Protein AF-A0AAJ1ZUK0-F1 (afdb_monomer_lite)

Structure (mmCIF, N/CA/C/O backbone):
data_AF-A0AAJ1ZUK0-F1
#
_entry.id   AF-A0AAJ1ZUK0-F1
#
loop_
_atom_site.group_PDB
_atom_site.id
_atom_site.type_symbol
_atom_site.label_atom_id
_atom_site.label_alt_id
_atom_site.label_comp_id
_atom_site.label_asym_id
_atom_site.label_entity_id
_atom_site.label_seq_id
_atom_site.pdbx_PDB_ins_code
_atom_site.Cartn_x
_atom_site.Cartn_y
_atom_site.Cartn_z
_atom_site.occupancy
_atom_site.B_iso_or_equiv
_atom_site.auth_seq_id
_atom_site.auth_comp_id
_atom_site.auth_asym_id
_atom_site.auth_atom_id
_atom_site.pdbx_PDB_model_num
ATOM 1 N N . MET A 1 1 ? -43.626 11.694 53.346 1.00 46.97 1 MET A N 1
ATOM 2 C CA . MET A 1 1 ? -43.149 12.322 52.095 1.00 46.97 1 MET A CA 1
ATOM 3 C C . MET A 1 1 ? -42.773 11.192 51.163 1.00 46.97 1 MET A C 1
ATOM 5 O O . MET A 1 1 ? -42.013 10.334 51.594 1.00 46.97 1 MET A O 1
ATOM 9 N N . ALA A 1 2 ? -43.361 11.121 49.967 1.00 53.88 2 ALA A N 1
ATOM 10 C CA . ALA A 1 2 ? -42.922 10.139 48.980 1.00 53.88 2 ALA A CA 1
ATOM 11 C C . ALA A 1 2 ? -41.437 10.397 48.688 1.00 53.88 2 ALA A C 1
ATOM 13 O O . ALA A 1 2 ? -41.051 11.546 48.467 1.00 53.88 2 ALA A O 1
ATOM 14 N N . SER A 1 3 ? -40.600 9.365 48.777 1.00 76.56 3 SER A N 1
ATOM 15 C CA . SER A 1 3 ? -39.201 9.469 48.372 1.00 76.56 3 SER A CA 1
ATOM 16 C C . SER A 1 3 ? -39.165 9.847 46.894 1.00 76.56 3 SER A C 1
ATOM 18 O O . SER A 1 3 ? -39.730 9.124 46.074 1.00 76.56 3 SER A O 1
ATOM 20 N N . ILE A 1 4 ? -38.543 10.980 46.563 1.00 84.50 4 ILE A N 1
ATOM 21 C CA . ILE A 1 4 ? -38.315 11.382 45.172 1.00 84.50 4 ILE A CA 1
ATOM 22 C C . ILE A 1 4 ? -37.466 10.286 44.523 1.00 84.50 4 ILE A C 1
ATOM 24 O O . ILE A 1 4 ? -36.388 9.973 45.027 1.00 84.50 4 ILE A O 1
ATOM 28 N N . GLU A 1 5 ? -37.961 9.678 43.443 1.00 93.31 5 GLU A N 1
ATOM 29 C CA . GLU A 1 5 ? -37.191 8.677 42.707 1.00 93.31 5 GLU A CA 1
ATOM 30 C C . GLU A 1 5 ? -36.019 9.370 42.008 1.00 93.31 5 GLU A C 1
ATOM 32 O O . GLU A 1 5 ? -36.207 10.304 41.223 1.00 93.31 5 GLU A O 1
ATOM 37 N N . THR A 1 6 ? -34.806 8.897 42.272 1.00 94.88 6 THR A N 1
ATOM 38 C CA . THR A 1 6 ? -33.585 9.400 41.646 1.00 94.88 6 THR A CA 1
ATOM 39 C C . THR A 1 6 ? -32.941 8.347 40.752 1.00 94.88 6 THR A C 1
ATOM 41 O O . THR A 1 6 ? -33.210 7.152 40.864 1.00 94.88 6 THR A O 1
ATOM 44 N N . SER A 1 7 ? -32.117 8.822 39.825 1.00 96.06 7 SER A N 1
ATOM 45 C CA . SER A 1 7 ? -31.317 8.024 38.902 1.00 96.06 7 SER A CA 1
ATOM 46 C C . SER A 1 7 ? -29.886 8.544 38.906 1.00 96.06 7 SER A C 1
ATOM 48 O O . SER A 1 7 ? -29.665 9.761 38.971 1.00 96.06 7 SER A O 1
ATOM 50 N N . LEU A 1 8 ? -28.909 7.643 38.811 1.00 96.81 8 LEU A N 1
ATOM 51 C CA . LEU A 1 8 ? -27.515 8.039 38.647 1.00 96.81 8 LEU A CA 1
ATOM 52 C C . LEU A 1 8 ? -27.156 8.246 37.170 1.00 96.81 8 LEU A C 1
ATOM 54 O O . LEU A 1 8 ? -27.490 7.453 36.286 1.00 96.81 8 LEU A O 1
ATOM 58 N N . VAL A 1 9 ? -26.432 9.330 36.908 1.00 96.19 9 VAL A N 1
ATOM 59 C CA . VAL A 1 9 ? -25.968 9.730 35.580 1.00 96.19 9 VAL A CA 1
ATOM 60 C C . VAL A 1 9 ? -24.450 9.869 35.595 1.00 96.19 9 VAL A C 1
ATOM 62 O O . VAL A 1 9 ? -23.878 10.530 36.465 1.00 96.19 9 VAL A O 1
ATOM 65 N N . LEU A 1 10 ? -23.792 9.266 34.608 1.00 95.38 10 LEU A N 1
ATOM 66 C CA . LEU A 1 10 ? -22.353 9.383 34.402 1.00 95.38 10 LEU A CA 1
ATOM 67 C C . LEU A 1 10 ? -22.031 10.651 33.601 1.00 95.38 10 LEU A C 1
ATOM 69 O O . LEU A 1 10 ? -22.737 11.013 32.658 1.00 95.38 10 LEU A O 1
ATOM 73 N N . ARG A 1 11 ? -20.944 11.330 33.955 1.00 93.69 11 ARG A N 1
ATOM 74 C CA . ARG A 1 11 ? -20.505 12.589 33.339 1.00 93.69 11 ARG A CA 1
ATOM 75 C C . ARG A 1 11 ? -18.983 12.628 33.298 1.00 93.69 11 ARG A C 1
ATOM 77 O O . ARG A 1 11 ? -18.329 12.117 34.196 1.00 93.69 11 ARG A O 1
ATOM 84 N N . ALA A 1 12 ? -18.423 13.303 32.301 1.00 92.81 12 ALA A N 1
ATOM 85 C CA . ALA A 1 12 ? -17.010 13.665 32.282 1.00 92.81 12 ALA A CA 1
ATOM 86 C C . ALA A 1 12 ? -16.834 15.178 32.086 1.00 92.81 12 ALA A C 1
ATOM 88 O O . ALA A 1 12 ? -17.643 15.828 31.411 1.00 92.81 12 ALA A O 1
ATOM 89 N N . CYS A 1 13 ? -15.775 15.730 32.668 1.00 92.81 13 CYS A N 1
ATOM 90 C CA . CYS A 1 13 ? -15.370 17.125 32.528 1.00 92.81 13 CYS A CA 1
ATOM 91 C C . CYS A 1 13 ? -13.838 17.263 32.530 1.00 92.81 13 CYS A C 1
ATOM 93 O O . CYS A 1 13 ? -13.104 16.293 32.742 1.00 92.81 13 CYS A O 1
ATOM 95 N N . ALA A 1 14 ? -13.354 18.469 32.238 1.00 93.06 14 ALA A N 1
ATOM 96 C CA . ALA A 1 14 ? -11.938 18.800 32.303 1.00 93.06 14 ALA A CA 1
ATOM 97 C C . ALA A 1 14 ? -11.383 18.671 33.731 1.00 93.06 14 ALA A C 1
ATOM 99 O O . ALA A 1 14 ? -12.127 18.568 34.706 1.00 93.06 14 ALA A O 1
ATOM 100 N N . GLU A 1 15 ? -10.056 18.687 33.849 1.00 94.12 15 GLU A N 1
ATOM 101 C CA . GLU A 1 15 ? -9.357 18.584 35.135 1.00 94.12 15 GLU A CA 1
ATOM 102 C C . GLU A 1 15 ? -9.790 19.673 36.133 1.00 94.12 15 GLU A C 1
ATOM 104 O O . GLU A 1 15 ? -9.921 19.400 37.324 1.00 94.12 15 GLU A O 1
ATOM 109 N N . ASP A 1 16 ? -10.103 20.876 35.639 1.00 94.31 16 ASP A N 1
ATOM 110 C CA . ASP A 1 16 ? -10.592 22.017 36.423 1.00 94.31 16 ASP A CA 1
ATOM 111 C C . ASP A 1 16 ? -12.116 21.989 36.680 1.00 94.31 16 ASP A C 1
ATOM 113 O O . ASP A 1 16 ? -12.707 23.007 37.053 1.00 94.31 16 ASP A O 1
ATOM 117 N N . MET A 1 17 ? -12.755 20.834 36.457 1.00 95.12 17 MET A N 1
ATOM 118 C CA . MET A 1 17 ? -14.198 20.584 36.559 1.00 95.12 17 MET A CA 1
ATOM 119 C C . MET A 1 17 ? -15.062 21.305 35.509 1.00 95.12 17 MET A C 1
ATOM 121 O O . MET A 1 17 ? -16.297 21.237 35.573 1.00 95.12 17 MET A O 1
ATOM 125 N N . SER A 1 18 ? -14.456 21.978 34.525 1.00 92.69 18 SER A N 1
ATOM 126 C CA . SER A 1 18 ? -15.189 22.682 33.469 1.00 92.69 18 SER A CA 1
ATOM 127 C C . SER A 1 18 ? -15.688 21.757 32.353 1.00 92.69 18 SER A C 1
ATOM 129 O O . SER A 1 18 ? -15.129 20.704 32.048 1.00 92.69 18 SER A O 1
ATOM 131 N N . SER A 1 19 ? -16.793 22.153 31.730 1.00 87.75 19 SER A N 1
ATOM 132 C CA . SER A 1 19 ? -17.411 21.470 30.587 1.00 87.75 19 SER A CA 1
ATOM 133 C C . SER A 1 19 ? -17.146 22.226 29.283 1.00 87.75 19 SER A C 1
ATOM 135 O O . SER A 1 19 ? -16.740 23.383 29.316 1.00 87.75 19 SER A O 1
ATOM 137 N N . SER A 1 20 ? -17.482 21.639 28.126 1.00 77.75 20 SER A N 1
ATOM 138 C CA . SER A 1 20 ? -17.254 22.243 26.794 1.00 77.75 20 SER A CA 1
ATOM 139 C C . SER A 1 20 ? -17.855 23.639 26.566 1.00 77.75 20 SER A C 1
ATOM 141 O O . SER A 1 20 ? -17.466 24.310 25.619 1.00 77.75 20 SER A O 1
ATOM 143 N N . TYR A 1 21 ? -18.790 24.079 27.412 1.00 79.44 21 TYR A N 1
ATOM 144 C CA . TYR A 1 21 ? -19.432 25.399 27.346 1.00 79.44 21 TYR A CA 1
ATOM 145 C C . TYR A 1 21 ? -19.152 26.255 28.594 1.00 79.44 21 TYR A C 1
ATOM 147 O O . TYR A 1 21 ? -19.950 27.111 28.956 1.00 79.44 21 TYR A O 1
ATOM 155 N N . GLY A 1 22 ? -18.049 25.990 29.301 1.00 83.62 22 GLY A N 1
ATOM 156 C CA . GLY A 1 22 ? -17.594 26.792 30.443 1.00 83.62 22 GLY A CA 1
ATOM 157 C C . GLY A 1 22 ? -18.289 26.502 31.778 1.00 83.62 22 GLY A C 1
ATOM 158 O O . GLY A 1 22 ? -17.814 26.965 32.811 1.00 83.62 22 GLY A O 1
ATOM 159 N N . PHE A 1 23 ? -19.362 25.701 31.801 1.00 90.75 23 PHE A N 1
ATOM 160 C CA . PHE A 1 23 ? -20.009 25.296 33.055 1.00 90.75 23 PHE A CA 1
ATOM 161 C C . PHE A 1 23 ? -19.037 24.514 33.947 1.00 90.75 23 PHE A C 1
ATOM 163 O O . PHE A 1 23 ? -18.521 23.471 33.527 1.00 90.75 23 PHE A O 1
ATOM 170 N N . LYS A 1 24 ? -18.824 24.992 35.176 1.00 95.06 24 LYS A N 1
ATOM 171 C CA . LYS A 1 24 ? -17.990 24.332 36.185 1.00 95.06 24 LYS A CA 1
ATOM 172 C C . LYS A 1 24 ? -18.848 23.511 37.133 1.00 95.06 24 LYS A C 1
ATOM 174 O O . LYS A 1 24 ? -19.746 24.038 37.784 1.00 95.06 24 LYS A O 1
ATOM 179 N N . TRP A 1 25 ? -18.557 22.217 37.205 1.00 96.75 25 TRP A N 1
ATOM 180 C CA . TRP A 1 25 ? -19.226 21.320 38.138 1.00 96.75 25 TRP A CA 1
ATOM 181 C C . TRP A 1 25 ? -18.740 21.568 39.568 1.00 96.75 25 TRP A C 1
ATOM 183 O O . TRP A 1 25 ? -17.541 21.769 39.775 1.00 96.75 25 TRP A O 1
ATOM 193 N N . PRO A 1 26 ? -19.644 21.545 40.561 1.00 97.31 26 PRO A N 1
ATOM 194 C CA . PRO A 1 26 ? -19.251 21.650 41.953 1.00 97.31 26 PRO A CA 1
ATOM 195 C C . PRO A 1 26 ? -18.566 20.358 42.423 1.00 97.31 26 PRO A C 1
ATOM 197 O O . PRO A 1 26 ? -18.588 19.327 41.748 1.00 97.31 26 PRO A O 1
ATOM 200 N N . ASN A 1 27 ? -17.952 20.421 43.604 1.00 96.62 27 ASN A N 1
ATOM 201 C CA . ASN A 1 27 ? -17.297 19.269 44.220 1.00 96.62 27 ASN A CA 1
ATOM 202 C C . ASN A 1 27 ? -18.328 18.243 44.749 1.00 96.62 27 ASN A C 1
ATOM 204 O O . ASN A 1 27 ? -19.534 18.502 44.720 1.00 96.62 27 ASN A O 1
ATOM 208 N N . VAL A 1 28 ? -17.871 17.085 45.244 1.00 96.81 28 VAL A N 1
ATOM 209 C CA . VAL A 1 28 ? -18.742 16.048 45.837 1.00 96.81 28 VAL A CA 1
ATOM 210 C C . VAL A 1 28 ? -19.683 16.664 46.881 1.00 96.81 28 VAL A C 1
ATOM 212 O O . VAL A 1 28 ? -19.283 17.515 47.672 1.00 96.81 28 VAL A O 1
ATOM 215 N N . ASN A 1 29 ? -20.945 16.231 46.873 1.00 94.81 29 ASN A N 1
ATOM 216 C CA . ASN A 1 29 ? -22.091 16.765 47.619 1.00 94.81 29 ASN A CA 1
ATOM 217 C C . ASN A 1 29 ? -22.612 18.140 47.179 1.00 94.81 29 ASN A C 1
ATOM 219 O O . ASN A 1 29 ? -23.696 18.529 47.623 1.00 94.81 29 ASN A O 1
ATOM 223 N N . GLY A 1 30 ? -21.914 18.839 46.286 1.00 96.50 30 GLY A N 1
ATOM 224 C CA . GLY A 1 30 ? -22.401 20.063 45.667 1.00 96.50 30 GLY A CA 1
ATOM 225 C C . GLY A 1 30 ? -23.552 19.814 44.691 1.00 96.50 30 GLY A C 1
ATOM 226 O O . GLY A 1 30 ? -23.689 18.733 44.111 1.00 96.50 30 GLY A O 1
ATOM 227 N N . VAL A 1 31 ? -24.388 20.836 44.512 1.00 97.38 31 VAL A N 1
ATOM 228 C CA . VAL A 1 31 ? -25.547 20.817 43.613 1.00 97.38 31 VAL A CA 1
ATOM 229 C C . VAL A 1 31 ? -25.234 21.663 42.383 1.00 97.38 31 VAL A C 1
ATOM 231 O O . VAL A 1 31 ? -24.916 22.843 42.501 1.00 97.38 31 VAL A O 1
ATOM 234 N N . ALA A 1 32 ? -25.297 21.044 41.209 1.00 97.00 32 ALA A N 1
ATOM 235 C CA . ALA A 1 32 ? -25.191 21.701 39.916 1.00 97.00 32 ALA A CA 1
ATOM 236 C C . ALA A 1 32 ? -26.594 22.053 39.411 1.00 97.00 32 ALA A C 1
ATOM 238 O O . ALA A 1 32 ? -27.471 21.190 39.407 1.00 97.00 32 ALA A O 1
ATOM 239 N N . GLU A 1 33 ? -26.792 23.285 38.946 1.00 96.81 33 GLU A N 1
ATOM 240 C CA . GLU A 1 33 ? -28.051 23.765 38.362 1.00 96.81 33 GLU A CA 1
ATOM 241 C C . GLU A 1 33 ? -27.772 24.412 37.004 1.00 96.81 33 GLU A C 1
ATOM 243 O O . GLU A 1 33 ? -26.854 25.223 36.872 1.00 96.81 33 GLU A O 1
ATOM 248 N N . ALA A 1 34 ? -28.533 24.024 35.979 1.00 94.38 34 ALA A N 1
ATOM 249 C CA . ALA A 1 34 ? -28.442 24.611 34.650 1.00 94.38 34 ALA A CA 1
ATOM 250 C C . ALA A 1 34 ? -29.175 25.963 34.617 1.00 94.38 34 ALA A C 1
ATOM 252 O O . ALA A 1 34 ? -30.401 25.981 34.740 1.00 94.38 34 ALA A O 1
ATOM 253 N N . PRO A 1 35 ? -28.474 27.087 34.382 1.00 90.31 35 PRO A N 1
ATOM 254 C CA . PRO A 1 35 ? -29.107 28.406 34.321 1.00 90.31 35 PRO A CA 1
ATOM 255 C C . PRO A 1 35 ? -29.973 28.599 33.066 1.00 90.31 35 PRO A C 1
ATOM 257 O O . PRO A 1 35 ? -30.799 29.503 33.015 1.00 90.31 35 PRO A O 1
ATOM 260 N N . ASP A 1 36 ? -29.778 27.768 32.042 1.00 91.94 36 ASP A N 1
ATOM 261 C CA . ASP A 1 36 ? -30.391 27.882 30.722 1.00 91.94 36 ASP A CA 1
ATOM 262 C C . ASP A 1 36 ? -31.349 26.723 30.400 1.00 91.94 36 ASP A C 1
ATOM 264 O O . ASP A 1 36 ? -31.600 26.461 29.226 1.00 91.94 36 ASP A O 1
ATOM 268 N N . TRP A 1 37 ? -31.858 26.015 31.418 1.00 95.44 37 TRP A N 1
ATOM 269 C CA . TRP A 1 37 ? -32.653 24.792 31.256 1.00 95.44 37 TRP A CA 1
ATOM 270 C C . TRP A 1 37 ? -33.836 24.934 30.284 1.00 95.44 37 TRP A C 1
ATOM 272 O O . TRP A 1 37 ? -34.638 25.863 30.365 1.00 95.44 37 TRP A O 1
ATOM 282 N N . ASP A 1 38 ? -33.976 23.941 29.402 1.00 94.00 38 ASP A N 1
ATOM 283 C CA . ASP A 1 38 ? -35.093 23.795 28.471 1.00 94.00 38 ASP A CA 1
ATOM 284 C C . ASP A 1 38 ? -35.507 22.314 28.404 1.00 94.00 38 ASP A C 1
ATOM 286 O O . ASP A 1 38 ? -34.675 21.480 28.037 1.00 94.00 38 ASP A O 1
ATOM 290 N N . PRO A 1 39 ? -36.765 21.951 28.714 1.00 94.25 39 PRO A N 1
ATOM 291 C CA . PRO A 1 39 ? -37.196 20.554 28.774 1.00 94.25 39 PRO A CA 1
ATOM 292 C C . PRO A 1 39 ? -37.408 19.909 27.396 1.00 94.25 39 PRO A C 1
ATOM 294 O O . PRO A 1 39 ? -37.647 18.705 27.319 1.00 94.25 39 PRO A O 1
ATOM 297 N N . ARG A 1 40 ? -37.335 20.662 26.288 1.00 93.31 40 ARG A N 1
ATOM 298 C CA . ARG A 1 40 ? -37.513 20.086 24.944 1.00 93.31 40 ARG A CA 1
ATOM 299 C C . ARG A 1 40 ? -36.447 19.018 24.666 1.00 93.31 40 ARG A C 1
ATOM 301 O O . ARG A 1 40 ? -35.288 19.247 25.019 1.00 93.31 40 ARG A O 1
ATOM 308 N N . PRO A 1 41 ? -36.769 17.903 23.978 1.00 89.81 41 PRO A N 1
ATOM 309 C CA . PRO A 1 41 ? -35.834 16.811 23.670 1.00 89.81 41 PRO A CA 1
ATOM 310 C C . PRO A 1 41 ? -34.851 17.177 22.541 1.00 89.81 41 PRO A C 1
ATOM 312 O O . PRO A 1 41 ? -34.696 16.482 21.542 1.00 89.81 41 PRO A O 1
ATOM 315 N N . THR A 1 42 ? -34.180 18.314 22.695 1.00 86.25 42 THR A N 1
ATOM 316 C CA . THR A 1 42 ? -33.164 18.858 21.797 1.00 86.25 42 THR A CA 1
ATOM 317 C C . THR A 1 42 ? -31.885 19.109 22.587 1.00 86.25 42 THR A C 1
ATOM 319 O O . THR A 1 42 ? -31.938 19.648 23.694 1.00 86.25 42 THR A O 1
ATOM 322 N N . CYS A 1 43 ? -30.739 18.737 22.016 1.00 82.44 43 CYS A N 1
ATOM 323 C CA . CYS A 1 43 ? -29.427 18.928 22.639 1.00 82.44 43 CYS A CA 1
ATOM 324 C C . CYS A 1 43 ? -29.128 20.416 22.916 1.00 82.44 43 CYS A C 1
ATOM 326 O O . CYS A 1 43 ? -29.475 21.282 22.109 1.00 82.44 43 CYS A O 1
ATOM 328 N N . GLY A 1 44 ? -28.463 20.691 24.042 1.00 83.19 44 GLY A N 1
ATOM 329 C CA . GLY A 1 44 ? -28.252 22.036 24.586 1.00 83.19 44 GLY A CA 1
ATOM 330 C C . GLY A 1 44 ? -29.270 22.399 25.673 1.00 83.19 44 GLY A C 1
ATOM 331 O O . GLY A 1 44 ? -30.268 21.695 25.850 1.00 83.19 44 GLY A O 1
ATOM 332 N N . LYS A 1 45 ? -29.009 23.503 26.390 1.00 87.38 45 LYS A N 1
ATOM 333 C CA . LYS A 1 45 ? -29.898 24.070 27.418 1.00 87.38 45 LYS A CA 1
ATOM 334 C C . LYS A 1 45 ? -30.231 23.098 28.555 1.00 87.38 45 LYS A C 1
ATOM 336 O O . LYS A 1 45 ? -31.325 22.535 28.620 1.00 87.38 45 LYS A O 1
ATOM 341 N N . GLY A 1 46 ? -29.242 22.856 29.416 1.00 92.00 46 GLY A N 1
ATOM 342 C CA . GLY A 1 46 ? -29.293 21.846 30.475 1.00 92.00 46 GLY A CA 1
ATOM 343 C C . GLY A 1 46 ? -27.945 21.195 30.790 1.00 92.00 46 GLY A C 1
ATOM 344 O O . GLY A 1 46 ? -26.994 21.250 30.002 1.00 92.00 46 GLY A O 1
ATOM 345 N N . LEU A 1 47 ? -27.869 20.511 31.931 1.00 94.12 47 LEU A N 1
ATOM 346 C CA . LEU A 1 47 ? -26.759 19.610 32.247 1.00 94.12 47 LEU A CA 1
ATOM 347 C C . LEU A 1 47 ? -26.933 18.317 31.445 1.00 94.12 47 LEU A C 1
ATOM 349 O O . LEU A 1 47 ? -28.055 17.927 31.158 1.00 94.12 47 LEU A O 1
ATOM 353 N N . HIS A 1 48 ? -25.837 17.666 31.058 1.00 92.75 48 HIS A N 1
ATOM 354 C CA . HIS A 1 48 ? -25.865 16.476 30.192 1.00 92.75 48 HIS A CA 1
ATOM 355 C C . HIS A 1 48 ? -25.120 15.304 30.834 1.00 92.75 48 HIS A C 1
ATOM 357 O O . HIS A 1 48 ? -24.230 15.515 31.656 1.00 92.75 48 HIS A O 1
ATOM 363 N N . GLY A 1 49 ? -25.408 14.082 30.420 1.00 92.88 49 GLY A N 1
ATOM 364 C CA . GLY A 1 49 ? -24.631 12.912 30.818 1.00 92.88 49 GLY A CA 1
ATOM 365 C C . GLY A 1 49 ? -25.174 11.638 30.195 1.00 92.88 49 GLY A C 1
ATOM 366 O O . GLY A 1 49 ? -26.032 11.691 29.315 1.00 92.88 49 GLY A O 1
ATOM 367 N N . TRP A 1 50 ? -24.674 10.505 30.664 1.00 93.12 50 TRP A N 1
ATOM 368 C CA . TRP A 1 50 ? -25.098 9.175 30.243 1.00 93.12 50 TRP A CA 1
ATOM 369 C C . TRP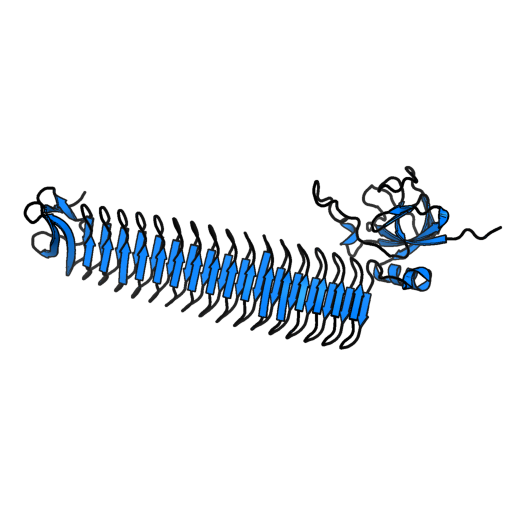 A 1 50 ? -25.919 8.549 31.362 1.00 93.12 50 TRP A C 1
ATOM 371 O O . TRP A 1 50 ? -25.385 8.223 32.427 1.00 93.12 50 TRP A O 1
ATOM 381 N N . LEU A 1 51 ? -27.231 8.455 31.149 1.00 94.00 51 LEU A N 1
ATOM 382 C CA . LEU A 1 51 ? -28.158 7.872 32.113 1.00 94.00 51 LEU A CA 1
ATOM 383 C C . LEU A 1 51 ? -27.753 6.422 32.386 1.00 94.00 51 LEU A C 1
ATOM 385 O O . LEU A 1 51 ? -27.591 5.650 31.445 1.00 94.00 51 LEU A O 1
ATOM 389 N N . TYR A 1 52 ? -27.520 6.083 33.655 1.00 93.19 52 TYR A N 1
ATOM 390 C CA . TYR A 1 52 ? -26.983 4.780 34.070 1.00 93.19 52 TYR A CA 1
ATOM 391 C C . TYR A 1 52 ? -25.654 4.403 33.386 1.00 93.19 52 TYR A C 1
ATOM 393 O O . TYR A 1 52 ? -25.267 3.24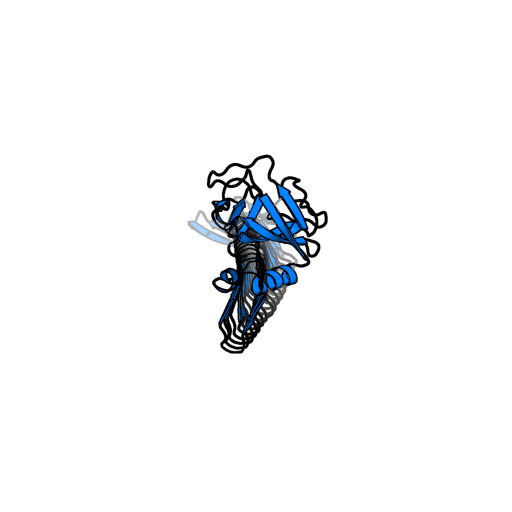0 33.346 1.00 93.19 52 TYR A O 1
ATOM 401 N N . GLY A 1 53 ? -24.932 5.394 32.848 1.00 90.38 53 GLY A N 1
ATOM 402 C CA . GLY A 1 53 ? -23.705 5.190 32.082 1.00 90.38 53 GLY A CA 1
ATOM 403 C C . GLY A 1 53 ? -23.931 4.670 30.662 1.00 90.38 53 GLY A C 1
ATOM 404 O O . GLY A 1 53 ? -22.951 4.440 29.956 1.00 90.38 53 GLY A O 1
ATOM 405 N N . HIS A 1 54 ? -25.182 4.504 30.227 1.00 89.00 54 HIS A N 1
ATOM 406 C CA . HIS A 1 54 ? -25.532 4.003 28.900 1.00 89.00 54 HIS A CA 1
ATOM 407 C C . HIS A 1 54 ? -25.576 5.127 27.870 1.00 89.00 54 HIS A C 1
ATOM 409 O O . HIS A 1 54 ? -26.022 6.244 28.147 1.00 89.00 54 HIS A O 1
ATOM 415 N N . GLY A 1 55 ? -25.149 4.801 26.655 1.00 86.12 55 GLY A N 1
ATOM 416 C CA . GLY A 1 55 ? -25.193 5.709 25.521 1.00 86.12 55 GLY A CA 1
ATOM 417 C C . GLY A 1 55 ? -23.934 5.638 24.674 1.00 86.12 55 GLY A C 1
ATOM 418 O O . GLY A 1 55 ? -23.221 4.635 24.682 1.00 86.12 55 GLY A O 1
ATOM 419 N N . SER A 1 56 ? -23.692 6.720 23.947 1.00 82.94 56 SER A N 1
ATOM 420 C CA . SER A 1 56 ? -22.538 6.899 23.073 1.00 82.94 56 SER A CA 1
ATOM 421 C C . SER A 1 56 ? -21.939 8.281 23.303 1.00 82.94 56 SER A C 1
ATOM 423 O O . SER A 1 56 ? -22.557 9.170 23.908 1.00 82.94 56 SER A O 1
ATOM 425 N N . ILE A 1 57 ? -20.732 8.506 22.801 1.00 78.50 57 ILE A N 1
ATOM 426 C CA . ILE A 1 57 ? -20.212 9.861 22.662 1.00 78.50 57 ILE A CA 1
ATOM 427 C C . ILE A 1 57 ? -21.218 10.640 21.795 1.00 78.50 57 ILE A C 1
ATOM 429 O O . ILE A 1 57 ? -21.713 10.103 20.800 1.00 78.50 57 ILE A O 1
ATOM 433 N N . PRO A 1 58 ? -21.586 11.878 22.175 1.00 67.00 58 PRO A N 1
ATOM 434 C CA . PRO A 1 58 ? -22.553 12.656 21.417 1.00 67.00 58 PRO A CA 1
ATOM 435 C C . PRO A 1 58 ? -22.145 12.769 19.949 1.00 67.00 58 PRO A C 1
ATOM 437 O O . PRO A 1 58 ? -21.039 13.213 19.639 1.00 67.00 58 PRO A O 1
ATOM 440 N N . ASP A 1 59 ? -23.075 12.383 19.073 1.00 54.28 59 ASP A N 1
ATOM 441 C CA . ASP A 1 59 ? -22.893 12.346 17.628 1.00 54.28 59 ASP A CA 1
ATOM 442 C C . ASP A 1 59 ? -22.450 13.722 17.105 1.00 54.28 59 ASP A C 1
ATOM 444 O O . ASP A 1 59 ? -23.176 14.729 17.149 1.00 54.28 59 ASP A O 1
ATOM 448 N N . VAL A 1 60 ? -21.206 13.774 16.636 1.00 49.81 60 VAL A N 1
ATOM 449 C CA . VAL A 1 60 ? -20.628 14.936 15.972 1.00 49.81 60 VAL A CA 1
ATOM 450 C C . VAL A 1 60 ? -21.223 14.966 14.570 1.00 49.81 60 VAL A C 1
ATOM 452 O O . VAL A 1 60 ? -20.581 14.502 13.636 1.00 49.81 60 VAL A O 1
ATOM 455 N N . LYS A 1 61 ? -22.461 15.475 14.434 1.00 43.38 61 LYS A N 1
ATOM 456 C CA . LYS A 1 61 ? -23.227 15.525 13.170 1.00 43.38 61 LYS A CA 1
ATOM 457 C C . LYS A 1 61 ? -22.314 15.625 11.941 1.00 43.38 61 LYS A C 1
ATOM 459 O O . LYS A 1 61 ? -21.734 16.679 11.659 1.00 43.38 61 LYS A O 1
ATOM 464 N N . LEU A 1 62 ? -22.242 14.503 11.235 1.00 43.25 62 LEU A N 1
ATOM 465 C CA . LEU A 1 62 ? -21.183 14.073 10.324 1.00 43.25 62 LEU A CA 1
ATOM 466 C C . LEU A 1 62 ? -21.016 14.864 9.017 1.00 43.25 62 LEU A C 1
ATOM 468 O O . LEU A 1 62 ? -20.248 14.434 8.167 1.00 43.25 62 LEU A O 1
ATOM 472 N N . GLU A 1 63 ? -21.657 16.019 8.821 1.00 42.16 63 GLU A N 1
ATOM 473 C CA . GLU A 1 63 ? -21.681 16.622 7.475 1.00 42.16 63 GLU A CA 1
ATOM 474 C C . GLU A 1 63 ? -21.346 18.104 7.370 1.00 42.16 63 GLU A C 1
ATOM 476 O O . GLU A 1 63 ? -21.077 18.562 6.263 1.00 42.16 63 GLU A O 1
ATOM 481 N N . LYS A 1 64 ? -21.338 18.894 8.455 1.00 39.56 64 LYS A N 1
ATOM 482 C CA . LYS A 1 64 ? -21.155 20.352 8.278 1.00 39.56 64 LYS A CA 1
ATOM 483 C C . LYS A 1 64 ? -20.087 21.020 9.120 1.00 39.56 64 LYS A C 1
ATOM 485 O O . LYS A 1 64 ? -19.572 22.030 8.653 1.00 39.56 64 LYS A O 1
ATOM 490 N N . ARG A 1 65 ? -19.700 20.481 10.283 1.00 42.47 65 ARG A N 1
ATOM 491 C CA . ARG A 1 65 ? -18.511 20.917 11.048 1.00 42.47 65 ARG A CA 1
ATOM 492 C C . ARG A 1 65 ? -18.069 19.788 11.990 1.00 42.47 65 ARG A C 1
ATOM 494 O O . ARG A 1 65 ? -18.872 19.433 12.853 1.00 42.47 65 ARG A O 1
ATOM 501 N N . PRO A 1 66 ? -16.840 19.247 11.894 1.00 44.59 66 PRO A N 1
ATOM 502 C CA . PRO A 1 66 ? -16.308 18.384 12.941 1.00 44.59 66 PRO A CA 1
ATOM 503 C C . PRO A 1 66 ? -16.145 19.238 14.203 1.00 44.59 66 PRO A C 1
ATOM 505 O O . PRO A 1 66 ? -15.230 20.046 14.302 1.00 44.59 66 PRO A O 1
ATOM 508 N N . ARG A 1 67 ? -17.083 19.138 15.146 1.00 50.69 67 ARG A N 1
ATOM 509 C CA . ARG A 1 67 ? -16.853 19.606 16.514 1.00 50.69 67 ARG A CA 1
ATOM 510 C C . ARG A 1 67 ? -16.167 18.464 17.235 1.00 50.69 67 ARG A C 1
ATOM 512 O O . ARG A 1 67 ? -16.798 17.453 17.515 1.00 50.69 67 ARG A O 1
ATOM 519 N N . ASP A 1 68 ? -14.864 18.614 17.424 1.00 56.94 68 ASP A N 1
ATOM 520 C CA . ASP A 1 68 ? -14.003 17.630 18.061 1.00 56.94 68 ASP A CA 1
ATOM 521 C C . ASP A 1 68 ? -14.648 17.057 19.325 1.00 56.94 68 ASP A C 1
ATOM 523 O O . ASP A 1 68 ? -15.197 17.796 20.148 1.00 56.94 68 ASP A O 1
ATOM 527 N N . ILE A 1 69 ? -14.575 15.728 19.468 1.00 70.12 69 ILE A N 1
ATOM 528 C CA . ILE A 1 69 ? -14.789 15.036 20.743 1.00 70.12 69 ILE A CA 1
ATOM 529 C C . ILE A 1 69 ? -14.130 15.893 21.829 1.00 70.12 69 ILE A C 1
ATOM 531 O O . ILE A 1 69 ? -12.940 16.193 21.674 1.00 70.12 69 ILE A O 1
ATOM 535 N N . PRO A 1 70 ? -14.862 16.325 22.877 1.00 78.00 70 PRO A N 1
ATOM 536 C CA . PRO A 1 70 ? -14.305 17.217 23.881 1.00 78.00 70 PRO A CA 1
ATOM 537 C C . PRO A 1 70 ? -12.934 16.725 24.339 1.00 78.00 70 PRO A C 1
ATOM 539 O O . PRO A 1 70 ? -12.817 15.581 24.772 1.00 78.00 70 PRO A O 1
ATOM 542 N N . ALA A 1 71 ? -11.901 17.567 24.222 1.00 78.44 71 ALA A N 1
ATOM 543 C CA . ALA A 1 71 ? -10.508 17.147 24.411 1.00 78.44 71 ALA A CA 1
ATOM 544 C C . ALA A 1 71 ? -10.271 16.465 25.769 1.00 78.44 71 ALA A C 1
ATOM 546 O O . ALA A 1 71 ? -9.450 15.556 25.880 1.00 78.44 71 ALA A O 1
ATOM 547 N N . TYR A 1 72 ? -11.045 16.847 26.790 1.00 84.12 72 TYR A N 1
ATOM 548 C CA . TYR A 1 72 ? -10.998 16.202 28.094 1.00 84.12 72 TYR A CA 1
ATOM 549 C C . TYR A 1 72 ? -11.418 14.722 28.058 1.00 84.12 72 TYR A C 1
ATOM 551 O O . TYR A 1 72 ? -10.832 13.941 28.789 1.00 84.12 72 TYR A O 1
ATOM 559 N N . LEU A 1 73 ? -12.326 14.265 27.186 1.00 83.56 73 LEU A N 1
ATOM 560 C CA . LEU A 1 73 ? -12.686 12.834 27.102 1.00 83.56 73 LEU A CA 1
ATOM 561 C C . LEU A 1 73 ? -11.503 11.939 26.713 1.00 83.56 73 LEU A C 1
ATOM 563 O O . LEU A 1 73 ? -11.507 10.750 27.019 1.00 83.56 73 LEU A O 1
ATOM 567 N N . LEU A 1 74 ? -10.491 12.518 26.065 1.00 79.88 74 LEU A N 1
ATOM 568 C CA . LEU A 1 74 ? -9.247 11.848 25.689 1.00 79.88 74 LEU A CA 1
ATOM 569 C C . LEU A 1 74 ? -8.135 12.036 26.731 1.00 79.88 74 LEU A C 1
ATOM 571 O O . LEU A 1 74 ? -7.095 11.383 26.657 1.00 79.88 74 LEU A O 1
ATOM 575 N N . SER A 1 75 ? -8.327 12.939 27.693 1.00 85.44 75 SER A N 1
ATOM 576 C CA . SER A 1 75 ? -7.328 13.260 28.703 1.00 85.44 75 SER A CA 1
ATOM 577 C C . SER A 1 75 ? -7.382 12.275 29.864 1.00 85.44 75 SER A C 1
ATOM 579 O O . SER A 1 75 ? -8.430 12.054 30.468 1.00 85.44 75 SER A O 1
ATOM 581 N N . LYS A 1 76 ? -6.214 11.761 30.263 1.00 85.88 76 LYS A N 1
ATOM 582 C CA . LYS A 1 76 ? -6.069 10.987 31.507 1.00 85.88 76 LYS A CA 1
ATOM 583 C C . LYS A 1 76 ? -6.369 11.819 32.762 1.00 85.88 76 LYS A C 1
ATOM 585 O O . LYS A 1 76 ? -6.665 11.243 33.802 1.00 85.88 76 LYS A O 1
ATOM 590 N N . ALA A 1 77 ? -6.299 13.150 32.663 1.00 90.00 77 ALA A N 1
ATOM 591 C CA . ALA A 1 77 ? -6.566 14.073 33.765 1.00 90.00 77 ALA A CA 1
ATOM 592 C C . ALA A 1 77 ? -8.053 14.444 33.910 1.00 90.00 77 ALA A C 1
ATOM 594 O O . ALA A 1 77 ? -8.432 15.108 34.877 1.00 90.00 77 ALA A O 1
ATOM 595 N N . ALA A 1 78 ? -8.908 14.029 32.968 1.00 92.00 78 ALA A N 1
ATOM 596 C CA . ALA A 1 78 ? -10.331 14.321 33.049 1.00 92.00 78 ALA A CA 1
ATOM 597 C C . ALA A 1 78 ? -10.978 13.699 34.279 1.00 92.00 78 ALA A C 1
ATOM 599 O O . ALA A 1 78 ? -10.668 12.576 34.688 1.00 92.00 78 ALA A O 1
ATOM 600 N N . LYS A 1 79 ? -11.919 14.445 34.849 1.00 95.31 79 LYS A N 1
ATOM 601 C CA . LYS A 1 79 ? -12.690 14.004 36.002 1.00 95.31 79 LYS A CA 1
ATOM 602 C C . LYS A 1 79 ? -13.971 13.349 35.522 1.00 95.31 79 LYS A C 1
ATOM 604 O O . LYS A 1 79 ? -14.704 13.915 34.710 1.00 95.31 79 LYS A O 1
ATOM 609 N N . TRP A 1 80 ? -14.228 12.153 36.037 1.00 95.44 80 TRP A N 1
ATOM 610 C CA . TRP A 1 80 ? -15.472 11.434 35.817 1.00 95.44 80 TRP A CA 1
ATOM 611 C C . TRP A 1 80 ? -16.335 11.533 37.064 1.00 95.44 80 TRP A C 1
ATOM 613 O O . TRP A 1 80 ? -15.876 11.294 38.182 1.00 95.44 80 TRP A O 1
ATOM 623 N N . LEU A 1 81 ? -17.574 11.954 36.852 1.00 97.25 81 LEU A N 1
ATOM 624 C CA . LEU A 1 81 ? -18.553 12.250 37.875 1.00 97.25 81 LEU A CA 1
ATOM 625 C C . LEU A 1 81 ? -19.688 11.242 37.798 1.00 97.25 81 LEU A C 1
ATOM 627 O O . LEU A 1 81 ? -20.168 10.930 36.707 1.00 97.25 81 LEU A O 1
ATOM 631 N N . VAL A 1 82 ? -20.175 10.829 38.963 1.00 97.50 82 VAL A N 1
ATOM 632 C CA . VAL A 1 82 ? -21.507 10.234 39.089 1.00 97.50 82 VAL A CA 1
ATOM 633 C C . VAL A 1 82 ? -22.390 11.246 39.789 1.00 97.50 82 VAL A C 1
ATOM 635 O O . VAL A 1 82 ? -22.058 11.722 40.880 1.00 97.50 82 VAL A O 1
ATOM 638 N N . VAL A 1 83 ? -23.489 11.613 39.140 1.00 97.94 83 VAL A N 1
ATOM 639 C CA . VAL A 1 83 ? -24.415 12.625 39.639 1.00 97.94 83 VAL A CA 1
ATOM 640 C C . VAL A 1 83 ? -25.796 12.019 39.827 1.00 97.94 83 VAL A C 1
ATOM 642 O O . VAL A 1 83 ? -26.255 11.227 39.011 1.00 97.94 83 VAL A O 1
ATOM 645 N N . GLU A 1 84 ? -26.442 12.377 40.925 1.00 97.38 84 GLU A N 1
ATOM 646 C CA . GLU A 1 84 ? -27.800 11.960 41.247 1.00 97.38 84 GLU A CA 1
ATOM 647 C C . GLU A 1 84 ? -28.786 13.001 40.728 1.00 97.38 84 GLU A C 1
ATOM 649 O O . GLU A 1 84 ? -28.639 14.200 40.994 1.00 97.38 84 GLU A O 1
ATOM 654 N N . VAL A 1 85 ? -29.780 12.529 39.984 1.00 97.44 85 VAL A N 1
ATOM 655 C CA . VAL A 1 85 ? -30.772 13.350 39.293 1.00 97.44 85 VAL A CA 1
ATOM 656 C C . VAL A 1 85 ? -32.165 12.846 39.643 1.00 97.44 85 VAL A C 1
ATOM 658 O O . VAL A 1 85 ? -32.378 11.642 39.742 1.00 97.44 85 VAL A O 1
ATOM 661 N N . GLU A 1 86 ? -33.127 13.749 39.813 1.00 96.38 86 GLU A N 1
ATOM 662 C CA . GLU A 1 86 ? -34.538 13.375 39.932 1.00 96.38 86 GLU A CA 1
ATOM 663 C C . GLU A 1 86 ? -35.017 12.732 38.625 1.00 96.38 86 GLU A C 1
ATOM 665 O O . GLU A 1 86 ? -34.994 13.376 37.573 1.00 96.38 86 GLU A O 1
ATOM 670 N N . SER A 1 87 ? -35.471 11.479 38.690 1.00 95.44 87 SER A N 1
ATOM 671 C CA . SER A 1 87 ? -35.762 10.651 37.513 1.00 95.44 87 SER A CA 1
ATOM 672 C C . SER A 1 87 ? -36.809 11.279 36.591 1.00 95.44 87 SER A C 1
ATOM 674 O O . SER A 1 87 ? -36.656 11.249 35.373 1.00 95.44 87 SER A O 1
ATOM 676 N N . ALA A 1 88 ? -37.833 11.923 37.160 1.00 95.25 88 ALA A N 1
ATOM 677 C CA . ALA A 1 88 ? -38.894 12.592 36.405 1.00 95.25 88 ALA A CA 1
ATOM 678 C C . ALA A 1 88 ? -38.418 13.840 35.632 1.00 95.25 88 ALA A C 1
ATOM 680 O O . ALA A 1 88 ? -39.091 14.280 34.703 1.00 95.25 88 ALA A O 1
ATOM 681 N N . SER A 1 89 ? -37.263 14.410 35.995 1.00 95.88 89 SER A N 1
ATOM 682 C CA . SER A 1 89 ? -36.699 15.606 35.349 1.00 95.88 89 SER A CA 1
ATOM 683 C C . SER A 1 89 ? -35.790 15.293 34.152 1.00 95.88 89 SER A C 1
ATOM 685 O O . SER A 1 89 ? -35.338 16.207 33.455 1.00 95.88 89 SER A O 1
ATOM 687 N N . ILE A 1 90 ? -35.498 14.011 33.917 1.00 96.50 90 ILE A N 1
ATOM 688 C CA . ILE A 1 90 ? -34.546 13.566 32.901 1.00 96.50 90 ILE A CA 1
ATOM 689 C C . ILE A 1 90 ? -35.208 13.558 31.525 1.00 96.50 90 ILE A C 1
ATOM 691 O O . ILE 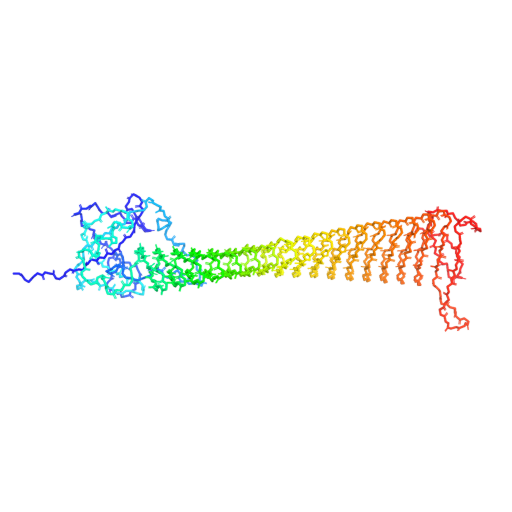A 1 90 ? -36.219 12.899 31.293 1.00 96.50 90 ILE A O 1
ATOM 695 N N . VAL A 1 91 ? -34.577 14.243 30.575 1.00 95.31 91 VAL A N 1
ATOM 696 C CA . VAL A 1 91 ? -34.966 14.246 29.164 1.00 95.31 91 VAL A CA 1
ATOM 697 C C . VAL A 1 91 ? -33.971 13.392 28.386 1.00 95.31 91 VAL A C 1
ATOM 699 O O . VAL A 1 91 ? -32.778 13.703 28.329 1.00 95.31 91 VAL A O 1
ATOM 702 N N . THR A 1 92 ? -34.456 12.310 27.779 1.00 92.06 92 THR A N 1
ATOM 703 C CA . THR A 1 92 ? -33.628 11.418 26.952 1.00 92.06 92 THR A CA 1
ATOM 704 C C . THR A 1 92 ? -33.317 12.075 25.608 1.00 92.06 92 THR A C 1
ATOM 706 O O . THR A 1 92 ? -34.184 12.681 24.980 1.00 92.06 92 THR A O 1
ATOM 709 N N . LEU A 1 93 ? -32.068 11.952 25.168 1.00 88.81 93 LEU A N 1
ATOM 710 C CA . LEU A 1 93 ? -31.557 12.413 23.880 1.00 88.81 93 LEU A CA 1
ATOM 711 C C . LEU A 1 93 ? -30.930 11.215 23.135 1.00 88.81 93 LEU A C 1
ATOM 713 O O . LEU A 1 93 ? -30.622 10.200 23.760 1.00 88.81 93 LEU A O 1
ATOM 717 N N . PRO A 1 94 ? -30.679 11.300 21.817 1.00 83.31 94 PRO A N 1
ATOM 718 C CA . PRO A 1 94 ? -29.880 10.287 21.128 1.00 83.31 94 PRO A CA 1
ATOM 719 C C . PRO A 1 94 ? -28.495 10.134 21.785 1.00 83.31 94 PRO A C 1
ATOM 721 O O . PRO A 1 94 ? -27.717 11.087 21.820 1.00 83.31 94 PRO A O 1
ATOM 724 N N . GLY A 1 95 ? -28.220 8.954 22.350 1.00 81.44 95 GLY A N 1
ATOM 725 C CA . GLY A 1 95 ? -26.939 8.597 22.975 1.00 81.44 95 GLY A CA 1
ATOM 726 C C . GLY A 1 95 ? -26.647 9.214 24.352 1.00 81.44 95 GLY A C 1
ATOM 727 O O . GLY A 1 95 ? -25.615 8.887 24.929 1.00 81.44 95 GLY A O 1
ATOM 728 N N . MET A 1 96 ? -27.508 10.082 24.899 1.00 88.12 96 MET A N 1
ATOM 729 C CA . MET A 1 96 ? -27.295 10.777 26.183 1.00 88.12 96 MET A CA 1
ATOM 730 C C . MET A 1 96 ? -28.623 11.152 26.864 1.00 88.12 96 MET A C 1
ATOM 732 O O . MET A 1 96 ? -29.707 10.917 26.342 1.00 88.12 96 MET A O 1
ATOM 736 N N . CYS A 1 97 ? -28.555 11.819 28.013 1.00 93.06 97 CYS A N 1
ATOM 737 C CA . CYS A 1 97 ? -29.676 12.525 28.623 1.00 93.06 97 CYS A CA 1
ATOM 738 C C . CYS A 1 97 ? -29.298 13.964 28.990 1.00 93.06 97 CYS A C 1
ATOM 740 O O . CYS A 1 97 ? -28.115 14.316 29.078 1.00 93.06 97 CYS A O 1
ATOM 742 N N . LYS A 1 98 ? -30.310 14.792 29.260 1.00 94.56 98 LYS A N 1
ATOM 743 C CA . LYS A 1 98 ? -30.140 16.096 29.904 1.00 94.56 98 LYS A CA 1
ATOM 744 C C . LYS A 1 98 ? -31.116 16.308 31.059 1.00 94.56 98 LYS A C 1
ATOM 746 O O . LYS A 1 98 ? -32.162 15.669 31.105 1.00 94.56 98 LYS A O 1
ATOM 751 N N . PHE A 1 99 ? -30.759 17.192 31.983 1.00 97.00 99 PHE A N 1
ATOM 752 C CA . PHE A 1 99 ? -31.498 17.443 33.223 1.00 97.00 99 PHE A CA 1
ATOM 753 C C . PHE A 1 99 ? -31.223 18.860 33.770 1.00 97.00 99 PHE A C 1
ATOM 755 O O . PHE A 1 99 ? -30.170 19.441 33.472 1.00 97.00 99 PHE A O 1
ATOM 762 N N . PRO A 1 100 ? -32.150 19.436 34.561 1.00 97.19 100 PRO A N 1
ATOM 763 C CA . PRO A 1 100 ? -32.023 20.798 35.081 1.00 97.19 100 PRO A CA 1
ATOM 764 C C . PRO A 1 100 ? -31.040 20.906 36.247 1.00 97.19 100 PRO A C 1
ATOM 766 O O . PRO A 1 100 ? -30.374 21.926 36.404 1.00 97.19 100 PRO A O 1
ATOM 769 N N . ARG A 1 101 ? -30.962 19.870 37.087 1.00 97.06 101 ARG A N 1
ATOM 770 C CA . ARG A 1 101 ? -30.266 19.907 38.374 1.00 97.06 101 ARG A CA 1
ATOM 771 C C . ARG A 1 101 ? -29.721 18.534 38.727 1.00 97.06 101 ARG A C 1
ATOM 773 O O . ARG A 1 101 ? -30.365 17.532 38.434 1.00 97.06 101 ARG A O 1
ATOM 780 N N . ALA A 1 102 ? -28.554 18.487 39.361 1.00 97.81 102 ALA A N 1
ATOM 781 C CA . ALA A 1 102 ? -27.976 17.239 39.843 1.00 97.81 102 ALA A CA 1
ATOM 782 C C . ALA A 1 102 ? -27.083 17.443 41.063 1.00 97.81 102 ALA A C 1
ATOM 784 O O . ALA A 1 102 ? -26.384 18.451 41.170 1.00 97.81 102 ALA A O 1
ATOM 785 N N . LYS A 1 103 ? -27.056 16.458 41.960 1.00 97.88 103 LYS A N 1
ATOM 786 C CA . LYS A 1 103 ? -26.120 16.428 43.087 1.00 97.88 103 LYS A CA 1
ATOM 787 C C . LYS A 1 103 ? -24.925 15.547 42.750 1.00 97.88 103 LYS A C 1
ATOM 789 O O . LYS A 1 103 ? -25.096 14.393 42.369 1.00 97.88 103 LYS A O 1
ATOM 794 N N . VAL A 1 104 ? -23.711 16.062 42.912 1.00 98.19 104 VAL A N 1
ATOM 795 C CA . VAL A 1 104 ? -22.493 15.286 42.646 1.00 98.19 104 VAL A CA 1
ATOM 796 C C . VAL A 1 104 ? -22.294 14.262 43.761 1.00 98.19 104 VAL A C 1
ATOM 798 O O . VAL A 1 104 ? -22.165 14.631 44.929 1.00 98.19 104 VAL A O 1
ATOM 801 N N . ARG A 1 105 ? -22.281 12.973 43.415 1.00 98.06 105 ARG A N 1
ATOM 802 C CA . ARG A 1 105 ? -22.096 11.861 44.361 1.00 98.06 105 ARG A CA 1
ATOM 803 C C . ARG A 1 105 ? -20.678 11.318 44.362 1.00 98.06 105 ARG A C 1
ATOM 805 O O . ARG A 1 105 ? -20.182 10.927 45.412 1.00 98.06 105 ARG A O 1
ATOM 812 N N . PHE A 1 106 ? -20.018 11.357 43.213 1.00 98.06 106 PHE A N 1
ATOM 813 C CA . PHE A 1 106 ? -18.663 10.853 43.047 1.00 98.06 106 PHE A CA 1
ATOM 814 C C . PHE A 1 106 ? -17.870 11.731 42.079 1.00 98.06 106 PHE A C 1
ATOM 816 O O . PHE A 1 106 ? -18.439 12.247 41.117 1.00 98.06 106 PHE A O 1
ATOM 823 N N . ILE A 1 107 ? -16.565 11.866 42.325 1.00 97.56 107 ILE A N 1
ATOM 824 C CA . ILE A 1 107 ? -15.575 12.428 41.400 1.00 97.56 107 ILE A CA 1
ATOM 825 C C . ILE A 1 107 ? -14.346 11.524 41.459 1.00 97.56 107 ILE A C 1
ATOM 827 O O . ILE A 1 107 ? -13.805 11.298 42.540 1.00 97.56 107 ILE A O 1
ATOM 831 N N . GLY A 1 108 ? -13.864 11.058 40.313 1.00 95.50 108 GLY A N 1
ATOM 832 C CA . GLY A 1 108 ? -12.660 10.237 40.263 1.00 95.50 108 GLY A CA 1
ATOM 833 C C . GLY A 1 108 ? -12.198 9.950 38.845 1.00 95.50 108 GLY A C 1
ATOM 834 O O . GLY A 1 108 ? -12.442 10.736 37.922 1.00 95.50 108 GLY A O 1
ATOM 835 N N . THR A 1 109 ? -11.501 8.825 38.682 1.00 93.00 109 THR A N 1
ATOM 836 C CA . THR A 1 109 ? -11.115 8.336 37.357 1.00 93.00 109 THR A CA 1
ATOM 837 C C . THR A 1 109 ? -12.315 7.725 36.631 1.00 93.00 109 THR A C 1
ATOM 839 O O . THR A 1 109 ? -13.338 7.405 37.241 1.00 93.00 109 THR A O 1
ATOM 842 N N . LYS A 1 110 ? -12.178 7.520 35.314 1.00 91.88 110 LYS A N 1
ATOM 843 C CA . LYS A 1 110 ? -13.169 6.819 34.479 1.00 91.88 110 LYS A CA 1
ATOM 844 C C . LYS A 1 110 ? -13.598 5.480 35.088 1.00 91.88 110 LYS A C 1
ATOM 846 O O . LYS A 1 110 ? -14.787 5.214 35.215 1.00 91.88 110 LYS A O 1
ATOM 851 N N . HIS A 1 111 ? -12.624 4.670 35.502 1.00 88.25 111 HIS A N 1
ATOM 852 C CA . HIS A 1 111 ? -12.864 3.333 36.045 1.00 88.25 111 HIS A CA 1
ATOM 853 C C . HIS A 1 111 ? -13.546 3.378 37.414 1.00 88.25 111 HIS A C 1
ATOM 855 O O . HIS A 1 111 ? -14.479 2.611 37.657 1.00 88.25 111 HIS A O 1
ATOM 861 N N . ASP A 1 112 ? -13.128 4.296 38.286 1.00 93.12 112 ASP A N 1
ATOM 862 C CA . ASP A 1 112 ? -13.729 4.423 39.616 1.00 93.12 112 ASP A CA 1
ATOM 863 C C . ASP A 1 112 ? -15.180 4.908 39.526 1.00 93.12 112 ASP A C 1
ATOM 865 O O . ASP A 1 112 ? -16.041 4.409 40.244 1.00 93.12 112 ASP A O 1
ATOM 869 N N . ALA A 1 113 ? -15.481 5.830 38.602 1.00 94.19 113 ALA A N 1
ATOM 870 C CA . ALA A 1 113 ? -16.840 6.324 38.389 1.00 94.19 113 ALA A CA 1
ATOM 871 C C . ALA A 1 113 ? -17.773 5.233 37.840 1.00 94.19 113 ALA A C 1
ATOM 873 O O . ALA A 1 113 ? -18.902 5.101 38.312 1.00 94.19 113 ALA A O 1
ATOM 874 N N . VAL A 1 114 ? -17.297 4.420 36.888 1.00 91.50 114 VAL A N 1
ATOM 875 C CA . VAL A 1 114 ? -18.033 3.244 36.391 1.00 91.50 114 VAL A CA 1
ATOM 876 C C . VAL A 1 114 ? -18.282 2.242 37.522 1.00 91.50 114 VAL A C 1
ATOM 878 O O . VAL A 1 114 ? -19.405 1.772 37.684 1.00 91.50 114 VAL A O 1
ATOM 881 N N . SER A 1 115 ? -17.268 1.967 38.348 1.00 91.06 115 SER A N 1
ATOM 882 C CA . SER A 1 115 ? -17.380 1.035 39.481 1.00 91.06 115 SER A CA 1
ATOM 883 C C . SER A 1 115 ? -18.356 1.542 40.550 1.00 91.06 115 SER A C 1
ATOM 885 O O . SER A 1 115 ? -19.173 0.776 41.067 1.00 91.06 115 SER A O 1
ATOM 887 N N . TYR A 1 116 ? -18.323 2.848 40.847 1.00 94.31 116 TYR A N 1
ATOM 888 C CA . TYR A 1 116 ? -19.287 3.497 41.732 1.00 94.31 116 TYR A CA 1
ATOM 889 C C . TYR A 1 116 ? -20.710 3.320 41.200 1.00 94.31 116 TYR A C 1
ATOM 891 O O . TYR A 1 116 ? -21.594 2.924 41.957 1.00 94.31 116 TYR A O 1
ATOM 899 N N . LEU A 1 117 ? -20.929 3.562 39.906 1.00 92.88 117 LEU A N 1
ATOM 900 C CA . LEU A 1 117 ? -22.246 3.440 39.289 1.00 92.88 117 LEU A CA 1
ATOM 901 C C . LEU A 1 117 ? -22.782 2.002 39.348 1.00 92.88 117 LEU A C 1
ATOM 903 O O . LEU A 1 117 ? -23.901 1.812 39.807 1.00 92.88 117 LEU A O 1
ATOM 907 N N . LEU A 1 118 ? -21.978 0.998 38.980 1.00 89.44 118 LEU A N 1
ATOM 908 C CA . LEU A 1 118 ? -22.368 -0.421 39.049 1.00 89.44 118 LEU A CA 1
ATOM 909 C C . LEU A 1 118 ? -22.762 -0.860 40.468 1.00 89.44 118 LEU A C 1
ATOM 911 O O . LEU A 1 118 ? -23.650 -1.688 40.638 1.00 89.44 118 LEU A O 1
ATOM 915 N N . THR A 1 119 ? -22.122 -0.287 41.489 1.00 91.00 119 THR A N 1
ATOM 916 C CA . THR A 1 119 ? -22.393 -0.625 42.896 1.00 91.00 119 THR A CA 1
ATOM 917 C C . THR A 1 119 ? -23.647 0.071 43.441 1.00 91.00 119 THR A C 1
ATOM 919 O O . THR A 1 119 ? -24.301 -0.460 44.336 1.00 91.00 119 THR A O 1
ATOM 922 N N . HIS A 1 120 ? -23.984 1.262 42.934 1.00 92.44 120 HIS A N 1
ATOM 923 C CA . HIS A 1 120 ? -25.012 2.134 43.524 1.00 92.44 120 HIS A CA 1
ATOM 924 C C . HIS A 1 120 ? -26.244 2.353 42.632 1.00 92.44 120 HIS A C 1
ATOM 926 O O . HIS A 1 120 ? -27.205 2.973 43.080 1.00 92.44 120 HIS A O 1
ATOM 932 N N . GLU A 1 121 ? -26.241 1.858 41.395 1.00 91.38 121 GLU A N 1
ATOM 933 C CA . GLU A 1 121 ? -27.352 1.970 40.449 1.00 91.38 121 GLU A CA 1
ATOM 934 C C . GLU A 1 121 ? -27.649 0.606 39.808 1.00 91.38 121 GLU A C 1
ATOM 936 O O . GLU A 1 121 ? -27.054 0.251 38.789 1.00 91.38 121 GLU A O 1
ATOM 941 N N . PRO A 1 122 ? -28.603 -0.168 40.358 1.00 86.12 122 PRO A N 1
ATOM 942 C CA . PRO A 1 122 ? -28.973 -1.478 39.818 1.00 86.12 122 PRO A CA 1
ATOM 943 C C . PRO A 1 122 ? -29.461 -1.436 38.363 1.00 86.12 122 PRO A C 1
ATOM 945 O O . PRO A 1 122 ? -29.429 -2.450 37.666 1.00 86.12 122 PRO A O 1
ATOM 948 N N . LYS A 1 123 ? -29.932 -0.278 37.874 1.00 86.56 123 LYS A N 1
ATOM 949 C CA . LYS A 1 123 ? -30.343 -0.112 36.471 1.00 86.56 123 LYS A CA 1
ATOM 950 C C . LYS A 1 123 ? -29.139 -0.080 35.509 1.00 86.56 123 LYS A C 1
ATOM 952 O O . LYS A 1 123 ? -29.340 -0.322 34.320 1.00 86.56 123 LYS A O 1
ATOM 957 N N . ALA A 1 124 ? -27.916 0.157 35.999 1.00 82.56 124 ALA A N 1
ATOM 958 C CA . ALA A 1 124 ? -26.696 0.227 35.190 1.00 82.56 124 ALA A CA 1
ATOM 959 C C . ALA A 1 124 ? -26.241 -1.138 34.641 1.00 82.56 124 ALA A C 1
ATOM 961 O O . ALA A 1 124 ? -25.745 -1.198 33.519 1.00 82.56 124 ALA A O 1
ATOM 962 N N . ASP A 1 125 ? -26.489 -2.234 35.363 1.00 75.00 125 ASP A N 1
ATOM 963 C CA . ASP A 1 125 ? -26.037 -3.594 35.000 1.00 75.00 125 ASP A CA 1
ATOM 964 C C . ASP A 1 125 ? -26.749 -4.183 33.762 1.00 75.00 125 ASP A C 1
ATOM 966 O O . ASP A 1 125 ? -26.374 -5.215 33.215 1.00 75.00 125 ASP A O 1
ATOM 970 N N . LYS A 1 126 ? -27.804 -3.520 33.275 1.00 72.75 126 LYS A N 1
ATOM 971 C CA . LYS A 1 126 ? -28.636 -4.041 32.179 1.00 72.75 126 LYS A CA 1
ATOM 972 C C . LYS A 1 126 ? -28.068 -3.797 30.784 1.00 72.75 126 LYS A C 1
ATOM 974 O O . LYS A 1 126 ? -28.517 -4.452 29.846 1.00 72.75 126 LYS A O 1
ATOM 979 N N . SER A 1 127 ? -27.127 -2.862 30.637 1.00 72.62 127 SER A N 1
ATOM 980 C CA . SER A 1 127 ? -26.549 -2.519 29.336 1.00 72.62 127 SER A CA 1
ATOM 981 C C . SER A 1 127 ? -25.077 -2.111 29.457 1.00 72.62 127 SER A C 1
ATOM 983 O O . SER A 1 127 ? -24.637 -1.663 30.516 1.00 72.62 127 SER A O 1
ATOM 985 N N . PRO A 1 128 ? -24.301 -2.216 28.368 1.00 79.62 128 PRO A N 1
ATOM 986 C CA . PRO A 1 128 ? -22.897 -1.824 28.360 1.00 79.62 128 PRO A CA 1
ATOM 987 C C . PRO A 1 128 ? -22.720 -0.330 28.660 1.00 79.62 128 PRO A C 1
ATOM 989 O O . PRO A 1 128 ? -23.467 0.519 28.170 1.00 79.62 128 PRO A O 1
ATOM 992 N N . MET A 1 129 ? -21.721 -0.010 29.483 1.00 86.44 129 MET A N 1
ATOM 993 C CA . MET A 1 129 ? -21.487 1.349 29.965 1.00 86.44 129 MET A CA 1
ATOM 994 C C . MET A 1 129 ? -20.321 2.033 29.254 1.00 86.44 129 MET A C 1
ATOM 996 O O . MET A 1 129 ? -19.310 1.410 28.917 1.00 86.44 129 MET A O 1
ATOM 1000 N N . MET A 1 130 ? -20.444 3.348 29.102 1.00 88.00 130 MET A N 1
ATOM 1001 C CA . MET A 1 130 ? -19.368 4.232 28.664 1.00 88.00 130 MET A CA 1
ATOM 1002 C C . MET A 1 130 ? -18.136 4.055 29.552 1.00 88.00 130 MET A C 1
ATOM 1004 O O . MET A 1 130 ? -18.217 4.167 30.776 1.00 88.00 130 MET A O 1
ATOM 1008 N N . GLY A 1 131 ? -16.981 3.804 28.939 1.00 87.31 131 GLY A N 1
ATOM 1009 C CA . GLY A 1 131 ? -15.721 3.692 29.672 1.00 87.31 131 GLY A CA 1
ATOM 1010 C C . GLY A 1 131 ? -15.532 2.414 30.494 1.00 87.31 131 GLY A C 1
ATOM 1011 O O . GLY A 1 131 ? -14.567 2.349 31.258 1.00 87.31 131 GLY A O 1
ATOM 1012 N N . ALA A 1 132 ? -16.420 1.423 30.362 1.00 90.50 132 ALA A N 1
ATOM 1013 C CA . ALA A 1 132 ? -16.325 0.162 31.093 1.00 90.50 132 ALA A CA 1
ATOM 1014 C C . ALA A 1 132 ? -15.100 -0.668 30.694 1.00 90.50 132 ALA A C 1
ATOM 1016 O O . ALA A 1 132 ? -14.611 -0.575 29.569 1.00 90.50 132 ALA A O 1
ATOM 1017 N N . ARG A 1 133 ? -14.644 -1.524 31.616 1.00 92.12 133 ARG A N 1
ATOM 1018 C CA . ARG A 1 133 ? -13.593 -2.513 31.369 1.00 92.12 133 ARG A CA 1
ATOM 1019 C C . ARG A 1 133 ? -14.146 -3.922 31.556 1.00 92.12 133 ARG A C 1
ATOM 1021 O O . ARG A 1 133 ? -14.617 -4.243 32.643 1.00 92.12 133 ARG A O 1
ATOM 1028 N N . VAL A 1 134 ? -14.046 -4.761 30.530 1.00 92.50 134 VAL A N 1
ATOM 1029 C CA . VAL A 1 134 ? -14.526 -6.152 30.549 1.00 92.50 134 VAL A CA 1
ATOM 1030 C C . VAL A 1 134 ? -13.384 -7.105 30.210 1.00 92.50 134 VAL A C 1
ATOM 1032 O O . VAL A 1 134 ? -12.615 -6.864 29.282 1.00 92.50 134 VAL A O 1
ATOM 1035 N N . LYS A 1 135 ? -13.275 -8.213 30.948 1.00 96.50 135 LYS A N 1
ATOM 1036 C CA . LYS A 1 135 ? -12.362 -9.314 30.627 1.00 96.50 135 LYS A CA 1
ATOM 1037 C C . LYS A 1 135 ? -13.139 -10.624 30.577 1.00 96.50 135 LYS A C 1
ATOM 1039 O O . LYS A 1 135 ? -13.825 -10.958 31.537 1.00 96.50 135 LYS A O 1
ATOM 1044 N N . VAL A 1 136 ? -12.997 -11.359 29.482 1.00 95.88 136 VAL A N 1
ATOM 1045 C CA . VAL A 1 136 ? -13.566 -12.698 29.292 1.00 95.88 136 VAL A CA 1
ATOM 1046 C C . VAL A 1 136 ? -12.448 -13.701 28.997 1.00 95.88 136 VAL A C 1
ATOM 1048 O O . VAL A 1 136 ? -11.363 -13.318 28.557 1.00 95.88 136 VAL A O 1
ATOM 1051 N N . GLY A 1 137 ? -12.687 -14.974 29.314 1.00 95.69 137 GLY A N 1
ATOM 1052 C CA . GLY A 1 137 ? -11.725 -16.058 29.092 1.00 95.69 137 GLY A CA 1
ATOM 1053 C C . GLY A 1 137 ? -11.610 -16.482 27.625 1.00 95.69 137 GLY A C 1
ATOM 1054 O O . GLY A 1 137 ? -12.087 -15.790 26.722 1.00 95.69 137 GLY A O 1
ATOM 1055 N N . ASP A 1 138 ? -10.975 -17.630 27.402 1.00 97.19 138 ASP A N 1
ATOM 1056 C CA . ASP A 1 138 ? -10.860 -18.258 26.081 1.00 97.19 138 ASP A CA 1
ATOM 1057 C C . ASP A 1 138 ? -12.245 -18.638 25.529 1.00 97.19 138 ASP A C 1
ATOM 1059 O O . ASP A 1 138 ? -13.140 -19.025 26.284 1.00 97.19 138 ASP A O 1
ATOM 1063 N N . GLY A 1 139 ? -12.451 -18.450 24.223 1.00 95.56 139 GLY A N 1
ATOM 1064 C CA . GLY A 1 139 ? -13.747 -18.600 23.547 1.00 95.56 139 GLY A CA 1
ATOM 1065 C C . GLY A 1 139 ? -14.819 -17.596 23.998 1.00 95.56 139 GLY A C 1
ATOM 1066 O O . GLY A 1 139 ? -15.967 -17.665 23.560 1.00 95.56 139 GLY A O 1
ATOM 1067 N N . GLY A 1 140 ? -14.473 -16.668 24.896 1.00 96.38 140 GLY A N 1
ATOM 1068 C CA . GLY A 1 140 ? -15.402 -15.713 25.479 1.00 96.38 140 GLY A CA 1
ATOM 1069 C C . GLY A 1 140 ? -15.800 -14.596 24.515 1.00 96.38 140 GLY A C 1
ATOM 1070 O O . GLY A 1 140 ? -15.013 -14.161 23.674 1.00 96.38 140 GLY A O 1
ATOM 1071 N N . TYR A 1 141 ? -17.016 -14.083 24.701 1.00 96.56 141 TYR A N 1
ATOM 1072 C CA . TYR A 1 141 ? -17.539 -12.920 23.988 1.00 96.56 141 TYR A CA 1
ATOM 1073 C C . TYR A 1 141 ? -17.647 -11.724 24.939 1.00 96.56 141 TYR A C 1
ATOM 1075 O O . TYR A 1 141 ? -18.366 -11.783 25.937 1.00 96.56 141 TYR A O 1
ATOM 1083 N N . GLY A 1 142 ? -16.930 -10.642 24.640 1.00 93.75 142 GLY A N 1
ATOM 1084 C CA . GLY A 1 142 ? -16.941 -9.405 25.416 1.00 93.75 142 GLY A CA 1
ATOM 1085 C C . GLY A 1 142 ? -17.374 -8.206 24.573 1.00 93.75 142 GLY A C 1
ATOM 1086 O O . GLY A 1 142 ? -16.930 -8.038 23.437 1.00 93.75 142 GLY A O 1
ATOM 1087 N N . PHE A 1 143 ? -18.195 -7.334 25.157 1.00 92.75 143 PHE A N 1
ATOM 1088 C CA . PHE A 1 143 ? -18.651 -6.096 24.527 1.00 92.75 143 PHE A CA 1
ATOM 1089 C C . PHE A 1 143 ? -18.596 -4.923 25.515 1.00 92.75 143 PHE A C 1
ATOM 1091 O O . PHE A 1 143 ? -19.006 -5.062 26.668 1.00 92.75 143 PHE A O 1
ATOM 1098 N N . VAL A 1 144 ? -18.133 -3.760 25.051 1.00 91.56 144 VAL A N 1
ATOM 1099 C CA . VAL A 1 144 ? -18.161 -2.479 25.779 1.00 91.56 144 VAL A CA 1
ATOM 1100 C C . VAL A 1 144 ? -18.562 -1.333 24.846 1.00 91.56 144 VAL A C 1
ATOM 1102 O O . VAL A 1 144 ? -18.272 -1.366 23.651 1.00 91.56 144 VAL A O 1
ATOM 1105 N N . CYS A 1 145 ? -19.203 -0.298 25.395 1.00 89.81 145 CYS A N 1
ATOM 1106 C CA . CYS A 1 145 ? -19.519 0.932 24.660 1.00 89.81 145 CYS A CA 1
ATOM 1107 C C . CYS A 1 145 ? -18.266 1.790 24.394 1.00 89.81 145 CYS A C 1
ATOM 1109 O O . CYS A 1 145 ? -17.129 1.385 24.656 1.00 89.81 145 CYS A O 1
ATOM 1111 N N . ASP A 1 146 ? -18.480 2.996 23.870 1.00 90.88 146 ASP A N 1
ATOM 1112 C CA . ASP A 1 146 ? -17.431 3.973 23.596 1.00 90.88 146 ASP A CA 1
ATOM 1113 C C . ASP A 1 146 ? -16.559 4.255 24.827 1.00 90.88 146 ASP A C 1
ATOM 1115 O O . ASP A 1 146 ? -17.004 4.202 25.981 1.00 90.88 146 ASP A O 1
ATOM 1119 N N . LEU A 1 147 ? -15.287 4.572 24.572 1.00 90.25 147 LEU A N 1
ATOM 1120 C CA . LEU A 1 147 ? -14.227 4.745 25.576 1.00 90.25 147 LEU A CA 1
ATOM 1121 C C . LEU A 1 147 ? -13.947 3.491 26.425 1.00 90.25 147 LEU A C 1
ATOM 1123 O O . LEU A 1 147 ? -13.139 3.573 27.359 1.00 90.25 147 LEU A O 1
ATOM 1127 N N . GLY A 1 148 ? -14.620 2.372 26.154 1.00 92.38 148 GLY A N 1
ATOM 1128 C CA . GLY A 1 148 ? -14.481 1.121 26.885 1.00 92.38 148 GLY A CA 1
ATOM 1129 C C . GLY A 1 148 ? -13.244 0.318 26.491 1.00 92.38 148 GLY A C 1
ATOM 1130 O O . GLY A 1 148 ? -12.646 0.521 25.436 1.00 92.38 148 GLY A O 1
ATOM 1131 N N . GLU A 1 149 ? -12.868 -0.616 27.356 1.00 95.38 149 GLU A N 1
ATOM 1132 C CA . GLU A 1 149 ? -11.756 -1.541 27.156 1.00 95.38 149 GLU A CA 1
ATOM 1133 C C . GLU A 1 149 ? -12.250 -2.979 27.330 1.00 95.38 149 GLU A C 1
ATOM 1135 O O . GLU A 1 149 ? -12.820 -3.328 28.362 1.00 95.38 149 GLU A O 1
ATOM 1140 N N . VAL A 1 150 ? -12.028 -3.838 26.342 1.00 96.19 150 VAL A N 1
ATOM 1141 C CA . VAL A 1 150 ? -12.425 -5.246 26.416 1.00 96.19 150 VAL A CA 1
ATOM 1142 C C . VAL A 1 150 ? -11.265 -6.162 26.060 1.00 96.19 150 VAL A C 1
ATOM 1144 O O . VAL A 1 150 ? -10.537 -5.931 25.099 1.00 96.19 150 VAL A O 1
ATOM 1147 N N . THR A 1 151 ? -11.070 -7.209 26.858 1.00 98.12 151 THR A N 1
ATOM 1148 C CA . THR A 1 151 ? -10.072 -8.252 26.608 1.00 98.12 151 THR A CA 1
ATOM 1149 C C . THR A 1 151 ? -10.740 -9.620 26.573 1.00 98.12 151 THR A C 1
ATOM 1151 O O . THR A 1 151 ? -11.392 -9.994 27.545 1.00 98.12 151 THR A O 1
ATOM 1154 N N . ALA A 1 152 ? -10.555 -10.371 25.490 1.00 97.94 152 ALA A N 1
ATOM 1155 C CA . ALA A 1 152 ? -10.947 -11.775 25.396 1.00 97.94 152 ALA A CA 1
ATOM 1156 C C . ALA A 1 152 ? -9.713 -12.681 25.284 1.00 97.94 152 ALA A C 1
ATOM 1158 O O . ALA A 1 152 ? -8.656 -12.247 24.818 1.00 97.94 152 ALA A O 1
ATOM 1159 N N . GLY A 1 153 ? -9.841 -13.930 25.733 1.00 97.19 153 GLY A N 1
ATOM 1160 C CA . GLY A 1 153 ? -8.797 -14.945 25.603 1.00 97.19 153 GLY A CA 1
ATOM 1161 C C . GLY A 1 153 ? -8.593 -15.426 24.161 1.00 97.19 153 GLY A C 1
ATOM 1162 O O . GLY A 1 153 ? -9.015 -14.781 23.197 1.00 97.19 153 GLY A O 1
ATOM 1163 N N . SER A 1 154 ? -7.929 -16.568 24.004 1.00 97.88 154 SER A N 1
ATOM 1164 C CA . SER A 1 154 ? -7.764 -17.233 22.703 1.00 97.88 154 SER A CA 1
ATOM 1165 C C . SER A 1 154 ? -9.121 -17.643 22.136 1.00 97.88 154 SER A C 1
ATOM 1167 O O . SER A 1 154 ? -10.027 -17.972 22.894 1.00 97.88 154 SER A O 1
ATOM 1169 N N . GLU A 1 155 ? -9.278 -17.592 20.813 1.00 97.88 155 GLU A N 1
ATOM 1170 C CA . GLU A 1 155 ? -10.532 -17.901 20.101 1.00 97.88 155 GLU A CA 1
ATOM 1171 C C . GLU A 1 155 ? -11.724 -17.010 20.515 1.00 97.88 155 GLU A C 1
ATOM 1173 O O . GLU A 1 155 ? -12.870 -17.273 20.161 1.00 97.88 155 GLU A O 1
ATOM 1178 N N . GLY A 1 156 ? -11.462 -15.936 21.267 1.00 98.00 156 GLY A N 1
ATOM 1179 C CA . GLY A 1 156 ? -12.481 -15.026 21.771 1.00 98.00 156 GLY A CA 1
ATOM 1180 C C . GLY A 1 156 ? -12.903 -13.947 20.773 1.00 98.00 156 GLY A C 1
ATOM 1181 O O . GLY A 1 156 ? -12.310 -13.753 19.707 1.00 98.00 156 GLY A O 1
ATOM 1182 N N . VAL A 1 157 ? -13.919 -13.183 21.167 1.00 98.44 157 VAL A N 1
ATOM 1183 C CA . VAL A 1 157 ? -14.402 -12.002 20.443 1.00 98.44 157 VAL A CA 1
ATOM 1184 C C . VAL A 1 157 ? -14.483 -10.828 21.409 1.00 98.44 157 VAL A C 1
ATOM 1186 O O . VAL A 1 157 ? -15.115 -10.924 22.461 1.00 98.44 157 VAL A O 1
ATOM 1189 N N . ALA A 1 158 ? -13.854 -9.712 21.051 1.00 98.12 158 ALA A N 1
ATOM 1190 C CA . ALA A 1 158 ? -13.864 -8.491 21.848 1.00 98.12 158 ALA A CA 1
ATOM 1191 C C . ALA A 1 158 ? -14.296 -7.307 20.981 1.00 98.12 158 ALA A C 1
ATOM 1193 O O . ALA A 1 158 ? -13.627 -6.978 20.000 1.00 98.12 158 ALA A O 1
ATOM 1194 N N . ILE A 1 159 ? -15.401 -6.658 21.347 1.00 97.50 159 ILE A N 1
ATOM 1195 C CA . ILE A 1 159 ? -15.964 -5.520 20.612 1.00 97.50 159 ILE A CA 1
ATOM 1196 C C . ILE A 1 159 ? -15.996 -4.289 21.515 1.00 97.50 159 ILE A C 1
ATOM 1198 O O . ILE A 1 159 ? -16.645 -4.294 22.561 1.00 97.50 159 ILE A O 1
ATOM 1202 N N . ALA A 1 160 ? -15.308 -3.232 21.097 1.00 95.44 160 ALA A N 1
ATOM 1203 C CA . ALA A 1 160 ? -15.327 -1.932 21.751 1.00 95.44 160 ALA A CA 1
ATOM 1204 C C . ALA A 1 160 ? -15.969 -0.876 20.842 1.00 95.44 160 ALA A C 1
ATOM 1206 O O . ALA A 1 160 ? -15.781 -0.901 19.623 1.00 95.44 160 ALA A O 1
ATOM 1207 N N . GLY A 1 161 ? -16.695 0.068 21.439 1.00 92.25 161 GLY A N 1
ATOM 1208 C CA . GLY A 1 161 ? -17.240 1.229 20.733 1.00 92.25 161 GLY A CA 1
ATOM 1209 C C . GLY A 1 161 ? -16.173 2.227 20.263 1.00 92.25 161 GLY A C 1
ATOM 1210 O O . GLY A 1 161 ? -14.974 1.929 20.184 1.00 92.25 161 GLY A O 1
ATOM 1211 N N . ASP A 1 162 ? -16.609 3.443 19.954 1.00 91.38 162 ASP A N 1
ATOM 1212 C CA . ASP A 1 162 ? -15.740 4.522 19.491 1.00 91.38 162 ASP A CA 1
ATOM 1213 C C . ASP A 1 162 ? -14.716 4.903 20.560 1.00 91.38 162 ASP A C 1
ATOM 1215 O O . ASP A 1 162 ? -15.020 5.018 21.750 1.00 91.38 162 ASP A O 1
ATOM 1219 N N . ILE A 1 163 ? -13.467 5.117 20.137 1.00 91.88 163 ILE A N 1
ATOM 1220 C CA . ILE A 1 163 ? -12.340 5.424 21.034 1.00 91.88 163 ILE A CA 1
ATOM 1221 C C . ILE A 1 163 ? -12.127 4.313 22.086 1.00 91.88 163 ILE A C 1
ATOM 1223 O O . ILE A 1 163 ? -11.500 4.521 23.125 1.00 91.88 163 ILE A O 1
ATOM 1227 N N . GLY A 1 164 ? -12.687 3.128 21.844 1.00 93.94 164 GLY A N 1
ATOM 1228 C CA . GLY A 1 164 ? -12.510 1.956 22.678 1.00 93.94 164 GLY A CA 1
ATOM 1229 C C . GLY A 1 164 ? -11.260 1.167 22.304 1.00 93.94 164 GLY A C 1
ATOM 1230 O O . GLY A 1 164 ? -10.685 1.340 21.224 1.00 93.94 164 GLY A O 1
ATOM 1231 N N . ALA A 1 165 ? -10.850 0.279 23.203 1.00 97.44 165 ALA A N 1
ATOM 1232 C CA . ALA A 1 165 ? -9.776 -0.675 22.968 1.00 97.44 165 ALA A CA 1
ATOM 1233 C C . ALA A 1 165 ? -10.302 -2.109 23.072 1.00 97.44 165 ALA A C 1
ATOM 1235 O O . ALA A 1 165 ? -10.916 -2.478 24.074 1.00 97.44 165 ALA A O 1
ATOM 1236 N N . SER A 1 166 ? -10.034 -2.925 22.058 1.00 98.38 166 SER A N 1
ATOM 1237 C CA . SER A 1 166 ? -10.301 -4.360 22.067 1.00 98.38 166 SER A CA 1
ATOM 1238 C C . SER A 1 166 ? -9.005 -5.146 21.922 1.00 98.38 166 SER A C 1
ATOM 1240 O O . SER A 1 166 ? -8.192 -4.874 21.040 1.00 98.38 166 SER A O 1
ATOM 1242 N N . THR A 1 167 ? -8.818 -6.132 22.797 1.00 98.62 167 THR A N 1
ATOM 1243 C CA . THR A 1 167 ? -7.657 -7.026 22.792 1.00 98.62 167 THR A CA 1
ATOM 1244 C C . THR A 1 167 ? -8.125 -8.472 22.790 1.00 98.62 167 THR A C 1
ATOM 1246 O O . THR A 1 167 ? -8.945 -8.852 23.626 1.00 98.62 167 THR A O 1
ATOM 1249 N N . VAL A 1 168 ? -7.597 -9.295 21.889 1.00 98.25 168 VAL A N 1
ATOM 1250 C CA . VAL A 1 168 ? -7.914 -10.728 21.822 1.00 98.25 168 VAL A CA 1
ATOM 1251 C C . VAL A 1 168 ? -6.646 -11.568 21.711 1.00 98.25 168 VAL A C 1
ATOM 1253 O O . VAL A 1 168 ? -5.6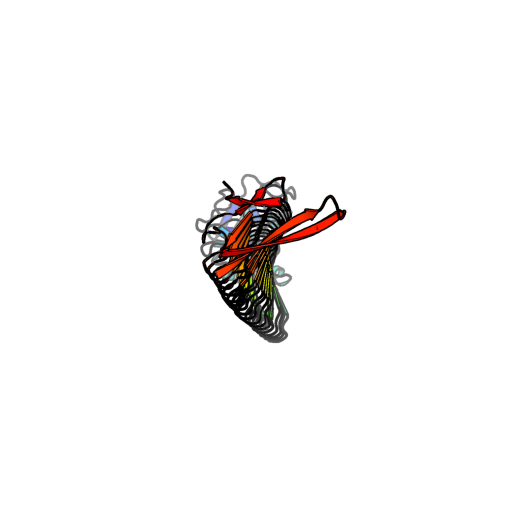46 -11.119 21.149 1.00 98.25 168 VAL A O 1
ATOM 1256 N N . GLY A 1 169 ? -6.688 -12.788 22.253 1.00 97.38 169 GLY A N 1
ATOM 1257 C CA . GLY A 1 169 ? -5.645 -13.797 22.069 1.00 97.38 169 GLY A CA 1
ATOM 1258 C C . GLY A 1 169 ? -5.525 -14.308 20.625 1.00 97.38 169 GLY A C 1
ATOM 1259 O O . GLY A 1 169 ? -5.982 -13.682 19.664 1.00 97.38 169 GLY A O 1
ATOM 1260 N N . GLN A 1 170 ? -4.881 -15.464 20.458 1.00 98.00 170 GLN A N 1
ATOM 1261 C CA . GLN A 1 170 ? -4.729 -16.106 19.147 1.00 98.00 170 GLN A CA 1
ATOM 1262 C C . GLN A 1 170 ? -6.082 -16.563 18.591 1.00 98.00 170 GLN A C 1
ATOM 1264 O O . GLN A 1 170 ? -6.992 -16.872 19.359 1.00 98.00 170 GLN A O 1
ATOM 1269 N N . ARG A 1 171 ? -6.210 -16.632 17.260 1.00 97.94 171 ARG A N 1
ATOM 1270 C CA . ARG A 1 171 ? -7.397 -17.153 16.549 1.00 97.94 171 ARG A CA 1
ATOM 1271 C C . ARG A 1 171 ? -8.729 -16.465 16.866 1.00 97.94 171 ARG A C 1
ATOM 1273 O O . ARG A 1 171 ? -9.788 -17.023 16.599 1.00 97.94 171 ARG A O 1
ATOM 1280 N N . GLY A 1 172 ? -8.696 -15.268 17.441 1.00 97.94 172 GLY A N 1
ATOM 1281 C CA . GLY A 1 172 ? -9.901 -14.531 17.808 1.00 97.94 172 GLY A CA 1
ATOM 1282 C C . GLY A 1 172 ? -10.192 -13.322 16.917 1.00 97.94 172 GLY A C 1
ATOM 1283 O O . GLY A 1 172 ? -9.596 -13.146 15.854 1.00 97.94 172 GLY A O 1
ATOM 1284 N N . THR A 1 173 ? -11.144 -12.489 17.339 1.00 98.75 173 THR A N 1
ATOM 1285 C CA . THR A 1 173 ? -11.561 -11.284 16.600 1.00 98.75 173 THR A CA 1
ATOM 1286 C C . THR A 1 173 ? -11.689 -10.069 17.519 1.00 98.75 173 THR A C 1
ATOM 1288 O O . THR A 1 173 ? -12.562 -10.025 18.387 1.00 98.75 173 THR A O 1
ATOM 1291 N N . ALA A 1 174 ? -10.837 -9.067 17.306 1.00 98.75 174 ALA A N 1
ATOM 1292 C CA . ALA A 1 174 ? -10.878 -7.770 17.974 1.00 98.75 174 ALA A CA 1
ATOM 1293 C C . ALA A 1 174 ? -11.538 -6.725 17.060 1.00 98.75 174 ALA A C 1
ATOM 1295 O O . ALA A 1 174 ? -11.110 -6.539 15.920 1.00 98.75 174 ALA A O 1
ATOM 1296 N N . ILE A 1 175 ? -12.563 -6.026 17.549 1.00 98.69 175 ILE A N 1
ATOM 1297 C CA . ILE A 1 175 ? -13.258 -4.954 16.820 1.00 98.69 175 ILE A CA 1
ATOM 1298 C C . ILE A 1 175 ? -13.269 -3.686 17.670 1.00 98.69 175 ILE A C 1
ATOM 1300 O O . ILE A 1 175 ? -13.576 -3.747 18.861 1.00 98.69 175 ILE A O 1
ATOM 1304 N N . ALA A 1 176 ? -12.929 -2.543 17.084 1.00 97.69 176 ALA A N 1
ATOM 1305 C CA . ALA A 1 176 ? -13.011 -1.236 17.725 1.00 97.69 176 ALA A CA 1
ATOM 1306 C C . ALA A 1 176 ? -13.621 -0.190 16.776 1.00 97.69 176 ALA A C 1
ATOM 1308 O O . ALA A 1 176 ? -13.407 -0.233 15.561 1.00 97.69 176 ALA A O 1
ATOM 1309 N N . GLY A 1 177 ? -14.382 0.758 17.326 1.00 94.75 177 GLY A N 1
ATOM 1310 C CA . GLY A 1 177 ? -15.074 1.799 16.560 1.00 94.75 177 GLY A CA 1
ATOM 1311 C C . GLY A 1 177 ? -14.162 2.885 15.967 1.00 94.75 177 GLY A C 1
ATOM 1312 O O . GLY A 1 177 ? -12.954 2.713 15.773 1.00 94.75 177 GLY A O 1
ATOM 1313 N N . TYR A 1 178 ? -14.745 4.045 15.660 1.00 93.06 178 TYR A N 1
ATOM 1314 C CA . TYR A 1 178 ? -14.033 5.243 15.207 1.00 93.06 178 TYR A CA 1
ATOM 1315 C C . TYR A 1 178 ? -12.958 5.657 16.216 1.00 93.06 178 TYR A C 1
ATOM 1317 O O . TYR A 1 178 ? -13.219 5.735 17.415 1.00 93.06 178 TYR A O 1
ATOM 1325 N N . ARG A 1 179 ? -11.734 5.935 15.740 1.00 93.19 179 ARG A N 1
ATOM 1326 C CA . ARG A 1 179 ? -10.548 6.187 16.588 1.00 93.19 179 ARG A CA 1
ATOM 1327 C C . ARG A 1 179 ? -10.263 5.083 17.624 1.00 93.19 179 ARG A C 1
ATOM 1329 O O . ARG A 1 179 ? -9.555 5.334 18.596 1.00 93.19 179 ARG A O 1
ATOM 1336 N N . GLY A 1 180 ? -10.820 3.889 17.440 1.00 95.19 180 GLY A N 1
ATOM 1337 C CA . GLY A 1 180 ? -10.598 2.747 18.315 1.00 95.19 180 GLY A CA 1
ATOM 1338 C C . GLY A 1 180 ? -9.276 2.032 18.034 1.00 95.19 180 GLY A C 1
ATOM 1339 O O . GLY A 1 180 ? -8.665 2.210 16.977 1.00 95.19 180 GLY A O 1
ATOM 1340 N N . SER A 1 181 ? -8.852 1.204 18.985 1.00 98.38 181 SER A N 1
ATOM 1341 C CA . SER A 1 181 ? -7.678 0.335 18.873 1.00 98.38 181 SER A CA 1
ATOM 1342 C C . SER A 1 181 ? -8.110 -1.124 18.962 1.00 98.38 181 SER A C 1
ATOM 1344 O O . SER A 1 181 ? -8.654 -1.530 19.984 1.00 98.38 181 SER A O 1
ATOM 1346 N N . ALA A 1 182 ? -7.847 -1.912 17.925 1.00 98.75 182 ALA A N 1
ATOM 1347 C CA . ALA A 1 182 ? -8.101 -3.349 17.904 1.00 98.75 182 ALA A CA 1
ATOM 1348 C C . ALA A 1 182 ? -6.772 -4.104 17.806 1.00 98.75 182 ALA A C 1
ATOM 1350 O O . ALA A 1 182 ? -6.047 -3.950 16.824 1.00 98.75 182 ALA A O 1
ATOM 1351 N N . THR A 1 183 ? -6.465 -4.929 18.804 1.00 98.81 183 THR A N 1
ATOM 1352 C CA . THR A 1 183 ? -5.239 -5.732 18.874 1.00 98.81 183 THR A CA 1
ATOM 1353 C C . THR A 1 183 ? -5.591 -7.207 19.008 1.00 98.81 183 THR A C 1
ATOM 1355 O O . THR A 1 183 ? -6.381 -7.597 19.864 1.00 98.81 183 THR A O 1
ATOM 1358 N N . SER A 1 184 ? -4.996 -8.051 18.175 1.00 97.81 184 SER A N 1
ATOM 1359 C CA . SER A 1 184 ? -5.299 -9.481 18.117 1.00 97.81 184 SER A CA 1
ATOM 1360 C C . SER A 1 184 ? -4.028 -10.307 17.884 1.00 97.81 184 SER A C 1
ATOM 1362 O O . SER A 1 184 ? -3.056 -9.803 17.315 1.00 97.81 184 SER A O 1
ATOM 1364 N N . GLY A 1 185 ? -3.999 -11.545 18.392 1.00 97.94 185 GLY A N 1
ATOM 1365 C CA . GLY A 1 185 ? -2.832 -12.435 18.326 1.00 97.94 185 GLY A CA 1
ATOM 1366 C C . GLY A 1 185 ? -2.582 -13.047 16.942 1.00 97.94 185 GLY A C 1
ATOM 1367 O O . GLY A 1 185 ? -3.005 -12.526 15.914 1.00 97.94 185 GLY A O 1
ATOM 1368 N N . ASP A 1 186 ? -1.901 -14.186 16.883 1.00 98.44 186 ASP A N 1
ATOM 1369 C CA . ASP A 1 186 ? -1.669 -14.886 15.612 1.00 98.44 186 ASP A CA 1
ATOM 1370 C C . ASP A 1 186 ? -2.952 -15.518 15.055 1.00 98.44 186 ASP A C 1
ATOM 1372 O O . ASP A 1 186 ? -3.850 -15.907 15.809 1.00 98.44 186 ASP A O 1
ATOM 1376 N N . ALA A 1 187 ? -3.014 -15.638 13.727 1.00 98.44 187 ALA A N 1
ATOM 1377 C CA . ALA A 1 187 ? -4.113 -16.222 12.960 1.00 98.44 187 ALA A CA 1
ATOM 1378 C C . ALA A 1 187 ? -5.485 -15.624 13.317 1.00 98.44 187 ALA A C 1
ATOM 1380 O O . ALA A 1 187 ? -6.474 -16.344 13.439 1.00 98.44 187 ALA A O 1
ATOM 1381 N N . SER A 1 188 ? -5.532 -14.313 13.547 1.00 97.88 188 SER A N 1
ATOM 1382 C CA . SER A 1 188 ? -6.688 -13.612 14.107 1.00 97.88 188 SER A CA 1
ATOM 1383 C C . SER A 1 188 ? -7.085 -12.389 13.271 1.00 97.88 188 SER A C 1
ATOM 1385 O O . SER A 1 188 ? -6.384 -12.016 12.326 1.00 97.88 188 SER A O 1
ATOM 1387 N N . ASN A 1 189 ? -8.216 -11.769 13.616 1.00 98.69 189 ASN A N 1
ATOM 1388 C CA . ASN A 1 189 ? -8.731 -10.579 12.941 1.00 98.69 189 ASN A CA 1
ATOM 1389 C C . ASN A 1 189 ? -8.720 -9.361 13.878 1.00 98.69 189 ASN A C 1
ATOM 1391 O O . ASN A 1 189 ? -9.320 -9.404 14.953 1.00 98.69 189 ASN A O 1
ATOM 1395 N N . ALA A 1 190 ? -8.140 -8.248 13.433 1.00 98.81 190 ALA A N 1
ATOM 1396 C CA . ALA A 1 190 ? -8.282 -6.932 14.052 1.00 98.81 190 ALA A CA 1
ATOM 1397 C C . ALA A 1 190 ? -8.996 -5.972 13.098 1.00 98.81 190 ALA A C 1
ATOM 1399 O O . ALA A 1 190 ? -8.541 -5.749 11.976 1.00 98.81 190 ALA A O 1
ATOM 1400 N N . ILE A 1 191 ? -10.094 -5.366 13.547 1.00 98.81 191 ILE A N 1
ATOM 1401 C CA . ILE A 1 191 ? -10.877 -4.402 12.770 1.00 98.81 191 ILE A CA 1
ATOM 1402 C C . ILE A 1 191 ? -11.031 -3.116 13.576 1.00 98.81 191 ILE A C 1
ATOM 1404 O O . ILE A 1 191 ? -11.595 -3.124 14.665 1.00 98.81 191 ILE A O 1
ATOM 1408 N N . ALA A 1 192 ? -10.579 -1.998 13.020 1.00 98.31 192 ALA A N 1
ATOM 1409 C CA . ALA A 1 192 ? -10.749 -0.674 13.598 1.00 98.31 192 ALA A CA 1
ATOM 1410 C C . ALA A 1 192 ? -11.473 0.265 12.623 1.00 98.31 192 ALA A C 1
ATOM 1412 O O . ALA A 1 192 ? -11.315 0.177 11.402 1.00 98.31 192 ALA A O 1
ATOM 1413 N N . GLY A 1 193 ? -12.274 1.188 13.153 1.00 96.81 193 GLY A N 1
ATOM 1414 C CA . GLY A 1 193 ? -12.989 2.178 12.351 1.00 96.81 193 GLY A CA 1
ATOM 1415 C C . GLY A 1 193 ? -12.082 3.229 11.694 1.00 96.81 193 GLY A C 1
ATOM 1416 O O . GLY A 1 193 ? -10.851 3.151 11.691 1.00 96.81 193 GLY A O 1
ATOM 1417 N N . ARG A 1 194 ? -12.703 4.276 11.135 1.00 95.81 194 ARG A N 1
ATOM 1418 C CA . ARG A 1 194 ? -11.997 5.463 10.615 1.00 95.81 194 ARG A CA 1
ATOM 1419 C C . ARG A 1 194 ? -11.119 6.076 11.715 1.00 95.81 194 ARG A C 1
ATOM 1421 O O . ARG A 1 194 ? -11.555 6.182 12.860 1.00 95.81 194 ARG A O 1
ATOM 1428 N N . ARG A 1 195 ? -9.895 6.495 11.369 1.00 95.81 195 ARG A N 1
ATOM 1429 C CA . ARG A 1 195 ? -8.849 6.962 12.306 1.00 95.81 195 ARG A CA 1
ATOM 1430 C C . ARG A 1 195 ? -8.454 5.941 13.382 1.00 95.81 195 ARG A C 1
ATOM 1432 O O . ARG A 1 195 ? -7.853 6.326 14.380 1.00 95.81 195 ARG A O 1
ATOM 1439 N N . GLY A 1 196 ? -8.844 4.679 13.224 1.00 97.12 196 GLY A N 1
ATOM 1440 C CA . GLY A 1 196 ? -8.529 3.607 14.157 1.00 97.12 196 GLY A CA 1
ATOM 1441 C C . GLY A 1 196 ? -7.181 2.951 13.874 1.00 97.12 196 GLY A C 1
ATOM 1442 O O . GLY A 1 196 ? -6.571 3.166 12.823 1.00 97.12 196 GLY A O 1
ATOM 1443 N N . ILE A 1 197 ? -6.735 2.135 14.824 1.00 98.75 197 ILE A N 1
ATOM 1444 C CA . ILE A 1 197 ? -5.514 1.334 14.734 1.00 98.75 197 ILE A CA 1
ATOM 1445 C C . ILE A 1 197 ? -5.908 -0.138 14.833 1.00 98.75 197 ILE A C 1
ATOM 1447 O O . ILE A 1 197 ? -6.507 -0.545 15.825 1.00 98.75 197 ILE A O 1
ATOM 1451 N N . ALA A 1 198 ? -5.572 -0.929 13.819 1.00 98.81 198 ALA A N 1
ATOM 1452 C CA . ALA A 1 198 ? -5.767 -2.374 13.810 1.00 98.81 198 ALA A CA 1
ATOM 1453 C C . ALA A 1 198 ? -4.410 -3.087 13.785 1.00 98.81 198 ALA A C 1
ATOM 1455 O O . ALA A 1 198 ? -3.583 -2.814 12.915 1.00 98.81 198 ALA A O 1
ATOM 1456 N N . GLN A 1 199 ? -4.188 -4.009 14.719 1.00 98.81 199 GLN A N 1
ATOM 1457 C CA . GLN A 1 199 ? -2.970 -4.804 14.822 1.00 98.81 199 GLN A CA 1
ATOM 1458 C C . GLN A 1 199 ? -3.310 -6.291 14.956 1.00 98.81 199 GLN A C 1
ATOM 1460 O O . GLN A 1 199 ? -3.980 -6.702 15.905 1.00 98.81 199 GLN A O 1
ATOM 1465 N N . ALA A 1 200 ? -2.825 -7.098 14.018 1.00 98.62 200 ALA A N 1
ATOM 1466 C CA . ALA A 1 200 ? -2.947 -8.551 14.025 1.00 98.62 200 ALA A CA 1
ATOM 1467 C C . ALA A 1 200 ? -1.560 -9.209 13.987 1.00 98.62 200 ALA A C 1
ATOM 1469 O O . ALA A 1 200 ? -0.606 -8.645 13.444 1.00 98.62 200 ALA A O 1
ATOM 1470 N N . GLY A 1 201 ? -1.444 -10.394 14.585 1.00 98.31 201 GLY A N 1
ATOM 1471 C CA . GLY A 1 201 ? -0.211 -11.179 14.605 1.00 98.31 201 GLY A CA 1
ATOM 1472 C C . GLY A 1 201 ? 0.113 -11.866 13.274 1.00 98.31 201 GLY A C 1
ATOM 1473 O O . GLY A 1 201 ? -0.363 -11.484 12.201 1.00 98.31 201 GLY A O 1
ATOM 1474 N N . GLN A 1 202 ? 0.943 -12.904 13.357 1.00 98.44 202 GLN A N 1
ATOM 1475 C CA . GLN A 1 202 ? 1.346 -13.754 12.234 1.00 98.44 202 GLN A CA 1
ATOM 1476 C C . GLN A 1 202 ? 0.130 -14.433 11.604 1.00 98.44 202 GLN A C 1
ATOM 1478 O O . GLN A 1 202 ? -0.741 -14.910 12.330 1.00 98.44 202 GLN A O 1
ATOM 1483 N N . ASN A 1 203 ? 0.061 -14.519 10.274 1.00 98.56 203 ASN A N 1
ATOM 1484 C CA . ASN A 1 203 ? -1.107 -15.042 9.543 1.00 98.56 203 ASN A CA 1
ATOM 1485 C C . ASN A 1 203 ? -2.427 -14.300 9.860 1.00 98.56 203 ASN A C 1
ATOM 1487 O O . ASN A 1 203 ? -3.512 -14.847 9.666 1.00 98.56 203 ASN A O 1
ATOM 1491 N N . GLY A 1 204 ? -2.349 -13.095 10.429 1.00 98.19 204 GLY A N 1
ATOM 1492 C CA . GLY A 1 204 ? -3.506 -12.314 10.854 1.00 98.19 204 GLY A CA 1
ATOM 1493 C C . GLY A 1 204 ? -4.007 -11.342 9.788 1.00 98.19 204 GLY A C 1
ATOM 1494 O O . GLY A 1 204 ? -3.283 -10.967 8.861 1.00 98.19 204 GLY A O 1
ATOM 1495 N N . MET A 1 205 ? -5.249 -10.890 9.956 1.00 98.81 205 MET A N 1
ATOM 1496 C CA . MET A 1 205 ? -5.857 -9.836 9.149 1.00 98.81 205 MET A CA 1
ATOM 1497 C C . MET A 1 205 ? -6.051 -8.571 9.986 1.00 98.81 205 MET A C 1
ATOM 1499 O O . MET A 1 205 ? -6.753 -8.592 10.994 1.00 98.81 205 MET A O 1
ATOM 1503 N N . ALA A 1 206 ? -5.488 -7.451 9.540 1.00 98.88 206 ALA A N 1
ATOM 1504 C CA . ALA A 1 206 ? -5.704 -6.140 10.143 1.00 98.88 206 ALA A CA 1
ATOM 1505 C C . ALA A 1 206 ? -6.438 -5.215 9.168 1.00 98.88 206 ALA A C 1
ATOM 1507 O O . ALA A 1 206 ? -5.974 -4.985 8.051 1.00 98.88 206 ALA A O 1
ATOM 1508 N N . ARG A 1 207 ? -7.570 -4.645 9.588 1.00 98.88 207 ARG A N 1
ATOM 1509 C CA . ARG A 1 207 ? -8.362 -3.711 8.783 1.00 98.88 207 ARG A CA 1
ATOM 1510 C C . ARG A 1 207 ? -8.634 -2.417 9.536 1.00 98.88 207 ARG A C 1
ATOM 1512 O O . ARG A 1 207 ? -9.223 -2.452 10.608 1.00 98.88 207 ARG A O 1
ATOM 1519 N N . ALA A 1 208 ? -8.284 -1.281 8.942 1.00 98.62 208 ALA A N 1
ATOM 1520 C CA . ALA A 1 208 ? -8.622 0.045 9.458 1.00 98.62 208 ALA A CA 1
ATOM 1521 C C . ALA A 1 208 ? -9.436 0.863 8.438 1.00 98.62 208 ALA A C 1
ATOM 1523 O O . ALA A 1 208 ? -9.425 0.580 7.239 1.00 98.62 208 ALA A O 1
ATOM 1524 N N . GLY A 1 209 ? -10.166 1.882 8.897 1.00 97.88 209 GLY A N 1
ATOM 1525 C CA . GLY A 1 209 ? -10.840 2.837 8.007 1.00 97.88 209 GLY A CA 1
ATOM 1526 C C . GLY A 1 209 ? -9.905 3.925 7.456 1.00 97.88 209 GLY A C 1
ATOM 1527 O O . GLY A 1 209 ? -8.689 3.875 7.639 1.00 97.88 209 GLY A O 1
ATOM 1528 N N . ASP A 1 210 ? -10.480 4.948 6.814 1.00 97.94 210 ASP A N 1
ATOM 1529 C CA . ASP A 1 210 ? -9.730 6.127 6.347 1.00 97.94 210 ASP A CA 1
ATOM 1530 C C . ASP A 1 210 ? -8.982 6.812 7.497 1.00 97.94 210 ASP A C 1
ATOM 1532 O O . ASP A 1 210 ? -9.468 6.846 8.633 1.00 97.94 210 ASP A O 1
ATOM 1536 N N . PHE A 1 211 ? -7.830 7.415 7.205 1.00 97.44 211 PHE A N 1
ATOM 1537 C CA . PHE A 1 211 ? -6.927 8.035 8.181 1.00 97.44 211 PHE A CA 1
ATOM 1538 C C . PHE A 1 211 ? -6.461 7.074 9.290 1.00 97.44 211 PHE A C 1
ATOM 1540 O O . PHE A 1 211 ? -6.015 7.525 10.345 1.00 97.44 211 PHE A O 1
ATOM 1547 N N . GLY A 1 212 ? -6.663 5.767 9.108 1.00 97.50 212 GLY A N 1
ATOM 1548 C CA . GLY A 1 212 ? -6.314 4.733 10.071 1.00 97.50 212 GLY A CA 1
ATOM 1549 C C . GLY A 1 212 ? -4.938 4.126 9.820 1.00 97.50 212 GLY A C 1
ATOM 1550 O O . GLY A 1 212 ? -4.247 4.466 8.856 1.00 97.50 212 GLY A O 1
ATOM 1551 N N . SER A 1 213 ? -4.578 3.183 10.686 1.00 98.69 213 SER A N 1
ATOM 1552 C CA . SER A 1 213 ? -3.359 2.389 10.553 1.00 98.69 213 SER A CA 1
ATOM 1553 C C . SER A 1 213 ? -3.657 0.903 10.713 1.00 98.69 213 SER A C 1
ATOM 1555 O O . SER A 1 213 ? -4.351 0.517 11.653 1.00 98.69 213 SER A O 1
ATOM 1557 N N . ALA A 1 214 ? -3.116 0.072 9.825 1.00 98.88 214 ALA A N 1
ATOM 1558 C CA . ALA A 1 214 ? -3.270 -1.382 9.878 1.00 98.88 214 ALA A CA 1
ATOM 1559 C C . ALA A 1 214 ? -1.902 -2.081 9.860 1.00 98.88 214 ALA A C 1
ATOM 1561 O O . ALA A 1 214 ? -1.058 -1.777 9.016 1.00 98.88 214 ALA A O 1
ATOM 1562 N N . PHE A 1 215 ? -1.697 -3.023 10.781 1.00 98.81 215 PHE A N 1
ATOM 1563 C CA . PHE A 1 215 ? -0.449 -3.767 10.951 1.00 98.81 215 PHE A CA 1
ATOM 1564 C C . PHE A 1 215 ? -0.732 -5.267 11.041 1.00 98.81 215 PHE A C 1
ATOM 1566 O O . PHE A 1 215 ? -1.480 -5.689 11.921 1.00 98.81 215 PHE A O 1
ATOM 1573 N N . ALA A 1 216 ? -0.115 -6.064 10.173 1.00 98.62 216 ALA A N 1
ATOM 1574 C CA . ALA A 1 216 ? -0.160 -7.525 10.232 1.00 98.62 216 ALA A CA 1
ATOM 1575 C C . ALA A 1 216 ? 1.261 -8.119 10.275 1.00 98.62 216 ALA A C 1
ATOM 1577 O O . ALA A 1 216 ? 2.204 -7.500 9.776 1.00 98.62 216 ALA A O 1
ATOM 1578 N N . GLY A 1 217 ? 1.420 -9.300 10.882 1.00 98.44 217 GLY A N 1
ATOM 1579 C CA . GLY A 1 217 ? 2.691 -10.040 10.904 1.00 98.44 217 GLY A CA 1
ATOM 1580 C C . GLY A 1 217 ? 3.071 -10.649 9.546 1.00 98.44 217 GLY A C 1
ATOM 1581 O O . GLY A 1 217 ? 2.501 -10.290 8.511 1.00 98.44 217 GLY A O 1
ATOM 1582 N N . ASP A 1 218 ? 4.026 -11.586 9.536 1.00 98.62 218 ASP A N 1
ATOM 1583 C CA . ASP A 1 218 ? 4.350 -12.344 8.318 1.00 98.62 218 ASP A CA 1
ATOM 1584 C C . ASP A 1 218 ? 3.157 -13.210 7.896 1.00 98.62 218 ASP A C 1
ATOM 1586 O O . ASP A 1 218 ? 2.323 -13.615 8.716 1.00 98.62 218 ASP A O 1
ATOM 1590 N N . ASN A 1 219 ? 3.041 -13.450 6.589 1.00 98.56 219 ASN A N 1
ATOM 1591 C CA . ASN A 1 219 ? 1.877 -14.074 5.949 1.00 98.56 219 ASN A CA 1
ATOM 1592 C C . ASN A 1 219 ? 0.548 -13.347 6.252 1.00 98.56 219 ASN A C 1
ATOM 1594 O O . ASN A 1 219 ? -0.535 -13.901 6.069 1.00 98.56 219 ASN A O 1
ATOM 1598 N N . GLY A 1 220 ? 0.620 -12.120 6.773 1.00 98.50 220 GLY A N 1
ATOM 1599 C CA . GLY A 1 220 ? -0.529 -11.330 7.180 1.00 98.50 220 GLY A CA 1
ATOM 1600 C C . GLY A 1 220 ? -1.070 -10.446 6.061 1.00 98.50 220 GLY A C 1
ATOM 1601 O O . GLY A 1 220 ? -0.366 -10.090 5.112 1.00 98.50 220 GLY A O 1
ATOM 1602 N N . ILE A 1 221 ? -2.331 -10.044 6.208 1.00 98.88 221 ILE A N 1
ATOM 1603 C CA . ILE A 1 221 ? -3.002 -9.110 5.300 1.00 98.88 221 ILE A CA 1
ATOM 1604 C C . ILE A 1 221 ? -3.391 -7.863 6.089 1.00 98.88 221 ILE A C 1
ATOM 1606 O O . ILE A 1 221 ? -4.196 -7.928 7.018 1.00 98.88 221 ILE A O 1
ATOM 1610 N N . ALA A 1 222 ? -2.853 -6.714 5.699 1.00 98.81 222 ALA A N 1
ATOM 1611 C CA . ALA A 1 222 ? -3.187 -5.424 6.280 1.00 98.81 222 ALA A CA 1
ATOM 1612 C C . ALA A 1 222 ? -3.870 -4.533 5.232 1.00 98.81 222 ALA A C 1
ATOM 1614 O O . ALA A 1 222 ? -3.367 -4.370 4.120 1.00 98.81 222 ALA A O 1
ATOM 1615 N N . VAL A 1 223 ? -5.021 -3.952 5.579 1.00 98.88 223 VAL A N 1
ATOM 1616 C CA . VAL A 1 223 ? -5.814 -3.096 4.683 1.00 98.88 223 VAL A CA 1
ATOM 1617 C C . VAL A 1 223 ? -6.277 -1.839 5.410 1.00 98.88 223 VAL A C 1
ATOM 1619 O O . VAL A 1 223 ? -6.857 -1.926 6.492 1.00 98.88 223 VAL A O 1
ATOM 1622 N N . ALA A 1 224 ? -6.093 -0.668 4.804 1.00 98.62 224 ALA A N 1
ATOM 1623 C CA . ALA A 1 224 ? -6.690 0.570 5.298 1.00 98.62 224 ALA A CA 1
ATOM 1624 C C . ALA A 1 224 ? -7.191 1.490 4.173 1.00 98.62 224 ALA A C 1
ATOM 1626 O O . ALA A 1 224 ? -6.923 1.270 2.992 1.00 98.62 224 ALA A O 1
ATOM 1627 N N . GLY A 1 225 ? -7.993 2.485 4.556 1.00 98.31 225 GLY A N 1
ATOM 1628 C CA . GLY A 1 225 ? -8.661 3.402 3.631 1.00 98.31 225 GLY A CA 1
ATOM 1629 C C . GLY A 1 225 ? -7.762 4.510 3.069 1.00 98.31 225 GLY A C 1
ATOM 1630 O O . GLY A 1 225 ? -6.549 4.361 2.931 1.00 98.31 225 GLY A O 1
ATOM 1631 N N . LYS A 1 226 ? -8.371 5.645 2.721 1.00 98.38 226 LYS A N 1
ATOM 1632 C CA . LYS A 1 226 ? -7.669 6.850 2.251 1.00 98.38 226 LYS A CA 1
ATOM 1633 C C . LYS A 1 226 ? -6.765 7.431 3.347 1.00 98.38 226 LYS A C 1
ATOM 1635 O O . LYS A 1 226 ? -7.099 7.321 4.525 1.00 98.38 226 LYS A O 1
ATOM 1640 N N . ASP A 1 227 ? -5.665 8.085 2.967 1.00 98.25 227 ASP A N 1
ATOM 1641 C CA . ASP A 1 227 ? -4.791 8.849 3.876 1.00 98.25 227 ASP A CA 1
ATOM 1642 C C . ASP A 1 227 ? -4.262 7.995 5.058 1.00 98.25 227 ASP A C 1
ATOM 1644 O O . ASP A 1 227 ? -4.180 8.455 6.197 1.00 98.25 227 ASP A O 1
ATOM 1648 N N . SER A 1 228 ? -3.963 6.715 4.805 1.00 97.88 228 SER A N 1
ATOM 1649 C CA . SER A 1 228 ? -3.653 5.704 5.835 1.00 97.88 228 SER A CA 1
ATOM 1650 C C . SER A 1 228 ? -2.204 5.202 5.808 1.00 97.88 228 SER A C 1
ATOM 1652 O O . SER A 1 228 ? -1.525 5.316 4.785 1.00 97.88 228 SER A O 1
ATOM 1654 N N . GLY A 1 229 ? -1.751 4.577 6.900 1.00 98.12 229 GLY A N 1
ATOM 1655 C CA . GLY A 1 229 ? -0.475 3.853 6.963 1.00 98.12 229 GLY A CA 1
ATOM 1656 C C . GLY A 1 229 ? -0.666 2.350 7.178 1.00 98.12 229 GLY A C 1
ATOM 1657 O O . GLY A 1 229 ? -1.279 1.937 8.159 1.00 98.12 229 GLY A O 1
ATOM 1658 N N . VAL A 1 230 ? -0.115 1.520 6.294 1.00 98.81 230 VAL A N 1
ATOM 1659 C CA . VAL A 1 230 ? -0.332 0.066 6.299 1.00 98.81 230 VAL A CA 1
ATOM 1660 C C . VAL A 1 230 ? 0.994 -0.679 6.265 1.00 98.81 230 VAL A C 1
ATOM 1662 O O . VAL A 1 230 ? 1.889 -0.321 5.496 1.00 98.81 230 VAL A O 1
ATOM 1665 N N . ARG A 1 231 ? 1.137 -1.713 7.103 1.00 98.88 231 ARG A N 1
ATOM 1666 C CA . ARG A 1 231 ? 2.320 -2.585 7.110 1.00 98.88 231 ARG A CA 1
ATOM 1667 C C . ARG A 1 231 ? 1.954 -4.059 7.233 1.00 98.88 231 ARG A C 1
ATOM 1669 O O . ARG A 1 231 ? 1.105 -4.408 8.050 1.00 98.88 231 ARG A O 1
ATOM 1676 N N . ALA A 1 232 ? 2.641 -4.903 6.472 1.00 98.62 232 ALA A N 1
ATOM 1677 C CA . ALA A 1 232 ? 2.606 -6.357 6.616 1.00 98.62 232 ALA A CA 1
ATOM 1678 C C . ALA A 1 232 ? 4.034 -6.931 6.599 1.00 98.62 232 ALA A C 1
ATOM 1680 O O . ALA A 1 232 ? 4.947 -6.281 6.085 1.00 98.62 232 ALA A O 1
ATOM 1681 N N . GLY A 1 233 ? 4.234 -8.112 7.187 1.00 98.38 233 GLY A N 1
ATOM 1682 C CA . GLY A 1 233 ? 5.535 -8.789 7.227 1.00 98.38 233 GLY A CA 1
ATOM 1683 C C . GLY A 1 233 ? 5.925 -9.478 5.911 1.00 98.38 233 GLY A C 1
ATOM 1684 O O . GLY A 1 233 ? 5.382 -9.179 4.843 1.00 98.38 233 GLY A O 1
ATOM 1685 N N . ASN A 1 234 ? 6.867 -10.420 5.995 1.00 98.50 234 ASN A N 1
ATOM 1686 C CA . ASN A 1 234 ? 7.290 -11.260 4.869 1.00 98.50 234 ASN A CA 1
ATOM 1687 C C . ASN A 1 234 ? 6.117 -12.082 4.334 1.00 98.50 234 ASN A C 1
ATOM 1689 O O . ASN A 1 234 ? 5.242 -12.480 5.108 1.00 98.50 234 ASN A O 1
ATOM 1693 N N . TYR A 1 235 ? 6.089 -12.348 3.027 1.00 98.62 235 TYR A N 1
ATOM 1694 C CA . TYR A 1 235 ? 4.978 -13.057 2.367 1.00 98.62 235 TYR A CA 1
ATOM 1695 C C . TYR A 1 235 ? 3.593 -12.412 2.586 1.00 98.62 235 TYR A C 1
ATOM 1697 O O . TYR A 1 235 ? 2.556 -13.037 2.361 1.00 98.62 235 TYR A O 1
ATOM 1705 N N . GLY A 1 236 ? 3.558 -11.171 3.079 1.00 98.56 236 GLY A N 1
ATOM 1706 C CA . GLY A 1 236 ? 2.342 -10.459 3.437 1.00 98.56 236 GLY A CA 1
ATOM 1707 C C . GLY A 1 236 ? 1.786 -9.599 2.307 1.00 98.56 236 GLY A C 1
ATOM 1708 O O . GLY A 1 236 ? 2.381 -9.433 1.238 1.00 98.56 236 GLY A O 1
ATOM 1709 N N . VAL A 1 237 ? 0.630 -8.996 2.577 1.00 98.88 237 VAL A N 1
ATOM 1710 C CA . VAL A 1 237 ? -0.014 -8.035 1.677 1.00 98.88 237 VAL A CA 1
ATOM 1711 C C . VAL A 1 237 ? -0.407 -6.782 2.455 1.00 98.88 237 VAL A C 1
ATOM 1713 O O . VAL A 1 237 ? -1.150 -6.864 3.431 1.00 98.88 237 VAL A O 1
ATOM 1716 N N . ALA A 1 238 ? 0.052 -5.617 2.002 1.00 98.88 238 ALA A N 1
ATOM 1717 C CA . ALA A 1 238 ? -0.339 -4.313 2.534 1.00 98.88 238 ALA A CA 1
ATOM 1718 C C . ALA A 1 238 ? -1.087 -3.505 1.466 1.00 98.88 238 ALA A C 1
ATOM 1720 O O . ALA A 1 238 ? -0.519 -3.189 0.419 1.00 98.88 238 ALA A O 1
ATOM 1721 N N . VAL A 1 239 ? -2.342 -3.138 1.734 1.00 98.88 239 VAL A N 1
ATOM 1722 C CA . VAL A 1 239 ? -3.186 -2.355 0.815 1.00 98.88 239 VAL A CA 1
ATOM 1723 C C . VAL A 1 239 ? -3.663 -1.064 1.474 1.00 98.88 239 VAL A C 1
ATOM 1725 O O . VAL A 1 239 ? -4.298 -1.108 2.525 1.00 98.88 239 VAL A O 1
ATOM 1728 N N . SER A 1 240 ? -3.423 0.082 0.837 1.00 98.38 240 SER A N 1
ATOM 1729 C CA . SER A 1 240 ? -3.956 1.380 1.274 1.00 98.38 240 SER A CA 1
ATOM 1730 C C . SER A 1 240 ? -4.639 2.146 0.140 1.00 98.38 240 SER A C 1
ATOM 1732 O O . SER A 1 240 ? -4.397 1.892 -1.042 1.00 98.38 240 SER A O 1
ATOM 1734 N N . GLY A 1 241 ? -5.536 3.067 0.498 1.00 98.31 241 GLY A N 1
ATOM 1735 C CA . GLY A 1 241 ? -6.263 3.908 -0.453 1.00 98.31 241 GLY A CA 1
ATOM 1736 C C . GLY A 1 241 ? -5.424 5.041 -1.057 1.00 98.31 241 GLY A C 1
ATOM 1737 O O . GLY A 1 241 ? -4.195 5.050 -0.999 1.00 98.31 241 GLY A O 1
ATOM 1738 N N . GLU A 1 242 ? -6.107 6.025 -1.649 1.00 98.44 242 GLU A N 1
ATOM 1739 C CA . GLU A 1 242 ? -5.494 7.259 -2.168 1.00 98.44 242 GLU A CA 1
ATOM 1740 C C . GLU A 1 242 ? -4.709 7.994 -1.062 1.00 98.44 242 GLU A C 1
ATOM 1742 O O . GLU A 1 242 ? -5.143 8.030 0.093 1.00 98.44 242 GLU A O 1
ATOM 1747 N N . ASN A 1 243 ? -3.551 8.567 -1.412 1.00 98.44 243 ASN A N 1
ATOM 1748 C CA . ASN A 1 243 ? -2.592 9.208 -0.497 1.00 98.44 243 ASN A CA 1
ATOM 1749 C C . ASN A 1 243 ? -2.111 8.303 0.658 1.00 98.44 243 ASN A C 1
ATOM 1751 O O . ASN A 1 243 ? -1.571 8.789 1.653 1.00 98.44 243 ASN A O 1
ATOM 1755 N N . GLY A 1 244 ? -2.340 6.992 0.564 1.00 98.19 244 GLY A N 1
ATOM 1756 C CA . GLY A 1 244 ? -1.895 6.027 1.556 1.00 98.19 244 GLY A CA 1
ATOM 1757 C C . GLY A 1 244 ? -0.406 5.709 1.448 1.00 98.19 244 GLY A C 1
ATOM 1758 O O . GLY A 1 244 ? 0.276 6.082 0.492 1.00 98.19 244 GLY A O 1
ATOM 1759 N N . ASN A 1 245 ? 0.097 4.976 2.436 1.00 98.62 245 ASN A N 1
ATOM 1760 C CA . ASN A 1 245 ? 1.413 4.358 2.379 1.00 98.62 245 ASN A CA 1
ATOM 1761 C C . ASN A 1 245 ? 1.306 2.883 2.771 1.00 98.62 245 ASN A C 1
ATOM 1763 O O . ASN A 1 245 ? 0.796 2.576 3.849 1.00 98.62 245 ASN A O 1
ATOM 1767 N N . SER A 1 246 ? 1.826 1.992 1.928 1.00 98.81 246 SER A N 1
ATOM 1768 C CA . SER A 1 246 ? 1.892 0.550 2.186 1.00 98.81 246 SER A CA 1
ATOM 1769 C C . SER A 1 246 ? 3.347 0.092 2.204 1.00 98.81 246 SER A C 1
ATOM 1771 O O . SER A 1 246 ? 4.078 0.336 1.245 1.00 98.81 246 SER A O 1
ATOM 1773 N N . TYR A 1 247 ? 3.753 -0.595 3.272 1.00 98.81 247 TYR A N 1
ATOM 1774 C CA . TYR A 1 247 ? 5.105 -1.131 3.440 1.00 98.81 247 TYR A CA 1
ATOM 1775 C C . TYR A 1 247 ? 5.053 -2.633 3.698 1.00 98.81 247 TYR A C 1
ATOM 1777 O O . TYR A 1 247 ? 4.337 -3.081 4.595 1.00 98.81 247 TYR A O 1
ATOM 1785 N N . VAL A 1 248 ? 5.845 -3.396 2.956 1.00 98.69 248 VAL A N 1
ATOM 1786 C CA . VAL A 1 248 ? 6.040 -4.829 3.187 1.00 98.69 248 VAL A CA 1
ATOM 1787 C C . VAL A 1 248 ? 7.516 -5.202 3.162 1.00 98.69 248 VAL A C 1
ATOM 1789 O O . VAL A 1 248 ? 8.343 -4.461 2.625 1.00 98.69 248 VAL A O 1
ATOM 1792 N N . SER A 1 249 ? 7.830 -6.350 3.756 1.00 97.94 249 SER A N 1
ATOM 1793 C CA . SER A 1 249 ? 9.171 -6.940 3.753 1.00 97.94 249 SER A CA 1
ATOM 1794 C C . SER A 1 249 ? 9.411 -7.774 2.481 1.00 97.94 249 SER A C 1
ATOM 1796 O O . SER A 1 249 ? 8.979 -7.374 1.395 1.00 97.94 249 SER A O 1
ATOM 1798 N N . ASP A 1 250 ? 10.142 -8.883 2.587 1.00 98.19 250 ASP A N 1
ATOM 1799 C CA . ASP A 1 250 ? 10.575 -9.686 1.446 1.00 98.19 250 ASP A CA 1
ATOM 1800 C C . ASP A 1 250 ? 9.468 -10.641 0.971 1.00 98.19 250 ASP A C 1
ATOM 1802 O O . ASP A 1 250 ? 8.580 -11.032 1.739 1.00 98.19 250 ASP A O 1
ATOM 1806 N N . ASP A 1 251 ? 9.508 -10.974 -0.323 1.00 98.56 251 ASP A N 1
ATOM 1807 C CA . ASP A 1 251 ? 8.566 -11.879 -0.997 1.00 98.56 251 ASP A CA 1
ATOM 1808 C C . ASP A 1 251 ? 7.083 -11.481 -0.790 1.00 98.56 251 ASP A C 1
ATOM 1810 O O . ASP A 1 251 ? 6.185 -12.321 -0.740 1.00 98.56 251 ASP A O 1
ATOM 1814 N N . ALA A 1 252 ? 6.823 -10.177 -0.641 1.00 98.38 252 ALA A N 1
ATOM 1815 C CA . ALA A 1 252 ? 5.539 -9.615 -0.224 1.00 98.38 252 ALA A CA 1
ATOM 1816 C C . ALA A 1 252 ? 5.032 -8.512 -1.171 1.00 98.38 252 ALA A C 1
ATOM 1818 O O . ALA A 1 252 ? 5.772 -7.984 -2.008 1.00 98.38 252 ALA A O 1
ATOM 1819 N N . HIS A 1 253 ? 3.756 -8.134 -1.031 1.00 98.62 253 HIS A N 1
ATOM 1820 C CA . HIS A 1 253 ? 3.086 -7.186 -1.930 1.00 98.62 253 HIS A CA 1
ATOM 1821 C C . HIS A 1 253 ? 2.586 -5.917 -1.217 1.00 98.62 253 HIS A C 1
ATOM 1823 O O . HIS A 1 253 ? 1.726 -5.977 -0.337 1.00 98.62 253 HIS A O 1
ATOM 1829 N N . ALA A 1 254 ? 3.056 -4.749 -1.654 1.00 98.81 254 ALA A N 1
ATOM 1830 C CA . ALA A 1 254 ? 2.537 -3.440 -1.269 1.00 98.81 254 ALA A CA 1
ATOM 1831 C C . ALA A 1 254 ? 1.718 -2.830 -2.415 1.00 98.81 254 ALA A C 1
ATOM 1833 O O . ALA A 1 254 ? 2.224 -2.641 -3.521 1.00 98.81 254 ALA A O 1
ATOM 1834 N N . ILE A 1 255 ? 0.461 -2.486 -2.138 1.00 98.81 255 ILE A N 1
ATOM 1835 C CA . ILE A 1 255 ? -0.474 -1.888 -3.095 1.00 98.81 255 ILE A CA 1
ATOM 1836 C C . ILE A 1 255 ? -1.037 -0.596 -2.504 1.00 98.81 255 ILE A C 1
ATOM 1838 O O . ILE A 1 255 ? -1.445 -0.556 -1.339 1.00 98.81 255 ILE A O 1
ATOM 1842 N N . VAL A 1 256 ? -1.061 0.464 -3.306 1.00 98.50 256 VAL A N 1
ATOM 1843 C CA . VAL A 1 256 ? -1.559 1.783 -2.914 1.00 98.50 256 VAL A CA 1
ATOM 1844 C C . VAL A 1 256 ? -2.357 2.421 -4.045 1.00 98.50 256 VAL A C 1
ATOM 1846 O O . VAL A 1 256 ? -2.046 2.237 -5.222 1.00 98.50 256 VAL A O 1
ATOM 1849 N N . GLY A 1 257 ? -3.375 3.204 -3.687 1.00 98.00 257 GLY A N 1
ATOM 1850 C CA . GLY A 1 257 ? -4.093 4.059 -4.629 1.00 98.00 257 GLY A CA 1
ATOM 1851 C C . GLY A 1 257 ? -3.239 5.195 -5.215 1.00 98.00 257 GLY A C 1
ATOM 1852 O O . GLY A 1 257 ? -2.009 5.221 -5.117 1.00 98.00 257 GLY A O 1
ATOM 1853 N N . ASN A 1 258 ? -3.910 6.162 -5.840 1.00 98.25 258 ASN A N 1
ATOM 1854 C CA . ASN A 1 258 ? -3.257 7.335 -6.428 1.00 98.25 258 ASN A CA 1
ATOM 1855 C C . ASN A 1 258 ? -2.524 8.162 -5.361 1.00 98.25 258 ASN A C 1
ATOM 1857 O O . ASN A 1 258 ? -2.946 8.192 -4.201 1.00 98.25 258 ASN A O 1
ATOM 1861 N N . LYS A 1 259 ? -1.445 8.845 -5.764 1.00 98.38 259 LYS A N 1
ATOM 1862 C CA . LYS A 1 259 ? -0.633 9.774 -4.949 1.00 98.38 259 LYS A CA 1
ATOM 1863 C C . LYS A 1 259 ? 0.039 9.168 -3.713 1.00 98.38 259 LYS A C 1
ATOM 1865 O O . LYS A 1 259 ? 0.661 9.887 -2.934 1.00 98.38 259 LYS A O 1
ATOM 1870 N N . GLY A 1 260 ? -0.090 7.862 -3.505 1.00 98.25 260 GLY A N 1
ATOM 1871 C CA . GLY A 1 260 ? 0.477 7.181 -2.351 1.00 98.25 260 GLY A CA 1
ATOM 1872 C C . GLY A 1 260 ? 1.825 6.516 -2.626 1.00 98.25 260 GLY A C 1
ATOM 1873 O O . GLY A 1 260 ? 2.339 6.549 -3.748 1.00 98.25 260 GLY A O 1
ATOM 1874 N N . THR A 1 261 ? 2.401 5.910 -1.586 1.00 98.88 261 THR A N 1
ATOM 1875 C CA . THR A 1 261 ? 3.725 5.267 -1.644 1.00 98.88 261 THR A CA 1
ATOM 1876 C C . THR A 1 261 ? 3.652 3.780 -1.305 1.00 98.88 261 THR A C 1
ATOM 1878 O O . THR A 1 261 ? 3.340 3.417 -0.171 1.00 98.88 261 THR A O 1
ATOM 1881 N N . ALA A 1 262 ? 3.991 2.921 -2.264 1.00 98.88 262 ALA A N 1
ATOM 1882 C CA . ALA A 1 262 ? 4.161 1.484 -2.080 1.00 98.88 262 ALA A CA 1
ATOM 1883 C C . ALA A 1 262 ? 5.650 1.143 -1.923 1.00 98.88 262 ALA A C 1
ATOM 1885 O O . ALA A 1 262 ? 6.464 1.536 -2.761 1.00 98.88 262 ALA A O 1
ATOM 1886 N N . VAL A 1 263 ? 6.011 0.399 -0.875 1.00 98.88 263 VAL A N 1
ATOM 1887 C CA . VAL A 1 263 ? 7.384 -0.074 -0.645 1.00 98.88 263 VAL A CA 1
ATOM 1888 C C . VAL A 1 263 ? 7.391 -1.575 -0.389 1.00 98.88 263 VAL A C 1
ATOM 1890 O O . VAL A 1 263 ? 6.704 -2.037 0.521 1.00 98.88 263 VAL A O 1
ATOM 1893 N N . ALA A 1 264 ? 8.190 -2.314 -1.157 1.00 98.69 264 ALA A N 1
ATOM 1894 C CA . ALA A 1 264 ? 8.375 -3.754 -1.006 1.00 98.69 264 ALA A CA 1
ATOM 1895 C C . ALA A 1 264 ? 9.862 -4.141 -0.983 1.00 98.69 264 ALA A C 1
ATOM 1897 O O . ALA A 1 264 ? 10.698 -3.479 -1.605 1.00 98.69 264 ALA A O 1
ATOM 1898 N N . GLY A 1 265 ? 10.188 -5.208 -0.253 1.00 98.50 265 GLY A N 1
ATOM 1899 C CA . GLY A 1 265 ? 11.545 -5.725 -0.098 1.00 98.50 265 GLY A CA 1
ATOM 1900 C C . GLY A 1 265 ? 12.068 -6.503 -1.310 1.00 98.50 265 GLY A C 1
ATOM 1901 O O . GLY A 1 265 ? 11.663 -6.287 -2.458 1.00 98.50 265 GLY A O 1
ATOM 1902 N N . TYR A 1 266 ? 13.016 -7.400 -1.045 1.00 98.62 266 TYR A N 1
ATOM 1903 C CA . TYR A 1 266 ? 13.567 -8.339 -2.020 1.00 98.62 266 TYR A CA 1
ATOM 1904 C C . TYR A 1 266 ? 12.465 -9.232 -2.596 1.00 98.62 266 TYR A C 1
ATOM 1906 O O . TYR A 1 266 ? 11.569 -9.646 -1.863 1.00 98.62 266 TYR A O 1
ATOM 1914 N N . ASN A 1 267 ? 12.515 -9.505 -3.907 1.00 98.31 267 ASN A N 1
ATOM 1915 C CA . ASN A 1 267 ? 11.490 -10.279 -4.631 1.00 98.31 267 ASN A CA 1
ATOM 1916 C C . ASN A 1 267 ? 10.044 -9.755 -4.469 1.00 98.31 267 ASN A C 1
ATOM 1918 O O . ASN A 1 267 ? 9.087 -10.445 -4.815 1.00 98.31 267 ASN A O 1
ATOM 1922 N N . GLY A 1 268 ? 9.861 -8.546 -3.936 1.00 98.25 268 GLY A N 1
ATOM 1923 C CA . GLY A 1 268 ? 8.544 -8.006 -3.638 1.00 98.25 268 GLY A CA 1
ATOM 1924 C C . GLY A 1 268 ? 7.838 -7.392 -4.847 1.00 98.25 268 GLY A C 1
ATOM 1925 O O . GLY A 1 268 ? 8.403 -7.218 -5.931 1.00 98.25 268 GLY A O 1
ATOM 1926 N N . LEU A 1 269 ? 6.590 -6.990 -4.626 1.00 98.81 269 LEU A N 1
ATOM 1927 C CA . LEU A 1 269 ? 5.806 -6.196 -5.567 1.00 98.81 269 LEU A CA 1
ATOM 1928 C C . LEU A 1 269 ? 5.398 -4.880 -4.914 1.00 98.81 269 LEU A C 1
ATOM 1930 O O . LEU A 1 269 ? 4.724 -4.884 -3.888 1.00 98.81 269 LEU A O 1
ATOM 1934 N N . ALA A 1 270 ? 5.756 -3.759 -5.532 1.00 98.88 270 ALA A N 1
ATOM 1935 C CA . ALA A 1 270 ? 5.277 -2.436 -5.155 1.00 98.88 270 ALA A CA 1
ATOM 1936 C C . ALA A 1 270 ? 4.412 -1.865 -6.283 1.00 98.88 270 ALA A C 1
ATOM 1938 O O . ALA A 1 270 ? 4.893 -1.690 -7.404 1.00 98.88 270 ALA A O 1
ATOM 1939 N N . TRP A 1 271 ? 3.146 -1.568 -5.994 1.00 98.81 271 TRP A N 1
ATOM 1940 C CA . TRP A 1 271 ? 2.233 -0.944 -6.947 1.00 98.81 271 TRP A CA 1
ATOM 1941 C C . TRP A 1 271 ? 1.547 0.281 -6.348 1.00 98.81 271 TRP A C 1
ATOM 1943 O O . TRP A 1 271 ? 0.878 0.201 -5.322 1.00 98.81 271 TRP A O 1
ATOM 1953 N N . SER A 1 272 ? 1.676 1.411 -7.033 1.00 98.62 272 SER A N 1
ATOM 1954 C CA . SER A 1 272 ? 0.954 2.649 -6.769 1.00 98.62 272 SER A CA 1
ATOM 1955 C C . SER A 1 272 ? 0.135 3.094 -7.986 1.00 98.62 272 SER A C 1
ATOM 1957 O O . SER A 1 272 ? 0.512 2.837 -9.133 1.00 98.62 272 SER A O 1
ATOM 1959 N N . GLY A 1 273 ? -0.959 3.815 -7.742 1.00 98.44 273 GLY A N 1
ATOM 1960 C CA . GLY A 1 273 ? -1.745 4.466 -8.793 1.00 98.44 273 GLY A CA 1
ATOM 1961 C C . GLY A 1 273 ? -1.039 5.661 -9.451 1.00 98.44 273 GLY A C 1
ATOM 1962 O O . GLY A 1 273 ? 0.189 5.800 -9.391 1.00 98.44 273 GLY A O 1
ATOM 1963 N N . ASP A 1 274 ? -1.829 6.531 -10.079 1.00 98.56 274 ASP A N 1
ATOM 19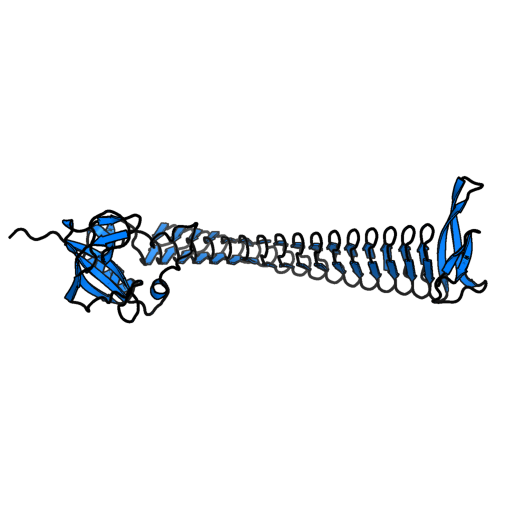64 C CA . ASP A 1 274 ? -1.354 7.767 -10.717 1.00 98.56 274 ASP A CA 1
ATOM 1965 C C . ASP A 1 274 ? -0.734 8.715 -9.690 1.00 98.56 274 ASP A C 1
ATOM 1967 O O . ASP A 1 274 ? -1.162 8.751 -8.534 1.00 98.56 274 ASP A O 1
ATOM 1971 N N . GLU A 1 275 ? 0.299 9.455 -10.099 1.00 98.62 275 GLU A N 1
ATOM 1972 C CA . GLU A 1 275 ? 1.119 10.333 -9.246 1.00 98.62 275 GLU A CA 1
ATOM 1973 C C . GLU A 1 275 ? 1.762 9.604 -8.043 1.00 98.62 275 GLU A C 1
ATOM 1975 O O . GLU A 1 275 ? 2.284 10.227 -7.117 1.00 98.62 275 GLU A O 1
ATOM 1980 N N . GLY A 1 276 ? 1.703 8.270 -8.024 1.00 98.56 276 GLY A N 1
ATOM 1981 C CA . GLY A 1 276 ? 2.188 7.440 -6.933 1.00 98.56 276 GLY A CA 1
ATOM 1982 C C . GLY A 1 276 ? 3.679 7.126 -7.025 1.00 98.56 276 GLY A C 1
ATOM 1983 O O . GLY A 1 276 ? 4.323 7.295 -8.065 1.00 98.56 276 GLY A O 1
ATOM 1984 N N . LYS A 1 277 ? 4.227 6.626 -5.918 1.00 98.88 277 LYS A N 1
ATOM 1985 C CA . LYS A 1 277 ? 5.612 6.160 -5.814 1.00 98.88 277 LYS A CA 1
ATOM 1986 C C . LYS A 1 277 ? 5.639 4.675 -5.484 1.00 98.88 277 LYS A C 1
ATOM 1988 O O . LYS A 1 277 ? 5.061 4.259 -4.487 1.00 98.88 277 LYS A O 1
ATOM 1993 N N . SER A 1 278 ? 6.355 3.892 -6.278 1.00 98.88 278 SER A N 1
ATOM 1994 C CA . SER A 1 278 ? 6.577 2.465 -6.045 1.00 98.88 278 SER A CA 1
ATOM 1995 C C . SER A 1 278 ? 8.062 2.174 -5.931 1.00 98.88 278 SER A C 1
ATOM 1997 O O . SER A 1 278 ? 8.813 2.432 -6.869 1.00 98.88 278 SER A O 1
ATOM 1999 N N . LEU A 1 279 ? 8.485 1.656 -4.781 1.00 98.81 279 LEU A N 1
ATOM 2000 C CA . LEU A 1 279 ? 9.878 1.351 -4.461 1.00 98.81 279 LEU A CA 1
ATOM 2001 C C . LEU A 1 279 ? 9.997 -0.137 -4.133 1.00 98.81 279 LEU A C 1
ATOM 2003 O O . LEU A 1 279 ? 9.383 -0.608 -3.179 1.00 98.81 279 LEU A O 1
ATOM 2007 N N . ALA A 1 280 ? 10.783 -0.873 -4.907 1.00 98.50 280 ALA A N 1
ATOM 2008 C CA . ALA A 1 280 ? 10.954 -2.308 -4.747 1.00 98.50 280 ALA A CA 1
ATOM 2009 C C . ALA A 1 280 ? 12.442 -2.681 -4.645 1.00 98.50 280 ALA A C 1
ATOM 2011 O O . ALA A 1 280 ? 13.303 -2.029 -5.246 1.00 98.50 280 ALA A O 1
ATOM 2012 N N . GLY A 1 281 ? 12.751 -3.723 -3.871 1.00 98.38 281 GLY A N 1
ATOM 2013 C CA . GLY A 1 281 ? 14.112 -4.221 -3.670 1.00 98.38 281 GLY A CA 1
ATOM 2014 C C . GLY A 1 281 ? 14.743 -4.868 -4.912 1.00 98.38 281 GLY A C 1
ATOM 2015 O O . GLY A 1 281 ? 14.301 -4.695 -6.048 1.00 98.38 281 GLY A O 1
ATOM 2016 N N . ALA A 1 282 ? 15.824 -5.622 -4.707 1.00 98.31 282 ALA A N 1
ATOM 2017 C CA . ALA A 1 282 ? 16.433 -6.413 -5.780 1.00 98.31 282 ALA A CA 1
ATOM 2018 C C . ALA A 1 282 ? 15.506 -7.562 -6.215 1.00 98.31 282 ALA A C 1
ATOM 2020 O O . ALA A 1 282 ? 14.749 -8.090 -5.399 1.00 98.31 282 ALA A O 1
ATOM 2021 N N . ARG A 1 283 ? 15.578 -7.940 -7.500 1.00 98.19 283 ARG A N 1
ATOM 2022 C CA . ARG A 1 283 ? 14.729 -8.963 -8.149 1.00 98.19 283 ARG A CA 1
ATOM 2023 C C . ARG A 1 283 ? 13.218 -8.730 -8.000 1.00 98.19 283 ARG A C 1
ATOM 2025 O O . ARG A 1 283 ? 12.423 -9.650 -8.151 1.00 98.19 283 ARG A O 1
ATOM 2032 N N . ALA A 1 284 ? 12.829 -7.496 -7.707 1.00 98.25 284 ALA A N 1
ATOM 2033 C CA . ALA A 1 284 ? 11.464 -7.118 -7.389 1.00 98.25 284 ALA A CA 1
ATOM 2034 C C . ALA A 1 284 ? 10.794 -6.375 -8.558 1.00 98.25 284 ALA A C 1
ATOM 2036 O O . ALA A 1 284 ? 11.450 -5.968 -9.525 1.00 98.25 284 ALA A O 1
ATOM 2037 N N . PHE A 1 285 ? 9.480 -6.178 -8.455 1.00 98.81 285 PHE A N 1
ATOM 2038 C CA . PHE A 1 285 ? 8.679 -5.461 -9.445 1.00 98.81 285 PHE A CA 1
ATOM 2039 C C . PHE A 1 285 ? 8.083 -4.179 -8.852 1.00 98.81 285 PHE A C 1
ATOM 2041 O O . PHE A 1 285 ? 7.360 -4.226 -7.859 1.00 98.81 285 PHE A O 1
ATOM 2048 N N . ALA A 1 286 ? 8.353 -3.035 -9.482 1.00 98.88 286 ALA A N 1
ATOM 2049 C CA . ALA A 1 286 ? 7.780 -1.741 -9.125 1.00 98.88 286 ALA A CA 1
ATOM 2050 C C . ALA A 1 286 ? 6.911 -1.202 -10.268 1.00 98.88 286 ALA A C 1
ATOM 2052 O O . ALA A 1 286 ? 7.375 -1.082 -11.402 1.00 98.88 286 ALA A O 1
ATOM 2053 N N . ARG A 1 287 ? 5.669 -0.807 -9.975 1.00 98.81 287 ARG A N 1
ATOM 2054 C CA . ARG A 1 287 ? 4.759 -0.206 -10.956 1.00 98.81 287 ARG A CA 1
ATOM 2055 C C . ARG A 1 287 ? 4.080 1.042 -10.417 1.00 98.81 287 ARG A C 1
ATOM 2057 O O . ARG A 1 287 ? 3.377 0.974 -9.420 1.00 98.81 287 ARG A O 1
ATOM 2064 N N . ALA A 1 288 ? 4.184 2.146 -11.144 1.00 98.75 288 ALA A N 1
ATOM 2065 C CA . ALA A 1 288 ? 3.433 3.366 -10.870 1.00 98.75 288 ALA A CA 1
ATOM 2066 C C . ALA A 1 288 ? 2.520 3.741 -12.051 1.00 98.75 288 ALA A C 1
ATOM 2068 O O . ALA A 1 288 ? 2.760 3.328 -13.188 1.00 98.75 288 ALA A O 1
ATOM 2069 N N . GLY A 1 289 ? 1.452 4.496 -11.784 1.00 98.56 289 GLY A N 1
ATOM 2070 C CA . GLY A 1 289 ? 0.547 5.020 -12.810 1.00 98.56 289 GLY A CA 1
ATOM 2071 C C . GLY A 1 289 ? 1.145 6.171 -13.630 1.00 98.56 289 GLY A C 1
ATOM 2072 O O . GLY A 1 289 ? 2.366 6.354 -13.690 1.00 98.56 289 GLY A O 1
ATOM 2073 N N . ALA A 1 290 ? 0.280 6.952 -14.280 1.00 98.62 290 ALA A N 1
ATOM 2074 C CA . ALA A 1 290 ? 0.668 8.179 -14.977 1.00 98.62 290 ALA A CA 1
ATOM 2075 C C . ALA A 1 290 ? 1.277 9.187 -13.994 1.00 98.62 290 ALA A C 1
ATOM 2077 O O . ALA A 1 290 ? 0.870 9.240 -12.834 1.00 98.62 290 ALA A O 1
ATOM 2078 N N . PHE A 1 291 ? 2.272 9.960 -14.435 1.00 98.69 291 PHE A N 1
ATOM 2079 C CA . PHE A 1 291 ? 3.057 10.875 -13.586 1.00 98.69 291 PHE A CA 1
ATOM 2080 C C . PHE A 1 291 ? 3.716 10.197 -12.367 1.00 98.69 291 PHE A C 1
ATOM 2082 O O . PHE A 1 291 ? 4.149 10.864 -11.428 1.00 98.69 291 PHE A O 1
ATOM 2089 N N . GLY A 1 292 ? 3.756 8.864 -12.350 1.00 98.56 292 GLY A N 1
ATOM 2090 C CA . GLY A 1 292 ? 4.245 8.078 -11.232 1.00 98.56 292 GLY A CA 1
ATOM 2091 C C . GLY A 1 292 ? 5.748 7.834 -11.290 1.00 98.56 292 GLY A C 1
ATOM 2092 O O . GLY A 1 292 ? 6.376 7.912 -12.347 1.00 98.56 292 GLY A O 1
ATOM 2093 N N . TYR A 1 293 ? 6.319 7.478 -10.143 1.00 98.94 293 TYR A N 1
ATOM 2094 C CA . TYR A 1 293 ? 7.721 7.091 -10.008 1.00 98.94 293 TYR A CA 1
ATOM 2095 C C . TYR A 1 293 ? 7.826 5.621 -9.600 1.00 98.94 293 TYR A C 1
ATOM 2097 O O . TYR A 1 293 ? 7.336 5.240 -8.538 1.00 98.94 293 TYR A O 1
ATOM 2105 N N . ALA A 1 294 ? 8.481 4.798 -10.413 1.00 98.88 294 ALA A N 1
ATOM 2106 C CA . ALA A 1 294 ? 8.742 3.393 -10.119 1.00 98.88 294 ALA A CA 1
ATOM 2107 C C . ALA A 1 294 ? 10.250 3.142 -10.033 1.00 98.88 294 ALA A C 1
ATOM 2109 O O . ALA A 1 294 ? 10.984 3.482 -10.955 1.00 98.88 294 ALA A O 1
ATOM 2110 N N . ASN A 1 295 ? 10.711 2.522 -8.950 1.00 98.88 295 ASN A N 1
ATOM 2111 C CA . ASN A 1 295 ? 12.113 2.183 -8.737 1.00 98.88 295 ASN A CA 1
ATOM 2112 C C . ASN A 1 295 ? 12.241 0.731 -8.283 1.00 98.88 295 ASN A C 1
ATOM 2114 O O . ASN A 1 295 ? 11.629 0.350 -7.287 1.00 98.88 295 ASN A O 1
ATOM 2118 N N . ALA A 1 296 ? 13.040 -0.052 -9.001 1.00 98.62 296 ALA A N 1
ATOM 2119 C CA . ALA A 1 296 ? 13.389 -1.418 -8.644 1.00 98.62 296 ALA A CA 1
ATOM 2120 C C . ALA A 1 296 ? 14.914 -1.580 -8.515 1.00 98.62 296 ALA A C 1
ATOM 2122 O O . ALA A 1 296 ? 15.695 -0.946 -9.230 1.00 98.62 296 ALA A O 1
ATOM 2123 N N . GLY A 1 297 ? 15.348 -2.450 -7.602 1.00 98.25 297 GLY A N 1
ATOM 2124 C CA . GLY A 1 297 ? 16.760 -2.771 -7.394 1.00 98.25 297 GLY A CA 1
ATOM 2125 C C . GLY A 1 297 ? 17.394 -3.594 -8.525 1.00 98.25 297 GLY A C 1
ATOM 2126 O O . GLY A 1 297 ? 16.874 -3.693 -9.637 1.00 98.25 297 GLY A O 1
ATOM 2127 N N . ASP A 1 298 ? 18.551 -4.199 -8.237 1.00 98.25 298 ASP A N 1
ATOM 2128 C CA . ASP A 1 298 ? 19.293 -5.017 -9.209 1.00 98.25 298 ASP A CA 1
ATOM 2129 C C . ASP A 1 298 ? 18.467 -6.217 -9.686 1.00 98.25 298 ASP A C 1
ATOM 2131 O O . ASP A 1 298 ? 17.812 -6.894 -8.889 1.00 98.25 298 ASP A O 1
ATOM 2135 N N . GLY A 1 299 ? 18.482 -6.471 -10.996 1.00 98.12 299 GLY A N 1
ATOM 2136 C CA . GLY A 1 299 ? 17.669 -7.507 -11.640 1.00 98.12 299 GLY A CA 1
ATOM 2137 C C . GLY A 1 299 ? 16.154 -7.294 -11.525 1.00 98.12 299 GLY A C 1
ATOM 2138 O O . GLY A 1 299 ? 15.393 -8.205 -11.840 1.00 98.12 299 GLY A O 1
ATOM 2139 N N . GLY A 1 300 ? 15.713 -6.134 -11.031 1.00 98.44 300 GLY A N 1
ATOM 2140 C CA . GLY A 1 300 ? 14.307 -5.783 -10.892 1.00 98.44 300 GLY A CA 1
ATOM 2141 C C . GLY A 1 300 ? 13.720 -5.150 -12.152 1.00 98.44 300 GLY A C 1
ATOM 2142 O O . GLY A 1 300 ? 14.432 -4.770 -13.088 1.00 98.44 300 GLY A O 1
ATOM 2143 N N . MET A 1 301 ? 12.398 -5.008 -12.156 1.00 98.81 301 MET A N 1
ATOM 2144 C CA . MET A 1 301 ? 11.657 -4.352 -13.229 1.00 98.81 301 MET A CA 1
ATOM 2145 C C . MET A 1 301 ? 10.846 -3.177 -12.683 1.00 98.81 301 MET A C 1
ATOM 2147 O O . MET A 1 301 ? 10.081 -3.333 -11.734 1.00 98.81 301 MET A O 1
ATOM 2151 N N . ALA A 1 302 ? 10.995 -2.013 -13.312 1.00 98.88 302 ALA A N 1
ATOM 2152 C CA . ALA A 1 302 ? 10.260 -0.799 -12.993 1.00 98.88 302 ALA A CA 1
ATOM 2153 C C . ALA A 1 302 ? 9.403 -0.354 -14.182 1.00 98.88 302 ALA A C 1
ATOM 2155 O O . ALA A 1 302 ? 9.898 -0.243 -15.304 1.00 98.88 302 ALA A O 1
ATOM 2156 N N . MET A 1 303 ? 8.127 -0.064 -13.932 1.00 98.81 303 MET A N 1
ATOM 2157 C CA . MET A 1 303 ? 7.171 0.381 -14.945 1.00 98.81 303 MET A CA 1
ATOM 2158 C C . MET A 1 303 ? 6.418 1.634 -14.504 1.00 98.81 303 MET A C 1
ATOM 2160 O O . MET A 1 303 ? 5.954 1.710 -13.368 1.00 98.81 303 MET A O 1
ATOM 2164 N N . SER A 1 304 ? 6.251 2.600 -15.400 1.00 98.69 304 SER A N 1
ATOM 2165 C CA . SER A 1 304 ? 5.486 3.821 -15.138 1.00 98.69 304 SER A CA 1
ATOM 2166 C C . SER A 1 304 ? 4.613 4.214 -16.330 1.00 98.69 304 SER A C 1
ATOM 2168 O O . SER A 1 304 ? 4.861 3.804 -17.467 1.00 98.69 304 SER A O 1
ATOM 2170 N N . GLY A 1 305 ? 3.537 4.956 -16.057 1.00 98.50 305 GLY A N 1
ATOM 2171 C CA . GLY A 1 305 ? 2.595 5.417 -17.075 1.00 98.50 305 GLY A CA 1
ATOM 2172 C C . GLY A 1 305 ? 3.098 6.619 -17.881 1.00 98.50 305 GLY A C 1
ATOM 2173 O O . GLY A 1 305 ? 4.286 6.932 -17.906 1.00 98.50 305 GLY A O 1
ATOM 2174 N N . HIS A 1 306 ? 2.166 7.302 -18.549 1.00 98.50 306 HIS A N 1
ATOM 2175 C CA . HIS A 1 306 ? 2.425 8.533 -19.304 1.00 98.50 306 HIS A CA 1
ATOM 2176 C C . HIS A 1 306 ? 3.035 9.609 -18.393 1.00 98.50 306 HIS A C 1
ATOM 2178 O O . HIS A 1 306 ? 2.582 9.758 -17.256 1.00 98.50 306 HIS A O 1
ATOM 2184 N N . HIS A 1 307 ? 4.062 10.332 -18.853 1.00 98.69 307 HIS A N 1
ATOM 2185 C CA . HIS A 1 307 ? 4.884 11.234 -18.017 1.00 98.69 307 HIS A CA 1
ATOM 2186 C C . HIS A 1 307 ? 5.516 10.576 -16.773 1.00 98.69 307 HIS A C 1
ATOM 2188 O O . HIS A 1 307 ? 5.923 11.261 -15.833 1.00 98.69 307 HIS A O 1
ATOM 2194 N N . GLY A 1 308 ? 5.565 9.248 -16.725 1.00 98.69 308 GLY A N 1
ATOM 2195 C CA . GLY A 1 308 ? 6.129 8.504 -15.611 1.00 98.69 308 GLY A CA 1
ATOM 2196 C C . GLY A 1 308 ? 7.654 8.465 -15.637 1.00 98.69 308 GLY A C 1
ATOM 2197 O O . GLY A 1 308 ? 8.291 8.733 -16.656 1.00 98.69 308 GLY A O 1
ATOM 2198 N N . HIS A 1 309 ? 8.248 8.098 -14.507 1.00 98.88 309 HIS A N 1
ATOM 2199 C CA . HIS A 1 309 ? 9.678 7.850 -14.394 1.00 98.88 309 HIS A CA 1
ATOM 2200 C C . HIS A 1 309 ? 9.927 6.457 -13.814 1.00 98.88 309 HIS A C 1
ATOM 2202 O O . HIS A 1 309 ? 9.518 6.147 -12.694 1.00 98.88 309 HIS A O 1
ATOM 2208 N N . SER A 1 310 ? 10.621 5.619 -14.578 1.00 98.88 310 SER A N 1
ATOM 2209 C CA . SER A 1 310 ? 11.017 4.269 -14.197 1.00 98.88 310 SER A CA 1
ATOM 2210 C C . SER A 1 310 ? 12.525 4.153 -14.055 1.00 98.88 310 SER A C 1
ATOM 2212 O O . SER A 1 310 ? 13.269 4.514 -14.960 1.00 98.88 310 SER A O 1
ATOM 2214 N N . VAL A 1 311 ? 12.970 3.592 -12.936 1.00 98.88 311 VAL A N 1
ATOM 2215 C CA . VAL A 1 311 ? 14.380 3.353 -12.636 1.00 98.88 311 VAL A CA 1
ATOM 2216 C C . VAL A 1 311 ? 14.569 1.891 -12.267 1.00 98.88 311 VAL A C 1
ATOM 2218 O O . VAL A 1 311 ? 13.914 1.389 -11.357 1.00 98.88 311 VAL A O 1
ATOM 2221 N N . ALA A 1 312 ? 15.487 1.210 -12.939 1.00 98.25 312 ALA A N 1
ATOM 2222 C CA . ALA A 1 312 ? 15.990 -0.086 -12.501 1.00 98.25 312 ALA A CA 1
ATOM 2223 C C . ALA A 1 312 ? 17.518 -0.037 -12.405 1.00 98.25 312 ALA A C 1
ATOM 2225 O O . ALA A 1 312 ? 18.153 0.875 -12.932 1.00 98.25 312 ALA A O 1
ATOM 2226 N N . ARG A 1 313 ? 18.142 -0.987 -11.709 1.00 96.12 313 ARG A N 1
ATOM 2227 C CA . ARG A 1 313 ? 19.609 -1.012 -11.581 1.00 96.12 313 ARG A CA 1
ATOM 2228 C C . ARG A 1 313 ? 20.264 -1.980 -12.571 1.00 96.12 313 ARG A C 1
ATOM 2230 O O . ARG A 1 313 ? 19.816 -2.088 -13.714 1.00 96.12 313 ARG A O 1
ATOM 2237 N N . VAL A 1 314 ? 21.374 -2.610 -12.188 1.00 98.00 314 VAL A N 1
ATOM 2238 C CA . VAL A 1 314 ? 22.144 -3.509 -13.061 1.00 98.00 314 VAL A CA 1
ATOM 2239 C C . VAL A 1 314 ? 21.296 -4.738 -13.374 1.00 98.00 314 VAL A C 1
ATOM 2241 O O . VAL A 1 314 ? 20.550 -5.206 -12.513 1.00 98.00 314 VAL A O 1
ATOM 2244 N N . PHE A 1 315 ? 21.374 -5.242 -14.608 1.00 98.38 315 PHE A N 1
ATOM 2245 C CA . PHE A 1 315 ? 20.528 -6.341 -15.100 1.00 98.38 315 PHE A CA 1
ATOM 2246 C C . PHE A 1 315 ? 19.017 -6.046 -15.068 1.00 98.38 315 PHE A C 1
ATOM 2248 O O . PHE A 1 315 ? 18.203 -6.955 -15.230 1.00 98.38 315 PHE A O 1
ATOM 2255 N N . GLY A 1 316 ? 18.634 -4.791 -14.821 1.00 98.31 316 GLY A N 1
ATOM 2256 C CA . GLY A 1 316 ? 17.251 -4.383 -14.640 1.00 98.31 316 GLY A CA 1
ATOM 2257 C C . GLY A 1 316 ? 16.526 -4.068 -15.945 1.00 98.31 316 GLY A C 1
ATOM 2258 O O . GLY A 1 316 ? 17.111 -3.997 -17.031 1.00 98.31 316 GLY A O 1
ATOM 2259 N N . ILE A 1 317 ? 15.221 -3.841 -15.820 1.00 98.88 317 ILE A N 1
ATOM 2260 C CA . ILE A 1 317 ? 14.367 -3.380 -16.915 1.00 98.88 317 ILE A CA 1
ATOM 2261 C C . ILE A 1 317 ? 13.574 -2.161 -16.441 1.00 98.88 317 ILE A C 1
ATOM 2263 O O . ILE A 1 317 ? 12.820 -2.263 -15.478 1.00 98.88 317 ILE A O 1
ATOM 2267 N N . ALA A 1 318 ? 13.703 -1.027 -17.127 1.00 98.88 318 ALA A N 1
ATOM 2268 C CA . ALA A 1 318 ? 12.865 0.149 -16.899 1.00 98.88 318 ALA A CA 1
ATOM 2269 C C . ALA A 1 318 ? 12.006 0.437 -18.135 1.00 98.88 318 ALA A C 1
ATOM 2271 O O . ALA A 1 318 ? 12.524 0.502 -19.252 1.00 98.88 318 ALA A O 1
ATOM 2272 N N . ILE A 1 319 ? 10.699 0.609 -17.929 1.00 98.88 319 ILE A N 1
ATOM 2273 C CA . ILE A 1 319 ? 9.727 0.907 -18.986 1.00 98.88 319 ILE A CA 1
ATOM 2274 C C . ILE A 1 319 ? 8.878 2.106 -18.571 1.00 98.88 319 ILE A C 1
ATOM 2276 O O . ILE A 1 319 ? 8.140 2.020 -17.593 1.00 98.88 319 ILE A O 1
ATOM 2280 N N . ALA A 1 320 ? 8.914 3.187 -19.340 1.00 98.75 320 ALA A N 1
ATOM 2281 C CA . ALA A 1 320 ? 7.968 4.291 -19.188 1.00 98.75 320 ALA A CA 1
ATOM 2282 C C . ALA A 1 320 ? 7.128 4.451 -20.460 1.00 98.75 320 ALA A C 1
ATOM 2284 O O . ALA A 1 320 ? 7.581 4.121 -21.556 1.00 98.75 320 ALA A O 1
ATOM 2285 N N . ALA A 1 321 ? 5.890 4.923 -20.331 1.00 98.69 321 ALA A N 1
ATOM 2286 C CA . ALA A 1 321 ? 5.061 5.213 -21.502 1.00 98.69 321 ALA A CA 1
ATOM 2287 C C . ALA A 1 321 ? 5.487 6.538 -22.173 1.00 98.69 321 ALA A C 1
ATOM 2289 O O . ALA A 1 321 ? 6.597 7.033 -21.953 1.00 98.69 321 ALA A O 1
ATOM 2290 N N . ASP A 1 322 ? 4.618 7.106 -23.011 1.00 98.69 322 ASP A N 1
ATOM 2291 C CA . ASP A 1 322 ? 4.900 8.350 -23.731 1.00 98.69 322 ASP A CA 1
ATOM 2292 C C . ASP A 1 322 ? 5.220 9.504 -22.773 1.00 98.69 322 ASP A C 1
ATOM 2294 O O . ASP A 1 322 ? 4.701 9.586 -21.651 1.00 98.69 322 ASP A O 1
ATOM 2298 N N . HIS A 1 323 ? 6.123 10.380 -23.214 1.00 98.69 323 HIS A N 1
ATOM 2299 C CA . HIS A 1 323 ? 6.709 11.471 -22.434 1.00 98.69 323 HIS A CA 1
ATOM 2300 C C . HIS A 1 323 ? 7.368 11.034 -21.114 1.00 98.69 323 HIS A C 1
ATOM 2302 O O . HIS A 1 323 ? 7.623 11.866 -20.237 1.00 98.69 323 HIS A O 1
ATOM 2308 N N . GLY A 1 324 ? 7.590 9.732 -20.939 1.00 98.62 324 GLY A N 1
ATOM 2309 C CA . GLY A 1 324 ? 8.179 9.157 -19.747 1.00 98.62 324 GLY A CA 1
ATOM 2310 C C . GLY A 1 324 ? 9.700 9.098 -19.804 1.00 98.62 324 GLY A C 1
ATOM 2311 O O . GLY A 1 324 ? 10.330 9.316 -20.842 1.00 98.62 324 GLY A O 1
ATOM 2312 N N . LYS A 1 325 ? 10.292 8.754 -18.663 1.00 98.88 325 LYS A N 1
ATOM 2313 C CA . LYS A 1 325 ? 11.731 8.555 -18.508 1.00 98.88 325 LYS A CA 1
ATOM 2314 C C . LYS A 1 325 ? 12.027 7.143 -18.019 1.00 98.88 325 LYS A C 1
ATOM 2316 O O . LYS A 1 325 ? 11.422 6.698 -17.045 1.00 98.88 325 LYS A O 1
ATOM 2321 N N . ALA A 1 326 ? 12.969 6.456 -18.652 1.00 98.88 326 ALA A N 1
ATOM 2322 C CA . ALA A 1 326 ? 13.471 5.161 -18.204 1.00 98.88 326 ALA A CA 1
ATOM 2323 C C . ALA A 1 326 ? 14.987 5.225 -17.990 1.00 98.88 326 ALA A C 1
ATOM 2325 O O . ALA A 1 326 ? 15.725 5.588 -18.902 1.00 98.88 326 ALA A O 1
ATOM 2326 N N . GLU A 1 327 ? 15.458 4.843 -16.806 1.00 98.88 327 GLU A N 1
ATOM 2327 C CA . GLU A 1 327 ? 16.883 4.809 -16.462 1.00 98.88 327 GLU A CA 1
ATOM 2328 C C . GLU A 1 327 ? 17.280 3.422 -15.959 1.00 98.88 327 GLU A C 1
ATOM 2330 O O . GLU A 1 327 ? 16.635 2.869 -15.064 1.00 98.88 327 GLU A O 1
ATOM 2335 N N . VAL A 1 328 ? 18.353 2.859 -16.520 1.00 98.75 328 VAL A N 1
ATOM 2336 C CA . VAL A 1 328 ? 18.913 1.578 -16.073 1.00 98.75 328 VAL A CA 1
ATOM 2337 C C . VAL A 1 328 ? 20.432 1.586 -15.931 1.00 98.75 328 VAL A C 1
ATOM 2339 O O . VAL A 1 328 ? 21.129 2.416 -16.514 1.00 98.75 328 VAL A O 1
ATOM 2342 N N . GLY A 1 329 ? 20.947 0.623 -15.160 1.00 98.38 329 GLY A N 1
ATOM 2343 C CA . GLY A 1 329 ? 22.381 0.361 -15.029 1.00 98.38 329 GLY A CA 1
ATOM 2344 C C . GLY A 1 329 ? 22.987 -0.361 -16.240 1.00 98.38 329 GLY A C 1
ATOM 2345 O O . GLY A 1 329 ? 22.499 -0.259 -17.363 1.00 98.38 329 GLY A O 1
ATOM 2346 N N . ASN A 1 330 ? 24.074 -1.097 -15.998 1.00 98.56 330 ASN A N 1
ATOM 2347 C CA . ASN A 1 330 ? 24.736 -1.922 -17.011 1.00 98.56 330 ASN A CA 1
ATOM 2348 C C . ASN A 1 330 ? 23.972 -3.227 -17.272 1.00 98.56 330 ASN A C 1
ATOM 2350 O O . ASN A 1 330 ? 23.229 -3.701 -16.407 1.00 98.56 330 ASN A O 1
ATOM 2354 N N . ASP A 1 331 ? 24.218 -3.825 -18.440 1.00 98.69 331 ASP A N 1
ATOM 2355 C CA . ASP A 1 331 ? 23.687 -5.136 -18.834 1.00 98.69 331 ASP A CA 1
ATOM 2356 C C . ASP A 1 331 ? 22.146 -5.200 -18.754 1.00 98.69 331 ASP A C 1
ATOM 2358 O O . ASP A 1 331 ? 21.558 -6.217 -18.383 1.00 98.69 331 ASP A O 1
ATOM 2362 N N . ALA A 1 332 ? 21.484 -4.083 -19.067 1.00 98.56 332 ALA A N 1
ATOM 2363 C CA . ALA A 1 332 ? 20.086 -3.827 -18.737 1.00 98.56 332 ALA A CA 1
ATOM 2364 C C . ALA A 1 332 ? 19.255 -3.391 -19.959 1.00 98.56 332 ALA A C 1
ATOM 2366 O O . ALA A 1 332 ? 19.735 -3.360 -21.101 1.00 98.56 332 ALA A O 1
ATOM 2367 N N . ARG A 1 333 ? 17.968 -3.089 -19.734 1.00 98.88 333 ARG A N 1
ATOM 2368 C CA . ARG A 1 333 ? 17.047 -2.623 -20.784 1.00 98.88 333 ARG A CA 1
ATOM 2369 C C . ARG A 1 333 ? 16.249 -1.393 -20.361 1.00 98.88 333 ARG A C 1
ATOM 2371 O O . ARG A 1 333 ? 15.523 -1.453 -19.374 1.00 98.88 333 ARG A O 1
ATOM 2378 N N . ALA A 1 334 ? 16.317 -0.324 -21.150 1.00 98.88 334 ALA A N 1
ATOM 2379 C CA . ALA A 1 334 ? 15.470 0.859 -20.997 1.00 98.88 334 ALA A CA 1
ATOM 2380 C C . ALA A 1 334 ? 14.555 1.018 -22.216 1.00 98.88 334 ALA A C 1
ATOM 2382 O O . ALA A 1 334 ? 15.018 0.969 -23.360 1.00 98.88 334 ALA A O 1
ATOM 2383 N N . ILE A 1 335 ? 13.258 1.194 -21.971 1.00 98.88 335 ILE A N 1
ATOM 2384 C CA . ILE A 1 335 ? 12.237 1.353 -23.009 1.00 98.88 335 ILE A CA 1
ATOM 2385 C C . ILE A 1 335 ? 11.356 2.547 -22.655 1.00 98.88 335 ILE A C 1
ATOM 2387 O O . ILE A 1 335 ? 10.845 2.631 -21.539 1.00 98.88 335 ILE A O 1
ATOM 2391 N N . VAL A 1 336 ? 11.149 3.443 -23.612 1.00 98.81 336 VAL A N 1
ATOM 2392 C CA . VAL A 1 336 ? 10.184 4.540 -23.493 1.00 98.81 336 VAL A CA 1
ATOM 2393 C C . VAL A 1 336 ? 9.289 4.643 -24.718 1.00 98.81 336 VAL A C 1
ATOM 2395 O O . VAL A 1 336 ? 9.681 4.241 -25.818 1.00 98.81 336 VAL A O 1
ATOM 2398 N N . GLY A 1 337 ? 8.093 5.189 -24.510 1.00 98.69 337 GLY A N 1
ATOM 2399 C CA . GLY A 1 337 ? 7.172 5.559 -25.580 1.00 98.69 337 GLY A CA 1
ATOM 2400 C C . GLY A 1 337 ? 7.632 6.778 -26.388 1.00 98.69 337 GLY A C 1
ATOM 2401 O O . GLY A 1 337 ? 8.806 7.171 -26.369 1.00 98.69 337 GLY A O 1
ATOM 2402 N N . ASP A 1 338 ? 6.692 7.378 -27.110 1.00 98.75 338 ASP A N 1
ATOM 2403 C CA . ASP A 1 338 ? 6.925 8.575 -27.915 1.00 98.75 338 ASP A CA 1
ATOM 2404 C C . ASP A 1 338 ? 7.276 9.768 -27.020 1.00 98.75 338 ASP A C 1
ATOM 2406 O O . ASP A 1 338 ? 6.824 9.869 -25.880 1.00 98.75 338 ASP A O 1
ATOM 2410 N N . HIS A 1 339 ? 8.125 10.672 -27.513 1.00 98.75 339 HIS A N 1
ATOM 2411 C CA . HIS A 1 339 ? 8.638 11.830 -26.766 1.00 98.75 339 HIS A CA 1
ATOM 2412 C C . HIS A 1 339 ? 9.341 11.492 -25.434 1.00 98.75 339 HIS A C 1
ATOM 2414 O O . HIS A 1 339 ? 9.583 12.389 -24.625 1.00 98.75 339 HIS A O 1
ATOM 2420 N N . GLY A 1 340 ? 9.646 10.217 -25.179 1.00 98.62 340 GLY A N 1
ATOM 2421 C CA . GLY A 1 340 ? 10.283 9.764 -23.950 1.00 98.62 340 GLY A CA 1
ATOM 2422 C C . GLY A 1 340 ? 11.810 9.784 -24.005 1.00 98.62 340 GLY A C 1
ATOM 2423 O O . GLY A 1 340 ? 12.423 9.902 -25.069 1.00 98.62 340 GLY A O 1
ATOM 2424 N N . GLU A 1 341 ? 12.430 9.604 -22.843 1.00 98.94 341 GLU A N 1
ATOM 2425 C CA . GLU A 1 341 ? 13.885 9.538 -22.680 1.00 98.94 341 GLU A CA 1
ATOM 2426 C C . GLU A 1 341 ? 14.306 8.220 -22.012 1.00 98.94 341 GLU A C 1
ATOM 2428 O O . GLU A 1 341 ? 13.996 7.965 -20.849 1.00 98.94 341 GLU A O 1
ATOM 2433 N N . ALA A 1 342 ? 15.034 7.379 -22.744 1.00 98.88 342 ALA A N 1
ATOM 2434 C CA . ALA A 1 342 ? 15.595 6.126 -22.257 1.00 98.88 342 ALA A CA 1
ATOM 2435 C C . ALA A 1 342 ? 17.119 6.241 -22.122 1.00 98.88 342 ALA A C 1
ATOM 2437 O O . ALA A 1 342 ? 17.814 6.511 -23.103 1.00 98.88 342 ALA A O 1
ATOM 2438 N N . ASN A 1 343 ? 17.640 5.973 -20.925 1.00 98.81 343 ASN A N 1
ATOM 2439 C CA . ASN A 1 343 ? 19.065 5.985 -20.610 1.00 98.81 343 ASN A CA 1
ATOM 2440 C C . ASN A 1 343 ? 19.501 4.638 -20.031 1.00 98.81 343 ASN A C 1
ATOM 2442 O O . ASN A 1 343 ? 18.850 4.097 -19.135 1.00 98.81 343 ASN A O 1
ATOM 2446 N N . ALA A 1 344 ? 20.630 4.118 -20.499 1.00 98.69 344 ALA A N 1
ATOM 2447 C CA . ALA A 1 344 ? 21.220 2.896 -19.975 1.00 98.69 344 ALA A CA 1
ATOM 2448 C C . ALA A 1 344 ? 22.744 2.968 -19.900 1.00 98.69 344 ALA A C 1
ATOM 2450 O O . ALA A 1 344 ? 23.390 3.686 -20.669 1.00 98.69 344 ALA A O 1
ATOM 2451 N N . GLY A 1 345 ? 23.312 2.153 -19.013 1.00 98.56 345 GLY A N 1
ATOM 2452 C CA . GLY A 1 345 ? 24.747 1.923 -18.931 1.00 98.56 345 GLY A CA 1
ATOM 2453 C C . GLY A 1 345 ? 25.304 1.104 -20.101 1.00 98.56 345 GLY A C 1
ATOM 2454 O O . GLY A 1 345 ? 24.745 1.041 -21.204 1.00 98.56 345 GLY A O 1
ATOM 2455 N N . ASP A 1 346 ? 26.446 0.473 -19.856 1.00 98.75 346 ASP A N 1
ATOM 2456 C CA . ASP A 1 346 ? 27.155 -0.348 -20.836 1.00 98.75 346 ASP A CA 1
ATOM 2457 C C . ASP A 1 346 ? 26.396 -1.643 -21.155 1.00 98.75 346 ASP A C 1
ATOM 2459 O O . ASP A 1 346 ? 25.597 -2.132 -20.349 1.00 98.75 346 ASP A O 1
ATOM 2463 N N . ARG A 1 347 ? 26.674 -2.219 -22.332 1.00 98.75 347 ARG A N 1
ATOM 2464 C CA . ARG A 1 347 ? 26.151 -3.521 -22.797 1.00 98.75 347 ARG A CA 1
ATOM 2465 C C . ARG A 1 347 ? 24.626 -3.643 -22.679 1.00 98.75 347 ARG A C 1
ATOM 2467 O O . ARG A 1 347 ? 24.094 -4.694 -22.335 1.00 98.75 347 ARG A O 1
ATOM 2474 N N . SER A 1 348 ? 23.919 -2.554 -22.956 1.00 98.75 348 SER A N 1
ATOM 2475 C CA . SER A 1 348 ? 22.482 -2.439 -22.706 1.00 98.75 348 SER A CA 1
ATOM 2476 C C . SER A 1 348 ? 21.665 -2.271 -23.985 1.00 98.75 348 SER A C 1
ATOM 2478 O O . SER A 1 348 ? 22.182 -1.927 -25.054 1.00 98.75 348 SER A O 1
ATOM 2480 N N . TYR A 1 349 ? 20.359 -2.507 -23.866 1.00 98.88 349 TYR A N 1
ATOM 2481 C CA . TYR A 1 349 ? 19.381 -2.256 -24.925 1.00 98.88 349 TYR A CA 1
ATOM 2482 C C . TYR A 1 349 ? 18.528 -1.047 -24.585 1.00 98.88 349 TYR A C 1
ATOM 2484 O O . TYR A 1 349 ? 17.894 -1.009 -23.533 1.00 98.88 349 TYR A O 1
ATOM 2492 N N . VAL A 1 350 ? 18.490 -0.077 -25.491 1.00 98.88 350 VAL A N 1
ATOM 2493 C CA . VAL A 1 350 ? 17.786 1.187 -25.282 1.00 98.88 350 VAL A CA 1
ATOM 2494 C C . VAL A 1 350 ? 16.837 1.418 -26.442 1.00 98.88 350 VAL A C 1
ATOM 2496 O O . VAL A 1 350 ? 17.254 1.378 -27.599 1.00 98.88 350 VAL A O 1
ATOM 2499 N N . THR A 1 351 ? 15.554 1.607 -26.154 1.00 98.88 351 THR A N 1
ATOM 2500 C CA . THR A 1 351 ? 14.524 1.855 -27.171 1.00 98.88 351 THR A CA 1
ATOM 2501 C C . THR A 1 351 ? 13.684 3.060 -26.781 1.00 98.88 351 THR A C 1
ATOM 2503 O O . THR A 1 351 ? 13.194 3.123 -25.658 1.00 98.88 351 THR A O 1
ATOM 2506 N N . ALA A 1 352 ? 13.504 3.989 -27.712 1.00 98.75 352 ALA A N 1
ATOM 2507 C CA . ALA A 1 352 ? 12.617 5.133 -27.567 1.00 98.75 352 ALA A CA 1
ATOM 2508 C C . ALA A 1 352 ? 11.696 5.256 -28.787 1.00 98.75 352 ALA A C 1
ATOM 2510 O O . ALA A 1 352 ? 12.104 4.939 -29.910 1.00 98.75 352 ALA A O 1
ATOM 2511 N N . GLY A 1 353 ? 10.465 5.714 -28.560 1.00 98.62 353 GLY A N 1
ATOM 2512 C CA . GLY A 1 353 ? 9.474 5.951 -29.608 1.00 98.62 353 GLY A CA 1
ATOM 2513 C C . GLY A 1 353 ? 9.829 7.104 -30.556 1.00 98.62 353 GLY A C 1
ATOM 2514 O O . GLY A 1 353 ? 10.968 7.586 -30.613 1.00 98.62 353 GLY A O 1
ATOM 2515 N N . ALA A 1 354 ? 8.849 7.549 -31.341 1.00 98.62 354 ALA A N 1
ATOM 2516 C CA . ALA A 1 354 ? 8.968 8.734 -32.182 1.00 98.62 354 ALA A CA 1
ATOM 2517 C C . ALA A 1 354 ? 9.270 9.973 -31.328 1.00 98.62 354 ALA A C 1
ATOM 2519 O O . ALA A 1 354 ? 8.796 10.095 -30.202 1.00 98.62 354 ALA A O 1
ATOM 2520 N N . HIS A 1 355 ? 10.103 10.879 -31.844 1.00 98.62 355 HIS A N 1
ATOM 2521 C CA . HIS A 1 355 ? 10.630 12.038 -31.112 1.00 98.62 355 HIS A CA 1
ATOM 2522 C C . HIS A 1 355 ? 11.364 11.694 -29.801 1.00 98.62 355 HIS A C 1
ATOM 2524 O O . HIS A 1 355 ? 11.667 12.590 -29.014 1.00 98.62 355 HIS A O 1
ATOM 2530 N N . GLY A 1 356 ? 11.639 10.412 -29.548 1.00 98.50 356 GLY A N 1
ATOM 2531 C CA . GLY A 1 356 ? 12.262 9.942 -28.324 1.00 98.50 356 GLY A CA 1
ATOM 2532 C C . GLY A 1 356 ? 13.785 10.040 -28.351 1.00 98.50 356 GLY A C 1
ATOM 2533 O O . GLY A 1 356 ? 14.417 10.138 -29.408 1.00 98.50 356 GLY A O 1
ATOM 2534 N N . ILE A 1 357 ? 14.375 9.976 -27.163 1.00 98.88 357 ILE A N 1
ATOM 2535 C CA . ILE A 1 357 ? 15.818 9.997 -26.934 1.00 98.88 357 ILE A CA 1
ATOM 2536 C C . ILE A 1 357 ? 16.240 8.638 -26.373 1.00 98.88 357 ILE A C 1
ATOM 2538 O O . ILE A 1 357 ? 15.757 8.223 -25.325 1.00 98.88 357 ILE A O 1
ATOM 2542 N N . ALA A 1 358 ? 17.154 7.950 -27.055 1.00 98.88 358 ALA A N 1
ATOM 2543 C CA . ALA A 1 358 ? 17.725 6.679 -26.619 1.00 98.88 358 ALA A CA 1
ATOM 2544 C C . ALA A 1 358 ? 19.241 6.822 -26.427 1.00 98.88 358 ALA A C 1
ATOM 2546 O O . ALA A 1 358 ? 19.980 6.981 -27.399 1.00 98.88 358 ALA A O 1
ATOM 2547 N N . VAL A 1 359 ? 19.722 6.743 -25.187 1.00 98.88 359 VAL A N 1
ATOM 2548 C CA . VAL A 1 359 ? 21.145 6.863 -24.842 1.00 98.88 359 VAL A CA 1
ATOM 2549 C C . VAL A 1 359 ? 21.637 5.594 -24.155 1.00 98.88 359 VAL A C 1
ATOM 2551 O O . VAL A 1 359 ? 21.127 5.205 -23.109 1.00 98.88 359 VAL A O 1
ATOM 2554 N N . GLY A 1 360 ? 22.653 4.955 -24.727 1.00 98.62 360 GLY A N 1
ATOM 2555 C CA . GLY A 1 360 ? 23.335 3.805 -24.137 1.00 98.62 360 GLY A CA 1
ATOM 2556 C C . GLY A 1 360 ? 24.827 4.050 -23.922 1.00 98.62 360 GLY A C 1
ATOM 2557 O O . GLY A 1 360 ? 25.446 4.850 -24.625 1.00 98.62 360 GLY A O 1
ATOM 2558 N N . GLY A 1 361 ? 25.415 3.320 -22.976 1.00 98.62 361 GLY A N 1
ATOM 2559 C CA . GLY A 1 361 ? 26.863 3.255 -22.776 1.00 98.62 361 GLY A CA 1
ATOM 2560 C C . GLY A 1 361 ? 27.617 2.520 -23.893 1.00 98.62 361 GLY A C 1
ATOM 2561 O O . GLY A 1 361 ? 27.146 2.366 -25.025 1.00 98.62 361 GLY A O 1
ATOM 2562 N N . SER A 1 362 ? 28.824 2.065 -23.576 1.00 98.62 362 SER A N 1
ATOM 2563 C CA . SER A 1 362 ? 29.685 1.308 -24.489 1.00 98.62 362 SER A CA 1
ATOM 2564 C C . SER A 1 362 ? 29.094 -0.070 -24.777 1.00 98.62 362 SER A C 1
ATOM 2566 O O . SER A 1 362 ? 28.510 -0.699 -23.896 1.00 98.62 362 SER A O 1
ATOM 2568 N N . HIS A 1 363 ? 29.271 -0.572 -26.000 1.00 98.62 363 HIS A N 1
ATOM 2569 C CA . HIS A 1 363 ? 28.711 -1.845 -26.481 1.00 98.62 363 HIS A CA 1
ATOM 2570 C C . HIS A 1 363 ? 27.173 -1.931 -26.427 1.00 98.62 363 HIS A C 1
ATOM 2572 O O . HIS A 1 363 ? 26.602 -3.015 -26.562 1.00 98.62 363 HIS A O 1
ATOM 2578 N N . SER A 1 364 ? 26.484 -0.809 -26.216 1.00 98.75 364 SER A N 1
ATOM 2579 C CA . SER A 1 364 ? 25.026 -0.768 -26.158 1.00 98.75 364 SER A CA 1
ATOM 2580 C C . SER A 1 364 ? 24.413 -0.656 -27.553 1.00 98.75 364 SER A C 1
ATOM 2582 O O . SER A 1 364 ? 25.041 -0.194 -28.510 1.00 98.75 364 SER A O 1
ATOM 2584 N N . ARG A 1 365 ? 23.147 -1.061 -27.670 1.00 98.88 365 ARG A N 1
ATOM 2585 C CA . ARG A 1 365 ? 22.328 -0.806 -28.860 1.00 98.88 365 ARG A CA 1
ATOM 2586 C C . ARG A 1 365 ? 21.213 0.164 -28.497 1.00 98.88 365 ARG A C 1
ATOM 2588 O O . ARG A 1 365 ? 20.362 -0.179 -27.678 1.00 98.88 365 ARG A O 1
ATOM 2595 N N . ALA A 1 366 ? 21.209 1.337 -29.122 1.00 98.81 366 ALA A N 1
ATOM 2596 C CA . ALA A 1 366 ? 20.167 2.343 -28.951 1.00 98.81 366 ALA A CA 1
ATOM 2597 C C . ALA A 1 366 ? 19.342 2.479 -30.232 1.00 98.81 366 ALA A C 1
ATOM 2599 O O . ALA A 1 366 ? 19.901 2.615 -31.320 1.00 98.81 366 ALA A O 1
ATOM 2600 N N . THR A 1 367 ? 18.019 2.439 -30.103 1.00 98.88 367 THR A N 1
ATOM 2601 C CA . THR A 1 367 ? 17.067 2.643 -31.200 1.00 98.88 367 THR A CA 1
ATOM 2602 C C . THR A 1 367 ? 16.102 3.759 -30.831 1.00 98.88 367 THR A C 1
ATOM 2604 O O . THR A 1 367 ? 15.452 3.671 -29.793 1.00 98.88 367 THR A O 1
ATOM 2607 N N . ALA A 1 368 ? 15.987 4.780 -31.676 1.00 98.69 368 ALA A N 1
ATOM 2608 C CA . ALA A 1 368 ? 14.971 5.820 -31.545 1.00 98.69 368 ALA A CA 1
ATOM 2609 C C . ALA A 1 368 ? 14.068 5.849 -32.786 1.00 98.69 368 ALA A C 1
ATOM 2611 O O . ALA A 1 368 ? 14.520 5.573 -33.902 1.00 98.69 368 ALA A O 1
ATOM 2612 N N . GLY A 1 369 ? 12.788 6.168 -32.595 1.00 98.50 369 GLY A N 1
ATOM 2613 C CA . GLY A 1 369 ? 11.803 6.246 -33.671 1.00 98.50 369 GLY A CA 1
ATOM 2614 C C . GLY A 1 369 ? 12.042 7.400 -34.653 1.00 98.50 369 GLY A C 1
ATOM 2615 O O . GLY A 1 369 ? 13.108 8.019 -34.704 1.00 98.50 369 GLY A O 1
ATOM 2616 N N . ASN A 1 370 ? 11.027 7.697 -35.468 1.00 98.31 370 ASN A N 1
ATOM 2617 C CA . ASN A 1 370 ? 11.062 8.841 -36.384 1.00 98.31 370 ASN A CA 1
ATOM 2618 C C . ASN A 1 370 ? 11.301 10.139 -35.609 1.00 98.31 370 ASN A C 1
ATOM 2620 O O . ASN A 1 370 ? 10.752 10.308 -34.524 1.00 98.31 370 ASN A O 1
ATOM 2624 N N . TYR A 1 371 ? 12.101 11.048 -36.166 1.00 98.31 371 TYR A N 1
ATOM 2625 C CA . TYR A 1 371 ? 12.507 12.310 -35.536 1.00 98.31 371 TYR A CA 1
ATOM 2626 C C . TYR A 1 371 ? 13.223 12.145 -34.183 1.00 98.31 371 TYR A C 1
ATOM 2628 O O . TYR A 1 371 ? 13.402 13.123 -33.460 1.00 98.31 371 TYR A O 1
ATOM 2636 N N . GLY A 1 372 ? 13.601 10.919 -33.815 1.00 98.31 372 GLY A N 1
ATOM 2637 C CA . GLY A 1 372 ? 14.257 10.617 -32.552 1.00 98.31 372 GLY A CA 1
ATOM 2638 C C . GLY A 1 372 ? 15.767 10.829 -32.594 1.00 98.31 372 GLY A C 1
ATOM 2639 O O . GLY A 1 372 ? 16.374 11.035 -33.651 1.00 98.31 372 GLY A O 1
ATOM 2640 N N . PHE A 1 373 ? 16.380 10.726 -31.420 1.00 98.75 373 PHE A N 1
ATOM 2641 C CA . PHE A 1 373 ? 17.823 10.803 -31.236 1.00 98.75 373 PHE A CA 1
ATOM 2642 C C . PHE A 1 373 ? 18.355 9.525 -30.586 1.00 98.75 373 PHE A C 1
ATOM 2644 O O . PHE A 1 373 ? 17.885 9.133 -29.521 1.00 98.75 373 PHE A O 1
ATOM 2651 N N . ALA A 1 374 ? 19.361 8.895 -31.196 1.00 98.75 374 ALA A N 1
ATOM 2652 C CA . ALA A 1 374 ? 20.045 7.739 -30.618 1.00 98.75 374 ALA A CA 1
ATOM 2653 C C . ALA A 1 374 ? 21.533 8.031 -30.387 1.00 98.75 374 ALA A C 1
ATOM 2655 O O . ALA A 1 374 ? 22.250 8.420 -31.312 1.00 98.75 374 ALA A O 1
ATOM 2656 N N . LYS A 1 375 ? 22.019 7.795 -29.167 1.00 98.75 375 LYS A N 1
ATOM 2657 C CA . LYS A 1 375 ? 23.433 7.913 -28.801 1.00 98.75 375 LYS A CA 1
ATOM 2658 C C . LYS A 1 375 ? 23.938 6.636 -28.149 1.00 98.75 375 LYS A C 1
ATOM 2660 O O . LYS A 1 375 ? 23.294 6.100 -27.255 1.00 98.75 375 LYS A O 1
ATOM 2665 N N . VAL A 1 376 ? 25.123 6.193 -28.547 1.00 98.75 376 VAL A N 1
ATOM 2666 C CA . VAL A 1 376 ? 25.830 5.075 -27.907 1.00 98.75 376 VAL A CA 1
ATOM 2667 C C . VAL A 1 376 ? 27.299 5.406 -27.661 1.00 98.75 376 VAL A C 1
ATOM 2669 O O . VAL A 1 376 ? 27.867 6.266 -28.337 1.00 98.75 376 VAL A O 1
ATOM 2672 N N . GLY A 1 377 ? 27.909 4.719 -26.695 1.00 98.50 377 GLY A N 1
ATOM 2673 C CA . GLY A 1 377 ? 29.351 4.762 -26.455 1.00 98.50 377 GLY A CA 1
ATOM 2674 C C . GLY A 1 377 ? 30.163 3.993 -27.503 1.00 98.50 377 GLY A C 1
ATOM 2675 O O . GLY A 1 377 ? 29.682 3.678 -28.596 1.00 98.50 377 GLY A O 1
ATOM 2676 N N . ASP A 1 378 ? 31.413 3.685 -27.160 1.00 98.56 378 ASP A N 1
ATOM 2677 C CA . ASP A 1 378 ? 32.329 2.936 -28.026 1.00 98.56 378 ASP A CA 1
ATOM 2678 C C . ASP A 1 378 ? 31.782 1.531 -28.324 1.00 98.56 378 ASP A C 1
ATOM 2680 O O . ASP A 1 378 ? 31.128 0.917 -27.477 1.00 98.56 378 ASP A O 1
ATOM 2684 N N . HIS A 1 379 ? 32.032 1.022 -29.534 1.00 98.44 379 HIS A N 1
ATOM 2685 C CA . HIS A 1 379 ? 31.539 -0.271 -30.038 1.00 98.44 379 HIS A CA 1
ATOM 2686 C C . HIS A 1 379 ? 30.005 -0.432 -30.059 1.00 98.44 379 HIS A C 1
ATOM 2688 O O . HIS A 1 379 ? 29.496 -1.540 -30.241 1.00 98.44 379 HIS A O 1
ATOM 2694 N N . GLY A 1 380 ? 29.247 0.644 -29.838 1.00 98.50 380 GLY A N 1
ATOM 2695 C CA . GLY A 1 380 ? 27.789 0.605 -29.825 1.00 98.50 380 GLY A CA 1
ATOM 2696 C C . GLY A 1 380 ? 27.158 0.701 -31.215 1.00 98.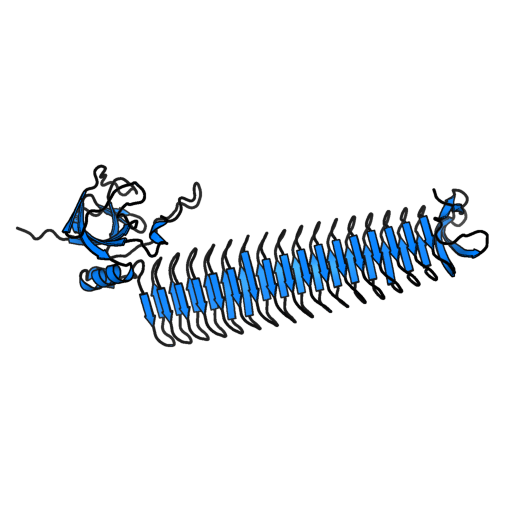50 380 GLY A C 1
ATOM 2697 O O . GLY A 1 380 ? 27.795 1.098 -32.191 1.00 98.50 380 GLY A O 1
ATOM 2698 N N . THR A 1 381 ? 25.860 0.404 -31.292 1.00 98.88 381 THR A N 1
ATOM 2699 C CA . THR A 1 381 ? 25.045 0.627 -32.498 1.00 98.88 381 THR A CA 1
ATOM 2700 C C . THR A 1 381 ? 23.926 1.624 -32.211 1.00 98.88 381 THR A C 1
ATOM 2702 O O . THR A 1 381 ? 23.050 1.342 -31.392 1.00 98.88 381 THR A O 1
ATOM 2705 N N . ALA A 1 382 ? 23.919 2.761 -32.909 1.00 98.75 382 ALA A N 1
ATOM 2706 C CA . ALA A 1 382 ? 22.839 3.747 -32.857 1.00 98.75 382 ALA A CA 1
ATOM 2707 C C . ALA A 1 382 ? 21.951 3.623 -34.103 1.00 98.75 382 ALA A C 1
ATOM 2709 O O . ALA A 1 382 ? 22.429 3.757 -35.227 1.00 98.75 382 ALA A O 1
ATOM 2710 N N . THR A 1 383 ? 20.658 3.364 -33.912 1.00 98.81 383 THR A N 1
ATOM 2711 C CA . THR A 1 383 ? 19.664 3.239 -34.986 1.00 98.81 383 THR A CA 1
ATOM 2712 C C . THR A 1 383 ? 18.584 4.299 -34.836 1.00 98.81 383 THR A C 1
ATOM 2714 O O . THR A 1 383 ? 18.038 4.467 -33.747 1.00 98.81 383 THR A O 1
ATOM 2717 N N . VAL A 1 384 ? 18.240 4.985 -35.924 1.00 98.62 384 VAL A N 1
ATOM 2718 C CA . VAL A 1 384 ? 17.157 5.975 -35.937 1.00 98.62 384 VAL A CA 1
ATOM 2719 C C . VAL A 1 384 ? 16.178 5.795 -37.093 1.00 98.62 384 VAL A C 1
ATOM 2721 O O . VAL A 1 384 ? 16.531 5.320 -38.182 1.00 98.62 384 VAL A O 1
ATOM 2724 N N . GLY A 1 385 ? 14.929 6.188 -36.836 1.00 98.12 385 GLY A N 1
ATOM 2725 C CA . GLY A 1 385 ? 13.880 6.311 -37.843 1.00 98.12 385 GLY A CA 1
ATOM 2726 C C . GLY A 1 385 ? 14.094 7.487 -38.803 1.00 98.12 385 GLY A C 1
ATOM 2727 O O . GLY A 1 385 ? 15.160 8.106 -38.854 1.00 98.12 385 GLY A O 1
ATOM 2728 N N . LEU A 1 386 ? 13.055 7.803 -39.577 1.00 97.12 386 LEU A N 1
ATOM 2729 C CA . LEU A 1 386 ? 13.067 8.905 -40.542 1.00 97.12 386 LEU A CA 1
ATOM 2730 C C . LEU A 1 386 ? 13.395 10.228 -39.860 1.00 97.12 386 LEU A C 1
ATOM 2732 O O . LEU A 1 386 ? 12.837 10.520 -38.804 1.00 97.12 386 LEU A O 1
ATOM 2736 N N . ARG A 1 387 ? 14.242 11.049 -40.494 1.00 96.12 387 ARG A N 1
ATOM 2737 C CA . ARG A 1 387 ? 14.630 12.383 -39.995 1.00 96.12 387 ARG A CA 1
ATOM 2738 C C . ARG A 1 387 ? 15.206 12.370 -38.568 1.00 96.12 387 ARG A C 1
ATOM 2740 O O . ARG A 1 387 ? 15.197 13.395 -37.895 1.00 96.12 387 ARG A O 1
ATOM 2747 N N . GLY A 1 388 ? 15.670 11.214 -38.097 1.00 97.69 388 GLY A N 1
ATOM 2748 C CA . GLY A 1 388 ? 16.328 11.085 -36.806 1.00 97.69 388 GLY A CA 1
ATOM 2749 C C . GLY A 1 388 ? 17.805 11.464 -36.865 1.00 97.69 388 GLY A C 1
ATOM 2750 O O . GLY A 1 388 ? 18.409 11.562 -37.936 1.00 97.69 388 GLY A O 1
ATOM 2751 N N . GLN A 1 389 ? 18.388 11.647 -35.687 1.00 98.38 389 GLN A N 1
ATOM 2752 C CA . GLN A 1 389 ? 19.795 11.991 -35.504 1.00 98.38 389 GLN A CA 1
ATOM 2753 C C . GLN A 1 389 ? 20.504 10.899 -34.703 1.00 98.38 389 GLN A C 1
ATOM 2755 O O . GLN A 1 389 ? 19.992 10.439 -33.683 1.00 98.38 389 GLN A O 1
ATOM 2760 N N . ALA A 1 390 ? 21.704 10.501 -35.113 1.00 98.44 390 ALA A N 1
ATOM 2761 C CA . ALA A 1 390 ? 22.444 9.440 -34.436 1.00 98.44 390 ALA A CA 1
ATOM 2762 C C . ALA A 1 390 ? 23.885 9.839 -34.114 1.00 98.44 390 ALA A C 1
ATOM 2764 O O . ALA A 1 390 ? 24.515 10.613 -34.835 1.00 98.44 390 ALA A O 1
ATOM 2765 N N . CYS A 1 391 ? 24.404 9.295 -33.018 1.00 98.12 391 CYS A N 1
ATOM 2766 C CA . CYS A 1 391 ? 25.751 9.533 -32.520 1.00 98.12 391 CYS A CA 1
ATOM 2767 C C . CYS A 1 391 ? 26.326 8.230 -31.948 1.00 98.12 391 CYS A C 1
ATOM 2769 O O . CYS A 1 391 ? 25.649 7.534 -31.191 1.00 98.12 391 CYS A O 1
ATOM 2771 N N . ALA A 1 392 ? 27.572 7.900 -32.277 1.00 98.44 392 ALA A N 1
ATOM 2772 C CA . ALA A 1 392 ? 28.248 6.724 -31.736 1.00 98.44 392 ALA A CA 1
ATOM 2773 C C . ALA A 1 392 ? 29.713 7.026 -31.384 1.00 98.44 392 ALA A C 1
ATOM 2775 O O . ALA A 1 392 ? 30.338 7.924 -31.965 1.00 98.44 392 ALA A O 1
ATOM 2776 N N . GLY A 1 393 ? 30.245 6.285 -30.409 1.00 98.44 393 GLY A N 1
ATOM 2777 C CA . GLY A 1 393 ? 31.655 6.313 -30.026 1.00 98.44 393 GLY A CA 1
ATOM 2778 C C . GLY A 1 393 ? 32.564 5.606 -31.036 1.00 98.44 393 GLY A C 1
ATOM 2779 O O . GLY A 1 393 ? 32.139 5.206 -32.123 1.00 98.44 393 GLY A O 1
ATOM 2780 N N . ARG A 1 394 ? 33.844 5.447 -30.685 1.00 98.25 394 ARG A N 1
ATOM 2781 C CA . ARG A 1 394 ? 34.846 4.774 -31.530 1.00 98.25 394 ARG A CA 1
ATOM 2782 C C . ARG A 1 394 ? 34.410 3.348 -31.853 1.00 98.25 394 ARG A C 1
ATOM 2784 O O . ARG A 1 394 ? 33.844 2.669 -31.001 1.00 98.25 394 ARG A O 1
ATOM 2791 N N . PHE A 1 395 ? 34.695 2.900 -33.078 1.00 97.62 395 PHE A N 1
ATOM 2792 C CA . PHE A 1 395 ? 34.316 1.568 -33.573 1.00 97.62 395 PHE A CA 1
ATOM 2793 C C . PHE A 1 395 ? 32.803 1.286 -33.520 1.00 97.62 395 PHE A C 1
ATOM 2795 O O . PHE A 1 395 ? 32.387 0.130 -33.537 1.00 97.62 395 PHE A O 1
ATOM 2802 N N . GLY A 1 396 ? 31.981 2.333 -33.400 1.00 97.75 396 GLY A N 1
ATOM 2803 C CA . GLY A 1 396 ? 30.531 2.231 -33.392 1.00 97.75 396 GLY A CA 1
ATOM 2804 C C . GLY A 1 396 ? 29.930 2.204 -34.796 1.00 97.75 396 GLY A C 1
ATOM 2805 O O . GLY A 1 396 ? 30.567 2.573 -35.785 1.00 97.75 396 GLY A O 1
ATOM 2806 N N . GLU A 1 397 ? 28.666 1.806 -34.868 1.00 98.62 397 GLU A N 1
ATOM 2807 C CA . GLU A 1 397 ? 27.878 1.750 -36.098 1.00 98.62 397 GLU A CA 1
ATOM 2808 C C . GLU A 1 397 ? 26.656 2.669 -35.988 1.00 98.62 397 GLU A C 1
ATOM 2810 O O . GLU A 1 397 ? 25.959 2.684 -34.969 1.00 98.62 397 GLU A O 1
ATOM 2815 N N . ILE A 1 398 ? 26.370 3.418 -37.051 1.00 98.62 398 ILE A N 1
ATOM 2816 C CA . ILE A 1 398 ? 25.189 4.274 -37.155 1.00 98.62 398 ILE A CA 1
ATOM 2817 C C . ILE A 1 398 ? 24.286 3.761 -38.282 1.00 98.62 398 ILE A C 1
ATOM 2819 O O . ILE A 1 398 ? 24.743 3.542 -39.404 1.00 98.62 398 ILE A O 1
ATOM 2823 N N . ARG A 1 399 ? 22.990 3.606 -37.987 1.00 98.62 399 ARG A N 1
ATOM 2824 C CA . ARG A 1 399 ? 21.938 3.176 -38.919 1.00 98.62 399 ARG A CA 1
ATOM 2825 C C . ARG A 1 399 ? 20.828 4.217 -38.993 1.00 98.62 399 ARG A C 1
ATOM 2827 O O . ARG A 1 399 ? 20.262 4.591 -37.969 1.00 98.62 399 ARG A O 1
ATOM 2834 N N . MET A 1 400 ? 20.472 4.647 -40.198 1.00 98.31 400 MET A N 1
ATOM 2835 C CA . MET A 1 400 ? 19.431 5.654 -40.419 1.00 98.31 400 MET A CA 1
ATOM 2836 C C . MET A 1 400 ? 18.431 5.177 -41.464 1.00 98.31 400 MET A C 1
ATOM 2838 O O . MET A 1 400 ? 18.817 4.747 -42.553 1.00 98.31 400 MET A O 1
ATOM 2842 N N . THR A 1 401 ? 17.145 5.255 -41.140 1.00 97.94 401 THR A N 1
ATOM 2843 C CA . THR A 1 401 ? 16.071 4.888 -42.070 1.00 97.94 401 THR A CA 1
ATOM 2844 C C . THR A 1 401 ? 15.726 6.060 -42.988 1.00 97.94 401 THR A C 1
ATOM 2846 O O . THR A 1 401 ? 15.618 7.195 -42.530 1.00 97.94 401 THR A O 1
ATOM 2849 N N . TYR A 1 402 ? 15.506 5.784 -44.274 1.00 97.25 402 TYR A N 1
ATOM 2850 C CA . TYR A 1 402 ? 15.017 6.748 -45.261 1.00 97.25 402 TYR A CA 1
ATOM 2851 C C . TYR A 1 402 ? 13.963 6.130 -46.182 1.00 97.25 402 TYR A C 1
ATOM 2853 O O . TYR A 1 402 ? 13.864 4.907 -46.310 1.00 97.25 402 TYR A O 1
ATOM 2861 N N . TRP A 1 403 ? 13.163 6.983 -46.817 1.00 95.94 403 TRP A N 1
ATOM 2862 C CA . TRP A 1 403 ? 12.207 6.584 -47.845 1.00 95.94 403 TRP A CA 1
ATOM 2863 C C . TRP A 1 403 ? 12.868 6.660 -49.225 1.00 95.94 403 TRP A C 1
ATOM 2865 O O . TRP A 1 403 ? 13.328 7.720 -49.643 1.00 95.94 403 TRP A O 1
ATOM 2875 N N . ASP A 1 404 ? 12.937 5.529 -49.925 1.00 94.81 404 ASP A N 1
ATOM 2876 C CA . ASP A 1 404 ? 13.397 5.474 -51.311 1.00 94.81 404 ASP A CA 1
ATOM 2877 C C . ASP A 1 404 ? 12.208 5.740 -52.239 1.00 94.81 404 ASP A C 1
ATOM 2879 O O . ASP A 1 404 ? 11.363 4.866 -52.444 1.00 94.81 404 ASP A O 1
ATOM 2883 N N . GLU A 1 405 ? 12.154 6.949 -52.801 1.00 92.75 405 GLU A N 1
ATOM 2884 C CA . GLU A 1 405 ? 11.087 7.373 -53.712 1.00 92.75 405 GLU A CA 1
ATOM 2885 C C . GLU A 1 405 ? 11.031 6.567 -55.014 1.00 92.75 405 GLU A C 1
ATOM 2887 O O . GLU A 1 405 ? 9.952 6.414 -55.588 1.00 92.75 405 GLU A O 1
ATOM 2892 N N . VAL A 1 406 ? 12.162 6.026 -55.474 1.00 93.50 406 VAL A N 1
ATOM 2893 C CA . VAL A 1 406 ? 12.237 5.248 -56.717 1.00 93.50 406 VAL A CA 1
ATOM 2894 C C . VAL A 1 406 ? 11.672 3.852 -56.487 1.00 93.50 406 VAL A C 1
ATOM 2896 O O . VAL A 1 406 ? 10.844 3.374 -57.258 1.00 93.50 406 VAL A O 1
ATOM 2899 N N . CYS A 1 407 ? 12.089 3.204 -55.398 1.00 94.19 407 CYS A N 1
ATOM 2900 C CA . CYS A 1 407 ? 11.654 1.846 -55.069 1.00 94.19 407 CYS A CA 1
ATOM 2901 C C . CYS A 1 407 ? 10.377 1.795 -54.213 1.00 94.19 407 CYS A C 1
ATOM 2903 O O . CYS A 1 407 ? 9.943 0.697 -53.863 1.00 94.19 407 CYS A O 1
ATOM 2905 N N . LYS A 1 408 ? 9.821 2.955 -53.833 1.00 95.44 408 LYS A N 1
ATOM 2906 C CA . LYS A 1 408 ? 8.637 3.126 -52.971 1.00 95.44 408 LYS A CA 1
ATOM 2907 C C . LYS A 1 408 ? 8.686 2.263 -51.707 1.00 95.44 408 LYS A C 1
ATOM 2909 O O . LYS A 1 408 ? 7.726 1.573 -51.367 1.00 95.44 408 LYS A O 1
ATOM 2914 N N . ARG A 1 409 ? 9.833 2.272 -51.020 1.00 96.50 409 ARG A N 1
ATOM 2915 C CA . ARG A 1 409 ? 10.041 1.481 -49.799 1.00 96.50 409 ARG A CA 1
ATOM 2916 C C . ARG A 1 409 ? 11.015 2.139 -48.832 1.00 96.50 409 ARG A C 1
ATOM 2918 O O . ARG A 1 409 ? 11.907 2.876 -49.242 1.00 96.50 409 ARG A O 1
ATOM 2925 N N . TYR A 1 410 ? 10.911 1.785 -47.554 1.00 95.62 410 TYR A N 1
ATOM 2926 C CA . TYR A 1 410 ? 11.924 2.154 -46.568 1.00 95.62 410 TYR A CA 1
ATOM 2927 C C . TYR A 1 410 ? 13.229 1.386 -46.788 1.00 95.62 410 TYR A C 1
ATOM 2929 O O . TYR A 1 410 ? 13.235 0.187 -47.088 1.00 95.62 410 TYR A O 1
ATOM 2937 N N . ARG A 1 411 ? 14.348 2.090 -46.631 1.00 96.62 411 ARG A N 1
ATOM 2938 C CA . ARG A 1 411 ? 15.707 1.548 -46.686 1.00 96.62 411 ARG A CA 1
ATOM 2939 C C . ARG A 1 411 ? 16.526 2.070 -45.513 1.00 96.62 411 ARG A C 1
ATOM 2941 O O . ARG A 1 411 ? 16.183 3.076 -44.901 1.00 96.62 411 ARG A O 1
ATOM 2948 N N . THR A 1 412 ? 17.633 1.394 -45.228 1.00 97.00 412 THR A N 1
ATOM 2949 C CA . THR A 1 412 ? 18.569 1.781 -44.170 1.00 97.00 412 THR A CA 1
ATOM 2950 C C . THR A 1 412 ? 19.902 2.172 -44.787 1.00 97.00 412 THR A C 1
ATOM 2952 O O . THR A 1 412 ? 20.447 1.447 -45.621 1.00 97.00 412 THR A O 1
ATOM 2955 N N . LYS A 1 413 ? 20.419 3.330 -44.386 1.00 97.12 413 LYS A N 1
ATOM 2956 C CA . LYS A 1 413 ? 21.795 3.751 -44.631 1.00 97.12 413 LYS A CA 1
ATOM 2957 C C . LYS A 1 413 ? 22.628 3.387 -43.401 1.00 97.12 413 LYS A C 1
ATOM 2959 O O . LYS A 1 413 ? 22.191 3.657 -42.283 1.00 97.12 413 LYS A O 1
ATOM 2964 N N . CYS A 1 414 ? 23.802 2.799 -43.608 1.00 96.50 414 CYS A N 1
ATOM 2965 C CA . CYS A 1 414 ? 24.730 2.442 -42.536 1.00 96.50 414 CYS A CA 1
ATOM 2966 C C . CYS A 1 414 ? 26.069 3.159 -42.730 1.00 96.50 414 CYS A C 1
ATOM 2968 O O . CYS A 1 414 ? 26.521 3.317 -43.867 1.00 96.50 414 CYS A O 1
ATOM 2970 N N . CYS A 1 415 ? 26.710 3.557 -41.633 1.00 96.81 415 CYS A N 1
ATOM 2971 C CA . CYS A 1 415 ? 28.104 3.989 -41.622 1.00 96.81 415 CYS A CA 1
ATOM 2972 C C . CYS A 1 415 ? 28.818 3.554 -40.338 1.00 96.81 415 CYS A C 1
ATOM 2974 O O . CYS A 1 415 ? 28.184 3.243 -39.326 1.00 96.81 415 CYS A O 1
ATOM 2976 N N . TYR A 1 416 ? 30.146 3.547 -40.403 1.00 98.06 416 TYR A N 1
ATOM 2977 C CA . TYR A 1 416 ? 31.026 3.083 -39.338 1.00 98.06 416 TYR A CA 1
ATOM 2978 C C . TYR A 1 416 ? 31.884 4.244 -38.839 1.00 98.06 416 TYR A C 1
ATOM 2980 O O . TYR A 1 416 ? 32.477 4.987 -39.625 1.00 98.06 416 TYR A O 1
ATOM 2988 N N . VAL A 1 417 ? 31.922 4.431 -37.523 1.00 98.00 417 VAL A N 1
ATOM 2989 C CA . VAL A 1 417 ? 32.687 5.511 -36.900 1.00 98.00 417 VAL A CA 1
ATOM 2990 C C . VAL A 1 417 ? 34.182 5.226 -37.021 1.00 98.00 417 VAL A C 1
ATOM 2992 O O . VAL A 1 417 ? 34.661 4.188 -36.568 1.00 98.00 417 VAL A O 1
ATOM 2995 N N . GLY A 1 418 ? 34.926 6.188 -37.567 1.00 95.50 418 GLY A N 1
ATOM 2996 C CA . GLY A 1 418 ? 36.344 6.058 -37.910 1.00 95.50 418 GLY A CA 1
ATOM 2997 C C . GLY A 1 418 ? 36.600 5.850 -39.406 1.00 95.50 418 GLY A C 1
ATOM 2998 O O . GLY A 1 418 ? 37.746 5.945 -39.835 1.00 95.50 418 GLY A O 1
ATOM 2999 N N . GLU A 1 419 ? 35.553 5.638 -40.207 1.00 95.88 419 GLU A N 1
ATOM 3000 C CA . GLU A 1 419 ? 35.633 5.487 -41.662 1.00 95.88 419 GLU A CA 1
ATOM 3001 C C . GLU A 1 419 ? 34.986 6.679 -42.378 1.00 95.88 419 GLU A C 1
ATOM 3003 O O . GLU A 1 419 ? 34.104 7.335 -41.831 1.00 95.88 419 GLU A O 1
ATOM 3008 N N . ASN A 1 420 ? 35.396 6.966 -43.620 1.00 92.44 420 ASN A N 1
ATOM 3009 C CA . ASN A 1 420 ? 34.722 7.923 -44.516 1.00 92.44 420 ASN A CA 1
ATOM 3010 C C . ASN A 1 420 ? 34.394 9.295 -43.878 1.00 92.44 420 ASN A C 1
ATOM 3012 O O . ASN A 1 420 ? 33.327 9.859 -44.112 1.00 92.44 420 ASN A O 1
ATOM 3016 N N . ASN A 1 421 ? 35.312 9.836 -43.064 1.00 92.12 421 ASN A N 1
ATOM 3017 C CA . ASN A 1 421 ? 35.159 11.099 -42.319 1.00 92.12 421 ASN A CA 1
ATOM 3018 C C . ASN A 1 421 ? 34.025 11.124 -41.271 1.00 92.12 421 ASN A C 1
ATOM 3020 O O . ASN A 1 421 ? 33.587 12.198 -40.838 1.00 92.12 421 ASN A O 1
ATOM 3024 N N . ILE A 1 422 ? 33.572 9.956 -40.816 1.00 97.50 422 ILE A N 1
ATOM 3025 C CA . ILE A 1 422 ? 32.656 9.824 -39.684 1.00 97.50 422 ILE A CA 1
ATOM 3026 C C . ILE A 1 422 ? 33.467 9.846 -38.386 1.00 97.50 422 ILE A C 1
ATOM 3028 O O . ILE A 1 422 ? 34.141 8.882 -38.024 1.00 97.50 422 ILE A O 1
ATOM 3032 N N . ALA A 1 423 ? 33.424 10.976 -37.687 1.00 97.25 423 ALA A N 1
ATOM 3033 C CA . ALA A 1 423 ? 34.142 11.206 -36.446 1.00 97.25 423 ALA A CA 1
ATOM 3034 C C . ALA A 1 423 ? 33.362 10.662 -35.233 1.00 97.25 423 ALA A C 1
ATOM 3036 O O . ALA A 1 423 ? 32.130 10.729 -35.207 1.00 97.25 423 ALA A O 1
ATOM 3037 N N . PRO A 1 424 ? 34.060 10.157 -34.201 1.00 97.81 424 PRO A N 1
ATOM 3038 C CA . PRO A 1 424 ? 33.418 9.684 -32.981 1.00 97.81 424 PRO A CA 1
ATOM 3039 C C . PRO A 1 424 ? 32.764 10.826 -32.209 1.00 97.81 424 PRO A C 1
ATOM 3041 O O . PRO A 1 424 ? 33.280 11.943 -32.180 1.00 97.81 424 PRO A O 1
ATOM 3044 N N . ASN A 1 425 ? 31.659 10.518 -31.527 1.00 96.88 425 ASN A N 1
ATOM 3045 C CA . ASN A 1 425 ? 30.912 11.451 -30.676 1.00 96.88 425 ASN A CA 1
ATOM 3046 C C . ASN A 1 425 ? 30.378 12.700 -31.401 1.00 96.88 425 ASN A C 1
ATOM 3048 O O . ASN A 1 425 ? 30.082 13.712 -30.767 1.00 96.88 425 ASN A O 1
ATOM 3052 N N . VAL A 1 426 ? 30.225 12.623 -32.723 1.00 97.56 426 VAL A N 1
ATOM 3053 C CA . VAL A 1 426 ? 29.579 13.654 -33.541 1.00 97.56 426 VAL A CA 1
ATOM 3054 C C . VAL A 1 426 ? 28.161 13.199 -33.886 1.00 97.56 426 VAL A C 1
ATOM 3056 O O . VAL A 1 426 ? 27.913 12.005 -34.067 1.00 97.56 426 VAL A O 1
ATOM 3059 N N . LYS A 1 427 ? 27.213 14.142 -33.927 1.00 97.62 427 LYS A N 1
ATOM 3060 C CA . LYS A 1 427 ? 25.842 13.872 -34.369 1.00 97.62 427 LYS A CA 1
ATOM 3061 C C . LYS A 1 427 ? 25.777 13.883 -35.892 1.00 97.62 427 LYS A C 1
ATOM 3063 O O . LYS A 1 427 ? 26.307 14.793 -36.529 1.00 97.62 427 LYS A O 1
ATOM 3068 N N . TYR A 1 428 ? 25.083 12.909 -36.458 1.00 98.31 428 TYR A N 1
ATOM 3069 C CA . TYR A 1 428 ? 24.854 12.794 -37.891 1.00 98.31 428 TYR A CA 1
ATOM 3070 C C . TYR A 1 428 ? 23.362 12.646 -38.198 1.00 98.31 428 TYR A C 1
ATOM 3072 O O . TYR A 1 428 ? 22.611 12.087 -37.395 1.00 98.31 428 TYR A O 1
ATOM 3080 N N . ALA A 1 429 ? 22.957 13.106 -39.380 1.00 97.75 429 ALA A N 1
ATOM 3081 C CA . ALA A 1 429 ? 21.619 12.945 -39.947 1.00 97.75 429 ALA A CA 1
ATOM 3082 C C . ALA A 1 429 ? 21.702 12.719 -41.465 1.00 97.75 429 ALA A C 1
ATOM 3084 O O . ALA A 1 429 ? 22.773 12.856 -42.061 1.00 97.75 429 ALA A O 1
ATOM 3085 N N . LEU A 1 430 ? 20.571 12.386 -42.089 1.00 97.00 430 LEU A N 1
ATOM 3086 C CA . LEU A 1 430 ? 20.447 12.376 -43.546 1.00 97.00 430 LEU A CA 1
ATOM 3087 C C . LEU A 1 430 ? 19.940 13.733 -44.045 1.00 97.00 430 LEU A C 1
ATOM 3089 O O . LEU A 1 430 ? 18.970 14.259 -43.499 1.00 97.00 430 LEU A O 1
ATOM 3093 N N . ASN A 1 431 ? 20.582 14.275 -45.081 1.00 94.44 431 ASN A N 1
ATOM 3094 C CA . ASN A 1 431 ? 20.056 15.417 -45.831 1.00 94.44 431 ASN A CA 1
ATOM 3095 C C . ASN A 1 431 ? 18.923 14.980 -46.787 1.00 94.44 431 ASN A C 1
ATOM 3097 O O . ASN A 1 431 ? 18.606 13.793 -46.896 1.00 94.44 431 ASN A O 1
ATOM 3101 N N . ASP A 1 432 ? 18.343 15.928 -47.527 1.00 90.75 432 ASP A N 1
ATOM 3102 C CA . ASP A 1 432 ? 17.254 15.658 -48.482 1.00 90.75 432 ASP A CA 1
ATOM 3103 C C . ASP A 1 432 ? 17.654 14.717 -49.639 1.00 90.75 432 ASP A C 1
ATOM 3105 O O . ASP A 1 432 ? 16.795 14.127 -50.292 1.00 90.75 432 ASP A O 1
ATOM 3109 N N . LEU A 1 433 ? 18.958 14.535 -49.876 1.00 92.44 433 LEU A N 1
ATOM 3110 C CA . LEU A 1 433 ? 19.518 13.611 -50.869 1.00 92.44 433 LEU A CA 1
ATOM 3111 C C . LEU A 1 433 ? 19.837 12.222 -50.283 1.00 92.44 433 LEU A C 1
ATOM 3113 O O . LEU A 1 433 ? 20.401 11.372 -50.973 1.00 92.44 433 LEU A O 1
ATOM 3117 N N . ASN A 1 434 ? 19.462 11.955 -49.026 1.00 93.00 434 ASN A N 1
ATOM 3118 C CA . ASN A 1 434 ? 19.795 10.735 -48.281 1.00 93.00 434 ASN A CA 1
ATOM 3119 C C . ASN A 1 434 ? 21.312 10.509 -48.098 1.00 93.00 434 ASN A C 1
ATOM 3121 O O . ASN A 1 434 ? 21.787 9.366 -47.994 1.00 93.00 434 ASN A O 1
ATOM 3125 N N . GLU A 1 435 ? 22.084 11.594 -48.050 1.00 94.06 435 GLU A N 1
ATOM 3126 C CA . GLU A 1 435 ? 23.513 11.597 -47.739 1.00 94.06 435 GLU A CA 1
ATOM 3127 C C . GLU A 1 435 ? 23.737 11.892 -46.256 1.00 94.06 435 GLU A C 1
ATOM 3129 O O . GLU A 1 435 ? 22.999 12.656 -45.636 1.00 94.06 435 GLU A O 1
ATOM 3134 N N . ILE A 1 436 ? 24.776 11.285 -45.685 1.00 96.06 436 ILE A N 1
ATOM 3135 C CA . ILE A 1 436 ? 25.107 11.439 -44.268 1.00 96.06 436 ILE A CA 1
ATOM 3136 C C . ILE A 1 436 ? 25.848 12.761 -44.074 1.00 96.06 436 ILE A C 1
ATOM 3138 O O . ILE A 1 436 ? 26.932 12.955 -44.623 1.00 96.06 436 ILE A O 1
ATOM 3142 N N . VAL A 1 437 ? 25.287 13.641 -43.251 1.00 96.38 437 VAL A N 1
ATOM 3143 C CA . VAL A 1 437 ? 25.847 14.957 -42.924 1.00 96.38 437 VAL A CA 1
ATOM 3144 C C . VAL A 1 437 ? 25.937 15.138 -41.413 1.00 96.38 437 VAL A C 1
ATOM 3146 O O . VAL A 1 437 ? 25.210 14.493 -40.654 1.00 96.38 437 VAL A O 1
ATOM 3149 N N . LYS A 1 438 ? 26.847 16.005 -40.954 1.00 96.62 438 LYS A N 1
ATOM 3150 C CA . LYS A 1 438 ? 26.880 16.411 -39.543 1.00 96.62 438 LYS A CA 1
ATOM 3151 C C . LYS A 1 438 ? 25.582 17.153 -39.220 1.00 96.62 438 LYS A C 1
ATOM 3153 O O . LYS A 1 438 ? 25.174 18.015 -39.992 1.00 96.62 438 LYS A O 1
ATOM 3158 N N . ALA A 1 439 ? 24.949 16.796 -38.112 1.00 91.12 439 ALA A N 1
ATOM 3159 C CA . ALA A 1 439 ? 23.768 17.487 -37.612 1.00 91.12 439 ALA A CA 1
ATOM 3160 C C . ALA A 1 439 ? 24.192 18.623 -36.671 1.00 91.12 439 ALA A C 1
ATOM 3162 O O . ALA A 1 439 ? 25.141 18.449 -35.901 1.00 91.12 439 ALA A O 1
ATOM 3163 N N . GLU A 1 440 ? 23.495 19.756 -36.757 1.00 74.75 440 GLU A N 1
ATOM 3164 C CA . GLU A 1 440 ? 23.674 20.908 -35.861 1.00 74.75 440 GLU A CA 1
ATOM 3165 C C . GLU A 1 440 ? 23.100 20.656 -34.458 1.00 74.75 440 GLU A C 1
ATOM 3167 O O . GLU A 1 440 ? 22.064 19.951 -34.334 1.00 74.75 440 GLU A O 1
#

Sequence (440 aa):
MASIETSLVLRACAEDMSSSYGFKWPNVNGVAEAPDWDPRPTCGKGLHGWLYGHGSIPDVKLEKRPRDIPAYLLSKAAKWLVVEVESASIVTLPGMCKFPRAKVRFIGTKHDAVSYLLTHEPKADKSPMMGARVKVGDGGYGFVCDLGEVTAGSEGVAIAGDIGASTVGQRGTAIAGYRGSATSGDASNAIAGRRGIAQAGQNGMARAGDFGSAFAGDNGIAVAGKDSGVRAGNYGVAVSGENGNSYVSDDAHAIVGNKGTAVAGYNGLAWSGDEGKSLAGARAFARAGAFGYANAGDGGMAMSGHHGHSVARVFGIAIAADHGKAEVGNDARAIVGDHGEANAGDRSYVTAGAHGIAVGGSHSRATAGNYGFAKVGDHGTATVGLRGQACAGRFGEIRMTYWDEVCKRYRTKCCYVGENNIAPNVKYALNDLNEIVKAE

Foldseek 3Di:
DPPQDKFKFKDKDALQQAHPVGDRDDDAQDKDFQPQADQPQDPDRFDKGATLQWFAQPDQPPPDDRPDRPVLLVDQSMKMWIWMARPVQWRDYHRIIGGGMTGTHDIDGLAVNNVVSVVPGVVNVPDAGALAEEEEEAQEEEEHEHVYEYEYEHQYEYEYEACYEYEYEHNHEFEYEHQYEGEYEACYEFEYEAQYETYYEHCYETEYEHVYETEYEAVYETEYEHCYEYEYEHVYETEYEAQYEYEYEAPYEFEYEACHEFEYEHQYEFEYEHVYEGHYEACYEFEYEAVYETEYEHCYETEYEHQYETEYEHVYEYEYEAVYEYEYEEPYEFEYEAVYETEYEYCYEFEYEHQYETEYEAQYETEYEAQYEFEYEHQYETAYEHQYKYAYAAQYKYKYWDQDPVVRDIDIDIDTDPPPPRHHGFIWGADPVRDIDTDD

pLDDT: mean 94.34, std 9.41, range [39.56, 98.94]

Secondary structure (DSSP, 8-state):
-PPPPEEEEEEEE-TTSB-TTSPBPP-TT-EEE-TT---SSSSSSSEEEEETT-S-S----TTT------GGGG-TTPEEEEEEEEGGG-EEETTEEEESEEEEEEEE-HHHHHHHHHHH-TTGGGSPPTT-EEE--TT-EEEE-TT-EEEE-TT-EEEE-TT-EEEE-TT-EEEE-TT-EEEE-TT-EEEE-TT-EEE--TT-EEE--TT-EEE--TT-EEE--TT-EEEE-TT-EEEE-TT-EEEE-TT-EEEE-TT-EEEE-TT-EEEE-TT-EEEE-TT-EEE--TT-EEEE-TT-EEEE-TT-EEE--TT-EEEE-TT-EEEE-SS-EEEE-TT-EEEE-TT-EEEE-TT-EEE--TT-EEEE-TT-EEE--TT-EEEE-TT-EEE--TT-EEEEEEEETTTTEEEEEEEETTSTT--TT--EEE-TTS-EEE--

Radius of gyration: 34.46 Å; chains: 1; bounding box: 80×47×109 Å